Protein AF-A0A7V3L4G0-F1 (afdb_monomer)

Solvent-accessible surface area (backbone atoms only — not comparable to full-atom values): 22554 Å² total; per-residue (Å²): 139,84,85,67,84,64,63,68,58,53,62,66,57,64,73,58,77,76,63,75,91,69,78,77,58,87,66,45,69,79,65,89,50,93,97,40,60,69,58,33,51,50,52,38,50,56,49,56,72,48,43,86,71,39,62,84,72,39,28,74,43,27,61,63,37,47,62,75,45,56,67,52,58,29,62,72,93,48,44,33,59,54,46,53,49,49,44,52,52,50,69,73,62,58,53,60,50,97,78,18,53,34,28,32,57,64,78,63,44,59,18,33,80,49,12,40,76,50,64,33,22,84,77,47,80,25,28,51,74,42,34,39,35,62,72,90,40,56,62,89,90,47,51,81,94,69,71,46,77,73,78,69,49,44,71,43,36,52,44,83,73,50,72,48,80,68,6,36,33,36,38,30,69,28,48,64,16,32,43,28,54,40,86,50,67,30,30,35,72,32,26,33,24,41,35,38,31,31,29,30,34,70,47,74,84,39,59,20,32,42,33,42,22,24,84,94,42,76,61,81,47,91,84,35,58,48,76,50,84,67,52,62,74,71,40,83,33,79,48,74,42,65,46,60,78,39,93,71,57,60,63,46,35,31,36,45,32,48,32,56,32,18,77,50,50,70,16,37,38,31,42,19,29,42,31,26,16,36,65,19,50,42,84,35,18,34,28,18,40,37,41,23,53,51,51,46,35,76,74,67,66,44,60,69,57,46,60,72,37,50,63,56,42,38,34,15,52,48,25,47,31,58,73,21,36,23,71,80,69,71,36,33,37,46,79,56,67,24,28,68,34,38,81,24,59,44,83,50,100,91,42,84,41,77,41,73,46,39,20,40,33,38,51,93,57,53,88,44,33,50,38,24,66,24,66,68,43,25,55,39,43,44,50,30,32,52,54,50,21,51,52,41,46,50,51,69,74,38,66,89,70,71,63,86,53,75,91,63,50,69,59,31,66,56,32,54,59,65,63,104

Radius of gyration: 25.59 Å; Cα contacts (8 Å, |Δi|>4): 844; chains: 1; bounding box: 64×56×74 Å

Sequence (420 aa):
MGVTMSLLLAILGAQAIAATDQQIPVDFPHFSVPGYEQEMNSLRSLYWLHYPGSDPKATLWDAWLPAPSLWPAVDSNGMADKMRGRWCEVLSNRVINAEGYVSVHQHPSIAHPLGWPFPSWNQGRGGMGWHFSFKDTIGPGWRPNELSSTDGWGTRGVQDLGIGEYGWQLKLTSAAAFIETPEVAIDTFQAPFFQIRWKATDLGRSQPYLEWTTKANPEFTPDKRMYFDPPASGELLYTVIPVYKHPKWEGTITRLRINFGNSKPGGEVIIHSAFTQYDTRHDINGQTYIRGCVTYFNWTGDLVFLRKNVNRMRMALRYIMTEHRALECKYVHNTWVGHDGRSGIKLTEKGKEILYGHGIGDNYWDLLPFGNKDCYATILYYDALLNMASIEKAILAHPEWNIPRGFLAFDPDFLLRHAR

pLDDT: mean 91.41, std 13.4, range [29.95, 98.88]

Foldseek 3Di:
DDPDPPPVVVVVVPVLVVQDPDDDDPLFDFDDDPPCRVVRVVVSVVLVSCQVVLFDDFLLCLQPRLCSNQVRCDPVVDSNVVRLVRLLVCLLPFDADPLLATARDDAQFQADNSFDLDDHQVVDDQKDKAAFECVSYDDPPRDDPDHHACPQKDWDQWDWPGRDHQGTKIFRRFAFIKIKDHWDWHALLLFQKKKWWKAKAPLPPFWKKKWFADPVGRDTDPLRIDIDDHDDHGDTDIDITRSNVRPPSHDITTMMMITRRRHGGGMMMGTRMMIGHADRHALQSLLSSLSSLLSSCVSPVPLVSCLSCLLSNLSSLVSQCPQQVCVPPVFRQAPGRQLAQDLLWDQDPVGIDGNRRHLQAHHPPRNGRAHSRHPVSSVSSLVSLQSLLVVLVVCVVCVVSVRDCPPSHDNSVVSVVSSD

Secondary structure (DSSP, 8-state):
----TTHHHHHHHHSSTT----PPPTTS-----TT-HHHHHHHHHHHHHHGGG-S--SGGGTTTSHHHHHTT---GGGHHHHHHHHHHHHHHH--B-TT-PBP------SS-TTS-S-S-GGGSSS--EEES--TTS--TTSS-SSPPP-TT-EEESEEEEEEETTEEEEEE-STT-EEEPPS--EEGGG-SEEEEEEEEES--S---EEEEEETTB-S--TTSEEE-PPPPTTS-EEEEE-GGGSTT--SEEEEEEEE---SSS--EEEEEEEEEE-----TTHHHHHHHHHHHHHHHH--HHHHHHHHHHHHHHHHHHHHHT-HHHHSSEE--STT-SS--SEEEETTEEEE-TTSS---STTTTS---SEEHHHHHHHHHHHHHHHHHHHHHHH-GGG----TTTPPPHHHHHHHT-

Nearest PDB structures (foldseek):
  3gdb-assembly1_A  TM=6.383E-01  e=2.022E-04  Streptococcus pneumoniae R6
  6fhj-assembly1_A  TM=5.829E-01  e=1.622E-04  Paenibacillus
  8hcj-assembly2_F  TM=5.883E-01  e=1.811E-04  Pseudopedobacter saltans DSM 12145
  6fhn-assembly1_A  TM=5.808E-01  e=2.022E-04  Paenibacillus sp.
  1cx1-assembly1_A  TM=5.309E-01  e=5.160E-04  Cellulomonas fimi

Mean predicted aligned error: 6.51 Å

Structure (mmCIF, N/CA/C/O backbone):
data_AF-A0A7V3L4G0-F1
#
_entry.id   AF-A0A7V3L4G0-F1
#
loop_
_atom_site.group_PDB
_atom_site.id
_atom_site.type_symbol
_atom_site.label_atom_id
_atom_site.label_alt_id
_atom_site.label_comp_id
_atom_site.label_asym_id
_atom_site.label_entity_id
_atom_site.label_seq_id
_atom_site.pdbx_PDB_ins_code
_atom_site.Cartn_x
_atom_site.Cartn_y
_atom_site.Cartn_z
_atom_site.occupancy
_atom_site.B_iso_or_equiv
_atom_site.auth_seq_id
_atom_site.auth_comp_id
_atom_site.auth_asym_id
_atom_site.auth_atom_id
_atom_site.pdbx_PDB_model_num
ATOM 1 N N . MET A 1 1 ? -11.595 34.678 -38.383 1.00 38.72 1 MET A N 1
ATOM 2 C CA . MET A 1 1 ? -10.628 33.605 -38.704 1.00 38.72 1 MET A CA 1
ATOM 3 C C . MET A 1 1 ? -9.231 34.146 -38.469 1.00 38.72 1 MET A C 1
ATOM 5 O O . MET A 1 1 ? -8.948 35.219 -38.979 1.00 38.72 1 MET A O 1
ATOM 9 N N . GLY A 1 2 ? -8.401 33.425 -37.709 1.00 42.59 2 GLY A N 1
ATOM 10 C CA . GLY A 1 2 ? -6.951 33.651 -37.674 1.00 42.59 2 GLY A CA 1
ATOM 11 C C . GLY A 1 2 ? -6.390 34.355 -36.438 1.00 42.59 2 GLY A C 1
ATOM 12 O O . GLY A 1 2 ? -5.631 35.301 -36.592 1.00 42.59 2 GLY A O 1
ATOM 13 N N . VAL A 1 3 ? -6.713 33.894 -35.223 1.00 29.95 3 VAL A N 1
ATOM 14 C CA . VAL A 1 3 ? -5.818 34.125 -34.074 1.00 29.95 3 VA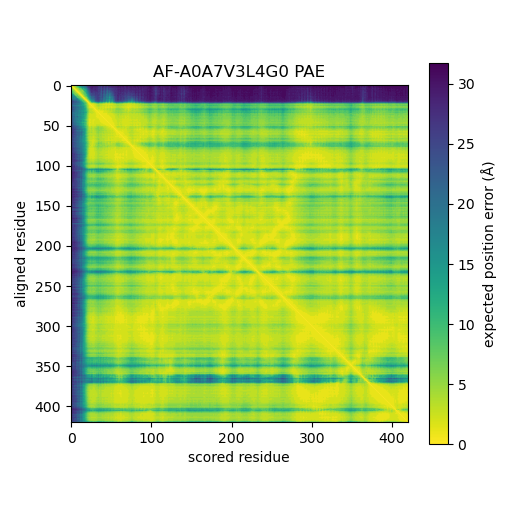L A CA 1
ATOM 15 C C . VAL A 1 3 ? -4.874 32.930 -34.026 1.00 29.95 3 VAL A C 1
ATOM 17 O O . VAL A 1 3 ? -5.275 31.807 -33.731 1.00 29.95 3 VAL A O 1
ATOM 20 N N . THR A 1 4 ? -3.644 33.173 -34.458 1.00 36.75 4 THR A N 1
ATOM 21 C CA . THR A 1 4 ? -2.570 32.199 -34.624 1.00 36.75 4 THR A CA 1
ATOM 22 C C . THR A 1 4 ? -2.124 31.609 -33.290 1.00 36.75 4 THR A C 1
ATOM 24 O O . THR A 1 4 ? -1.898 32.321 -32.313 1.00 36.75 4 THR A O 1
ATOM 27 N N . MET A 1 5 ? -1.919 30.293 -33.311 1.00 32.59 5 MET A N 1
ATOM 28 C CA . MET A 1 5 ? -1.441 29.375 -32.265 1.00 32.59 5 MET A CA 1
ATOM 29 C C . MET A 1 5 ? -0.060 29.727 -31.660 1.00 32.59 5 MET A C 1
ATOM 31 O O . MET A 1 5 ? 0.510 28.948 -30.904 1.00 32.59 5 MET A O 1
ATOM 35 N N . SER A 1 6 ? 0.487 30.901 -31.982 1.00 36.72 6 SER A N 1
ATOM 36 C CA . SER A 1 6 ? 1.849 31.336 -31.665 1.00 36.72 6 SER A CA 1
ATOM 37 C C . SER A 1 6 ? 1.966 32.072 -30.325 1.00 36.72 6 SER A C 1
ATOM 39 O O . SER A 1 6 ? 3.057 32.134 -29.770 1.00 36.72 6 SER A O 1
ATOM 41 N N . LEU A 1 7 ? 0.867 32.596 -29.761 1.00 31.34 7 LEU A N 1
ATOM 42 C CA . LEU A 1 7 ? 0.924 33.323 -28.481 1.00 31.34 7 LEU A CA 1
ATOM 43 C C . LEU A 1 7 ? 0.862 32.412 -27.242 1.00 31.34 7 LEU A C 1
ATOM 45 O O . LEU A 1 7 ? 1.366 32.791 -26.188 1.00 31.34 7 LEU A O 1
ATOM 49 N N . LEU A 1 8 ? 0.300 31.202 -27.357 1.00 31.88 8 LEU A N 1
ATOM 50 C CA . LEU A 1 8 ? 0.231 30.258 -26.231 1.00 31.88 8 LEU A CA 1
ATOM 51 C C . LEU A 1 8 ? 1.562 29.532 -25.962 1.00 31.88 8 LEU A C 1
ATOM 53 O O . LEU A 1 8 ? 1.815 29.146 -24.825 1.00 31.88 8 LEU A O 1
ATOM 57 N N . LEU A 1 9 ? 2.446 29.418 -26.960 1.00 35.75 9 LEU A N 1
ATOM 58 C CA . LEU A 1 9 ? 3.806 28.890 -26.775 1.00 35.75 9 LEU A CA 1
ATOM 59 C C . LEU A 1 9 ? 4.755 29.902 -26.110 1.00 35.75 9 LEU A C 1
ATOM 61 O O . LEU A 1 9 ? 5.661 29.504 -25.383 1.00 35.75 9 LEU A O 1
ATOM 65 N N . ALA A 1 10 ? 4.526 31.206 -26.287 1.00 36.56 10 ALA A N 1
ATOM 66 C CA . ALA A 1 10 ? 5.377 32.243 -25.702 1.00 36.56 10 ALA A CA 1
ATOM 67 C C . ALA A 1 10 ? 5.169 32.408 -24.183 1.00 36.56 10 ALA A C 1
ATOM 69 O O . ALA A 1 10 ? 6.111 32.722 -23.458 1.00 36.56 10 ALA A O 1
ATOM 70 N N . ILE A 1 11 ? 3.957 32.152 -23.680 1.00 37.06 11 ILE A N 1
ATOM 71 C CA . ILE A 1 11 ? 3.630 32.337 -22.255 1.00 37.06 11 ILE A CA 1
ATOM 72 C C . ILE A 1 11 ? 4.049 31.120 -21.409 1.00 37.06 11 ILE A C 1
ATOM 74 O O . ILE A 1 11 ? 4.407 31.286 -20.246 1.00 37.06 11 ILE A O 1
ATOM 78 N N . LEU A 1 12 ? 4.133 29.922 -22.001 1.00 37.66 12 LEU A N 1
ATOM 79 C CA . LEU A 1 12 ? 4.738 28.750 -21.347 1.00 37.66 12 LEU A CA 1
ATOM 80 C C . LEU A 1 12 ? 6.280 28.779 -21.364 1.00 37.66 12 LEU A C 1
ATOM 82 O O . LEU A 1 12 ? 6.902 28.183 -20.491 1.00 37.66 12 LEU A O 1
ATOM 86 N N . GLY A 1 13 ? 6.903 29.505 -22.300 1.00 35.91 13 GLY A N 1
ATOM 87 C CA . GLY A 1 13 ? 8.362 29.675 -22.349 1.00 35.91 13 GLY A CA 1
ATOM 88 C C . GLY A 1 13 ? 8.920 30.707 -21.358 1.00 35.91 13 GLY A C 1
ATOM 89 O O . GLY A 1 13 ? 10.053 30.573 -20.904 1.00 35.91 13 GLY A O 1
ATOM 90 N N . ALA A 1 14 ? 8.137 31.722 -20.981 1.00 36.09 14 ALA A N 1
ATOM 91 C CA . ALA A 1 14 ? 8.642 32.852 -20.193 1.00 36.09 14 ALA A CA 1
ATOM 92 C C . ALA A 1 14 ? 8.654 32.623 -18.667 1.00 36.09 14 ALA A C 1
ATOM 94 O O . ALA A 1 14 ? 9.397 33.301 -17.963 1.00 36.09 14 ALA A O 1
ATOM 95 N N . GLN A 1 15 ? 7.885 31.662 -18.139 1.00 34.75 15 GLN A N 1
ATOM 96 C CA . GLN A 1 15 ? 7.921 31.317 -16.705 1.00 34.75 15 GLN A CA 1
ATOM 97 C C . GLN A 1 15 ? 8.945 30.224 -16.354 1.00 34.75 15 GLN A C 1
ATOM 99 O O . GLN A 1 15 ? 9.173 29.958 -15.177 1.00 34.75 15 GLN A O 1
ATOM 104 N N . ALA A 1 16 ? 9.620 29.641 -17.350 1.00 42.41 16 ALA A N 1
ATOM 105 C CA . ALA A 1 16 ? 10.725 28.702 -17.139 1.00 42.41 16 ALA A CA 1
ATOM 106 C C . ALA A 1 16 ? 12.081 29.397 -16.876 1.00 42.41 16 ALA A C 1
ATOM 108 O O . ALA A 1 16 ? 13.048 28.739 -16.503 1.00 42.41 16 ALA A O 1
ATOM 109 N N . ILE A 1 17 ? 12.168 30.728 -17.012 1.00 42.06 17 ILE A N 1
ATOM 110 C CA . ILE A 1 17 ? 13.416 31.506 -16.851 1.00 42.06 17 ILE A CA 1
ATOM 111 C C . ILE A 1 17 ? 13.567 32.039 -15.413 1.00 42.06 17 ILE A C 1
ATOM 113 O O . ILE A 1 17 ? 14.000 33.159 -15.165 1.00 42.06 17 ILE A O 1
ATOM 117 N N . ALA A 1 18 ? 13.191 31.218 -14.439 1.00 40.31 18 ALA A N 1
ATOM 118 C CA . ALA A 1 18 ? 13.758 31.285 -13.095 1.00 40.31 18 ALA A CA 1
ATOM 119 C C . ALA A 1 18 ? 14.416 29.942 -12.736 1.00 40.31 18 ALA A C 1
ATOM 121 O O . ALA A 1 18 ? 14.503 29.570 -11.567 1.00 40.31 18 ALA A O 1
ATOM 122 N N . ALA A 1 19 ? 14.856 29.193 -13.755 1.00 45.69 19 ALA A N 1
ATOM 123 C CA . ALA A 1 19 ? 15.763 28.079 -13.574 1.00 45.69 19 ALA A CA 1
ATOM 124 C C . ALA A 1 19 ? 17.113 28.632 -13.115 1.00 45.69 19 ALA A C 1
ATOM 126 O O . ALA A 1 19 ? 17.723 29.478 -13.768 1.00 45.69 19 ALA A O 1
ATOM 127 N N . THR A 1 20 ? 17.536 28.164 -11.951 1.00 45.97 20 THR A N 1
ATOM 128 C CA . THR A 1 20 ? 18.885 28.285 -11.420 1.00 45.97 20 THR A CA 1
ATOM 129 C C . THR A 1 20 ? 19.918 28.076 -12.527 1.00 45.97 20 THR A C 1
ATOM 131 O O . THR A 1 20 ? 19.804 27.146 -13.321 1.00 45.97 20 THR A O 1
ATOM 134 N N . ASP A 1 21 ? 20.921 28.951 -12.551 1.00 46.56 21 ASP A N 1
ATOM 135 C CA . ASP A 1 21 ? 22.054 29.017 -13.482 1.00 46.56 21 ASP A CA 1
ATOM 136 C C . ASP A 1 21 ? 22.999 27.802 -13.329 1.00 46.56 21 ASP A C 1
ATOM 138 O O . ASP A 1 21 ? 24.190 27.920 -13.050 1.00 46.56 21 ASP A O 1
ATOM 142 N N . GLN A 1 22 ? 22.455 26.583 -13.400 1.00 62.62 22 GLN A N 1
ATOM 143 C CA . GLN A 1 22 ? 23.240 25.358 -13.435 1.00 62.62 22 GLN A CA 1
ATOM 144 C C . GLN A 1 22 ? 23.631 25.080 -14.877 1.00 62.62 22 GLN A C 1
ATOM 146 O O . GLN A 1 22 ? 22.838 24.576 -15.674 1.00 62.62 22 GLN A O 1
ATOM 151 N N . GLN A 1 23 ? 24.887 25.392 -15.180 1.00 85.12 23 GLN A N 1
ATOM 152 C CA . GLN A 1 23 ? 25.544 25.034 -16.426 1.00 85.12 23 GLN A CA 1
ATOM 153 C C . GLN A 1 23 ? 25.308 23.550 -16.752 1.00 85.12 23 GLN A C 1
ATOM 155 O O . GLN A 1 23 ? 25.662 22.670 -15.964 1.00 85.12 23 GLN A O 1
ATOM 160 N N . ILE A 1 24 ? 24.710 23.279 -17.919 1.00 91.31 24 ILE A N 1
ATOM 161 C CA . ILE A 1 24 ? 24.486 21.912 -18.403 1.00 91.31 24 ILE A CA 1
ATOM 162 C C . ILE A 1 24 ? 25.857 21.239 -18.575 1.00 91.31 24 ILE A C 1
ATOM 164 O O . ILE A 1 24 ? 26.683 21.774 -19.325 1.00 91.31 24 ILE A O 1
ATOM 168 N N . PRO A 1 25 ? 26.116 20.083 -17.937 1.00 91.88 25 PRO A N 1
ATOM 169 C CA . PRO A 1 25 ? 27.376 19.367 -18.088 1.00 91.88 25 PRO A CA 1
ATOM 170 C C . PRO A 1 25 ? 27.688 19.070 -19.557 1.00 91.88 25 PRO A C 1
ATOM 172 O O . PRO A 1 25 ? 26.785 18.817 -20.356 1.00 91.88 25 PRO A O 1
ATOM 175 N N . VAL A 1 26 ? 28.964 19.108 -19.940 1.00 91.19 26 VAL A N 1
ATOM 176 C CA . VAL A 1 26 ? 29.386 18.852 -21.332 1.00 91.19 26 VAL A CA 1
ATOM 177 C C . VAL A 1 26 ? 29.045 17.424 -21.762 1.00 91.19 26 VAL A C 1
ATOM 179 O O . VAL A 1 26 ? 28.650 17.200 -22.902 1.00 91.19 26 VAL A O 1
ATOM 182 N N . ASP A 1 27 ? 29.135 16.482 -20.830 1.00 92.44 27 ASP A N 1
ATOM 183 C CA . ASP A 1 27 ? 28.805 15.067 -20.990 1.00 92.44 27 ASP A CA 1
ATOM 184 C C . ASP A 1 27 ? 27.297 14.768 -20.897 1.00 92.44 27 ASP A C 1
ATOM 186 O O . ASP A 1 27 ? 26.893 13.622 -21.066 1.00 92.44 27 ASP A O 1
ATOM 190 N N . PHE A 1 28 ? 26.436 15.771 -20.680 1.00 93.88 28 PHE A N 1
ATOM 191 C CA . PHE A 1 28 ? 24.986 15.576 -20.792 1.00 93.88 28 PHE A CA 1
ATOM 192 C C . PHE A 1 28 ? 24.579 15.357 -22.261 1.00 93.88 28 PHE A C 1
ATOM 194 O O . PHE A 1 28 ? 25.071 16.107 -23.121 1.00 93.88 28 PHE A O 1
ATOM 201 N N . PRO A 1 29 ? 23.648 14.425 -22.569 1.00 92.44 29 PRO A N 1
ATOM 202 C CA . PRO A 1 29 ? 23.258 14.109 -23.940 1.00 92.44 29 PRO A CA 1
ATOM 203 C C . PRO A 1 29 ? 22.942 15.341 -24.787 1.00 92.44 29 PRO A C 1
ATOM 205 O O . PRO A 1 29 ? 22.335 16.310 -24.324 1.00 92.44 29 PRO A O 1
ATOM 208 N N . HIS A 1 30 ? 23.352 15.295 -26.049 1.00 91.12 30 HIS A N 1
ATOM 209 C CA . HIS A 1 30 ? 23.026 16.298 -27.052 1.00 91.12 30 HIS A CA 1
ATOM 210 C C . HIS A 1 30 ? 22.446 15.604 -28.282 1.00 91.12 30 HIS A C 1
ATOM 212 O O . HIS A 1 30 ? 22.829 14.485 -28.621 1.00 91.12 30 HIS A O 1
ATOM 218 N N . PHE A 1 31 ? 21.512 16.278 -28.941 1.00 88.94 31 PHE A N 1
ATOM 219 C CA . PHE A 1 31 ? 20.935 15.829 -30.200 1.00 88.94 31 PHE A CA 1
ATOM 220 C C . PHE A 1 31 ? 21.461 16.742 -31.309 1.00 88.94 31 PHE A C 1
ATOM 222 O O . PHE A 1 31 ? 21.490 17.959 -31.141 1.00 88.94 31 PHE A O 1
ATOM 229 N N . SER A 1 32 ? 21.896 16.171 -32.430 1.00 93.25 32 SER A N 1
ATOM 230 C CA . SER A 1 32 ? 22.426 16.935 -33.563 1.00 93.25 32 SER A CA 1
ATOM 231 C C . SER A 1 32 ? 21.564 16.696 -34.789 1.00 93.25 32 SER A C 1
ATOM 233 O O . SER A 1 32 ? 21.574 15.608 -35.362 1.00 93.25 32 SER A O 1
ATOM 235 N N . VAL A 1 33 ? 20.818 17.726 -35.182 1.00 96.69 33 VAL A N 1
ATOM 236 C CA . VAL A 1 33 ? 19.968 17.719 -36.373 1.00 96.69 33 VAL A CA 1
ATOM 237 C C . VAL A 1 33 ? 20.338 18.950 -37.205 1.00 96.69 33 VAL A C 1
ATOM 239 O O . VAL A 1 33 ? 20.070 20.064 -36.753 1.00 96.69 33 VAL A O 1
ATOM 242 N N . PRO A 1 34 ? 20.985 18.777 -38.376 1.00 97.06 34 PRO A N 1
ATOM 243 C CA . PRO A 1 34 ? 21.433 19.900 -39.198 1.00 97.06 34 PRO A CA 1
ATOM 244 C C . PRO A 1 34 ? 20.290 20.850 -39.564 1.00 97.06 34 PRO A C 1
ATOM 246 O O . PRO A 1 34 ? 19.255 20.404 -40.062 1.00 97.06 34 PRO A O 1
ATOM 249 N N . GLY A 1 35 ? 20.488 22.150 -39.334 1.00 97.50 35 GLY A N 1
ATOM 250 C CA . GLY A 1 35 ? 19.488 23.192 -39.588 1.00 97.50 35 GLY A CA 1
ATOM 251 C C . GLY A 1 35 ? 18.440 23.369 -38.482 1.00 97.50 35 GLY A C 1
ATOM 252 O O . GLY A 1 35 ? 17.532 24.177 -38.657 1.00 97.50 35 GLY A O 1
ATOM 253 N N . TYR A 1 36 ? 18.560 22.632 -37.370 1.00 97.44 36 TYR A N 1
ATOM 254 C CA . TYR A 1 36 ? 17.686 22.708 -36.190 1.00 97.44 36 TYR A CA 1
ATOM 255 C C . TYR A 1 36 ? 18.491 22.818 -34.880 1.00 97.44 36 TYR A C 1
ATOM 257 O O . TYR A 1 36 ? 18.108 22.299 -33.825 1.00 97.44 36 TYR A O 1
ATOM 265 N N . GLU A 1 37 ? 19.669 23.442 -34.931 1.00 96.81 37 GLU A N 1
ATOM 266 C CA . GLU A 1 37 ? 20.595 23.523 -33.797 1.00 96.81 37 GLU A CA 1
ATOM 267 C C . GLU A 1 37 ? 19.968 24.253 -32.597 1.00 96.81 37 GLU A C 1
ATOM 269 O O . GLU A 1 37 ? 20.185 23.871 -31.445 1.00 96.81 37 GLU A O 1
ATOM 274 N N . GLN A 1 38 ? 19.153 25.283 -32.849 1.00 95.31 38 GLN A N 1
ATOM 275 C CA . GLN A 1 38 ? 18.484 26.052 -31.799 1.00 95.31 38 GLN A CA 1
ATOM 276 C C . GLN A 1 38 ? 17.419 25.220 -31.067 1.00 95.31 38 GLN A C 1
ATOM 278 O O . GLN A 1 38 ? 17.318 25.269 -29.836 1.00 95.31 38 GLN A O 1
ATOM 283 N N . GLU A 1 39 ? 16.644 24.427 -31.801 1.00 96.19 39 GLU A N 1
ATOM 284 C CA . GLU A 1 39 ? 15.626 23.529 -31.269 1.00 96.19 39 GLU A CA 1
ATOM 285 C C . GLU A 1 39 ? 16.266 22.409 -30.451 1.00 96.19 39 GLU A C 1
ATOM 287 O O . GLU A 1 39 ? 15.805 22.118 -29.346 1.00 96.19 39 GLU A O 1
ATOM 292 N N . MET A 1 40 ? 17.362 21.817 -30.939 1.00 96.50 40 MET A N 1
ATOM 293 C CA . MET A 1 40 ? 18.072 20.766 -30.203 1.00 96.50 40 MET A CA 1
ATOM 294 C C . MET A 1 40 ? 18.712 21.293 -28.915 1.00 96.50 40 MET A C 1
ATOM 296 O O . MET A 1 40 ? 18.659 20.619 -27.883 1.00 96.50 40 MET A O 1
ATOM 300 N N . ASN A 1 41 ? 19.238 22.522 -28.931 1.00 93.06 41 ASN A N 1
ATOM 301 C CA . ASN A 1 41 ? 19.703 23.195 -27.717 1.00 93.06 41 ASN A CA 1
ATOM 302 C C . ASN A 1 41 ? 18.554 23.446 -26.730 1.00 93.06 41 ASN A C 1
ATOM 304 O O . ASN A 1 41 ? 18.721 23.247 -25.528 1.00 93.06 41 ASN A O 1
ATOM 308 N N . SER A 1 42 ? 17.371 23.822 -27.223 1.00 93.81 42 SER A N 1
ATOM 309 C CA . SER A 1 42 ? 16.184 24.031 -26.383 1.00 93.81 42 SER A CA 1
ATOM 310 C C . SER A 1 42 ? 15.693 22.722 -25.756 1.00 93.81 42 SER A C 1
ATOM 312 O O . SER A 1 42 ? 15.415 22.681 -24.557 1.00 93.81 42 SER A O 1
ATOM 314 N N . LEU A 1 43 ? 15.656 21.631 -26.529 1.00 93.56 43 LEU A N 1
ATOM 315 C CA . LEU A 1 43 ? 15.311 20.294 -26.040 1.00 93.56 43 LEU A CA 1
ATOM 316 C C . LEU A 1 43 ? 16.302 19.810 -24.973 1.00 93.56 43 LEU A C 1
ATOM 318 O O . LEU A 1 43 ? 15.888 19.287 -23.939 1.00 93.56 43 LEU A O 1
ATOM 322 N N . ARG A 1 44 ? 17.606 20.024 -25.192 1.00 93.31 44 ARG A N 1
ATOM 323 C CA . ARG A 1 44 ? 18.660 19.688 -24.225 1.00 93.31 44 ARG A CA 1
ATOM 324 C C . ARG A 1 44 ? 18.494 20.458 -22.915 1.00 93.31 44 ARG A C 1
ATOM 326 O O . ARG A 1 44 ? 18.571 19.854 -21.848 1.00 93.31 44 ARG A O 1
ATOM 333 N N . SER A 1 45 ? 18.220 21.759 -22.994 1.00 93.25 45 SER A N 1
ATOM 334 C CA . SER A 1 45 ? 17.960 22.603 -21.822 1.00 93.25 45 SER A CA 1
ATOM 335 C C . SER A 1 45 ? 16.708 22.172 -21.063 1.00 93.25 45 SER A C 1
ATOM 337 O O . SER A 1 45 ? 16.747 22.071 -19.839 1.00 93.25 45 SER A O 1
ATOM 339 N N . LEU A 1 46 ? 15.618 21.849 -21.769 1.00 92.69 46 LEU A N 1
ATOM 340 C CA . LEU A 1 46 ? 14.398 21.329 -21.148 1.00 92.69 46 LEU A CA 1
ATOM 341 C C . LEU A 1 46 ? 14.653 19.990 -20.450 1.00 92.69 46 LEU A C 1
ATOM 343 O O . LEU A 1 46 ? 14.163 19.759 -19.346 1.00 92.69 46 LEU A O 1
ATOM 347 N N . TYR A 1 47 ? 15.439 19.108 -21.064 1.00 92.06 47 TYR A N 1
ATOM 348 C CA . TYR A 1 47 ? 15.754 17.834 -20.440 1.00 92.06 47 TYR A CA 1
ATOM 349 C C . TYR A 1 47 ? 16.624 18.013 -19.190 1.00 92.06 47 TYR A C 1
ATOM 351 O O . TYR A 1 47 ? 16.321 17.436 -18.145 1.00 92.06 47 TYR A O 1
ATOM 359 N N . TRP A 1 48 ? 17.644 18.874 -19.257 1.00 92.38 48 TRP A N 1
ATOM 360 C CA . TRP A 1 48 ? 18.464 19.207 -18.094 1.00 92.38 48 TRP A CA 1
ATOM 361 C C . TRP A 1 48 ? 17.648 19.847 -16.970 1.00 92.38 48 TRP A C 1
ATOM 363 O O . TRP A 1 48 ? 17.859 19.503 -15.815 1.00 92.38 48 TRP A O 1
ATOM 373 N N . LEU A 1 49 ? 16.671 20.702 -17.284 1.00 92.06 49 LEU A N 1
ATOM 374 C CA . LEU A 1 49 ? 15.795 21.313 -16.281 1.00 92.06 49 LEU A CA 1
ATOM 375 C C . LEU A 1 49 ? 15.090 20.264 -15.402 1.00 92.06 49 LEU A C 1
ATOM 377 O O . LEU A 1 49 ? 14.935 20.462 -14.198 1.00 92.06 49 LEU A O 1
ATOM 381 N N . HIS A 1 50 ? 14.678 19.138 -15.989 1.00 90.38 50 HIS A N 1
ATOM 382 C CA . HIS A 1 50 ? 13.935 18.093 -15.282 1.00 90.38 50 HIS A CA 1
ATOM 383 C C . HIS A 1 50 ? 14.808 16.939 -14.773 1.00 90.38 50 HIS A C 1
ATOM 385 O O . HIS A 1 50 ? 14.405 16.234 -13.843 1.00 90.38 50 HIS A O 1
ATOM 391 N N . TYR A 1 51 ? 16.004 16.745 -15.331 1.00 90.38 51 TYR A N 1
ATOM 392 C CA . TYR A 1 51 ? 16.868 15.618 -14.992 1.00 90.38 51 TYR A CA 1
ATOM 393 C C . TYR A 1 51 ? 17.286 15.570 -13.506 1.00 90.38 51 TYR A C 1
ATOM 395 O O . TYR A 1 51 ? 17.083 14.520 -12.889 1.00 90.38 51 TYR A O 1
ATOM 403 N N . PRO A 1 52 ? 17.756 16.657 -12.856 1.00 86.44 52 PRO A N 1
ATOM 404 C CA . PRO A 1 52 ? 18.084 16.645 -11.429 1.00 86.44 52 PRO A CA 1
ATOM 405 C C . PRO A 1 52 ? 16.912 16.254 -10.517 1.00 86.44 52 PRO A C 1
ATOM 407 O O . PRO A 1 52 ? 17.139 15.726 -9.435 1.00 86.44 52 PRO A O 1
ATOM 410 N N . GLY A 1 53 ? 15.665 16.494 -10.944 1.00 85.44 53 GLY A N 1
ATOM 411 C CA . GLY A 1 53 ? 14.452 16.156 -10.192 1.00 85.44 53 GLY A CA 1
ATOM 412 C C . GLY A 1 53 ? 13.872 14.766 -10.486 1.00 85.44 53 GLY A C 1
ATOM 413 O O . GLY A 1 53 ? 12.922 14.358 -9.808 1.00 85.44 53 GLY A O 1
ATOM 414 N N . SER A 1 54 ? 14.438 14.044 -11.461 1.00 88.44 54 SER A N 1
ATOM 415 C CA . SER A 1 54 ? 13.937 12.762 -11.994 1.00 88.44 54 SER A CA 1
ATOM 416 C C . SER A 1 54 ? 14.214 11.535 -11.110 1.00 88.44 54 SER A C 1
ATOM 418 O O . SER A 1 54 ? 14.044 10.395 -11.542 1.00 88.44 54 SER A O 1
ATOM 420 N N . ASP A 1 55 ? 14.611 11.770 -9.859 1.00 90.25 55 ASP A N 1
ATOM 421 C CA . ASP A 1 55 ? 14.815 10.740 -8.844 1.00 90.25 55 ASP A CA 1
ATOM 422 C C . ASP A 1 55 ? 13.578 9.864 -8.611 1.00 90.25 55 ASP A C 1
ATOM 424 O O . ASP A 1 55 ? 12.452 10.328 -8.835 1.00 90.25 55 ASP A O 1
ATOM 428 N N . PRO A 1 56 ? 13.759 8.631 -8.092 1.00 93.44 56 PRO A N 1
ATOM 429 C CA . PRO A 1 56 ? 12.643 7.753 -7.766 1.00 93.44 56 PRO A CA 1
ATOM 430 C C . PRO A 1 56 ? 11.576 8.450 -6.906 1.00 93.44 56 PRO A C 1
ATOM 432 O O . PRO A 1 56 ? 11.893 9.163 -5.951 1.00 93.44 56 PRO A O 1
ATOM 435 N N . LYS A 1 57 ? 10.298 8.221 -7.232 1.00 92.56 57 LYS A N 1
ATOM 436 C CA . LYS A 1 57 ? 9.124 8.786 -6.533 1.00 92.56 57 LYS A CA 1
ATOM 437 C C . LYS A 1 57 ? 8.240 7.663 -5.968 1.00 92.56 57 LYS A C 1
ATOM 439 O O . LYS A 1 57 ? 8.750 6.603 -5.611 1.00 92.56 57 LYS A O 1
ATOM 444 N N . ALA A 1 58 ? 6.926 7.864 -5.870 1.00 92.44 58 ALA A N 1
ATOM 445 C CA . ALA A 1 58 ? 5.960 6.790 -5.609 1.00 92.44 58 ALA A CA 1
ATOM 446 C C . ALA A 1 58 ? 6.031 5.681 -6.684 1.00 92.44 58 ALA A C 1
ATOM 448 O O . ALA A 1 58 ? 6.446 5.927 -7.815 1.00 92.44 58 ALA A O 1
ATOM 449 N N . THR A 1 59 ? 5.602 4.469 -6.342 1.00 95.25 59 THR A N 1
ATOM 450 C CA . THR A 1 59 ?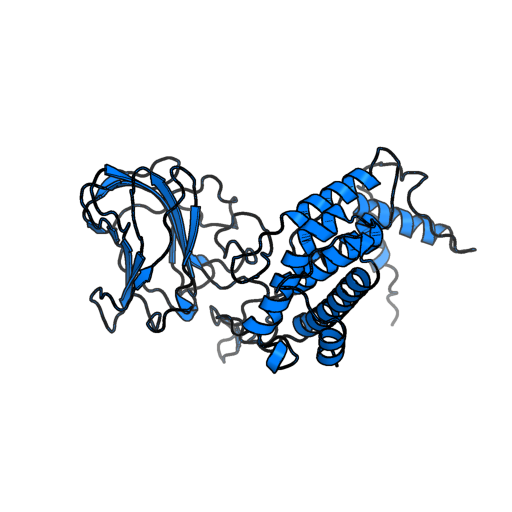 5.693 3.264 -7.190 1.00 95.25 59 THR A CA 1
ATOM 451 C C . THR A 1 59 ? 4.985 3.405 -8.536 1.00 95.25 59 THR A C 1
ATOM 453 O O . THR A 1 59 ? 5.423 2.835 -9.534 1.00 95.25 59 THR A O 1
ATOM 456 N N . LEU A 1 60 ? 3.922 4.209 -8.615 1.00 91.69 60 LEU A N 1
ATOM 457 C CA . LEU A 1 60 ? 3.213 4.458 -9.877 1.00 91.69 60 LEU A CA 1
ATOM 458 C C . LEU A 1 60 ? 4.109 5.099 -10.957 1.00 91.69 60 LEU A C 1
ATOM 460 O O . LEU A 1 60 ? 3.831 4.990 -12.149 1.00 91.69 60 LEU A O 1
ATOM 464 N N . TRP A 1 61 ? 5.213 5.732 -10.547 1.00 93.00 61 TRP A N 1
ATOM 465 C CA . TRP A 1 61 ? 6.179 6.375 -11.435 1.00 93.00 61 TRP A CA 1
ATOM 466 C C . TRP A 1 61 ? 7.293 5.434 -11.913 1.00 93.00 61 TRP A C 1
ATOM 468 O O . TRP A 1 61 ? 8.057 5.807 -12.806 1.00 93.00 61 TRP A O 1
ATOM 478 N N . ASP A 1 62 ? 7.375 4.212 -11.375 1.00 95.69 62 ASP A N 1
ATOM 479 C CA . ASP A 1 62 ? 8.432 3.240 -11.697 1.00 95.69 62 ASP A CA 1
ATOM 480 C C . ASP A 1 62 ? 8.382 2.780 -13.163 1.00 95.69 62 ASP A C 1
ATOM 482 O O . ASP A 1 62 ? 9.394 2.367 -13.718 1.00 95.69 62 ASP A O 1
ATOM 486 N N . ALA A 1 63 ? 7.238 2.922 -13.836 1.00 93.56 63 ALA A N 1
ATOM 487 C CA . ALA A 1 63 ? 7.119 2.653 -15.268 1.00 93.56 63 ALA A CA 1
ATOM 488 C C . ALA A 1 63 ? 7.738 3.742 -16.165 1.00 93.56 63 ALA A C 1
ATOM 490 O O . ALA A 1 63 ? 8.061 3.467 -17.325 1.00 93.56 63 ALA A O 1
ATOM 491 N N . TRP A 1 64 ? 7.867 4.966 -15.646 1.00 91.69 64 TRP A N 1
ATOM 492 C CA . TRP A 1 64 ? 8.068 6.175 -16.449 1.00 91.69 64 TRP A CA 1
ATOM 493 C C . TRP A 1 64 ? 9.401 6.860 -16.191 1.00 91.69 64 TRP A C 1
ATOM 495 O O . TRP A 1 64 ? 10.019 7.347 -17.130 1.00 91.69 64 TRP A O 1
ATOM 505 N N . LEU A 1 65 ? 9.847 6.911 -14.935 1.00 94.12 65 LEU A N 1
ATOM 506 C CA . LEU A 1 65 ? 11.027 7.683 -14.547 1.00 94.12 65 LEU A CA 1
ATOM 507 C C . LEU A 1 65 ? 12.376 6.962 -14.709 1.00 94.12 65 LEU A C 1
ATOM 509 O O . LEU A 1 65 ? 13.354 7.669 -14.962 1.00 94.12 65 LEU A O 1
ATOM 513 N N . PRO A 1 66 ? 12.504 5.619 -14.633 1.00 94.19 66 PRO A N 1
ATOM 514 C CA . PRO A 1 66 ? 13.813 4.978 -14.779 1.00 94.19 66 PRO A CA 1
ATOM 515 C C . PRO A 1 66 ? 14.496 5.263 -16.116 1.00 94.19 66 PRO A C 1
ATOM 517 O O . PRO A 1 66 ? 15.670 5.603 -16.136 1.00 94.19 66 PRO A O 1
ATOM 520 N N . ALA A 1 67 ? 13.775 5.188 -17.237 1.00 89.62 67 ALA A N 1
ATOM 521 C CA . ALA A 1 67 ? 14.359 5.447 -18.554 1.00 89.62 67 ALA A CA 1
ATOM 522 C C . ALA A 1 67 ? 14.945 6.873 -18.678 1.00 89.62 67 ALA A C 1
ATOM 524 O O . ALA A 1 67 ? 16.146 6.991 -18.918 1.00 89.62 67 ALA A O 1
ATOM 525 N N . PRO A 1 68 ? 14.179 7.961 -18.455 1.00 90.50 68 PRO A N 1
ATOM 526 C CA . PRO A 1 68 ? 14.703 9.322 -18.565 1.00 90.50 68 PRO A CA 1
ATOM 527 C C . PRO A 1 68 ? 15.672 9.719 -17.440 1.00 90.50 68 PRO A C 1
ATOM 529 O O . PRO A 1 68 ? 16.316 10.756 -17.562 1.00 90.50 68 PRO A O 1
ATOM 532 N N . SER A 1 69 ? 15.806 8.948 -16.360 1.00 93.00 69 SER A N 1
ATOM 533 C CA . SER A 1 69 ? 16.798 9.227 -15.308 1.00 93.00 69 SER A CA 1
ATOM 534 C C . SER A 1 69 ? 18.080 8.403 -15.449 1.00 93.00 69 SER A C 1
ATOM 536 O O . SER A 1 69 ? 19.151 8.869 -15.080 1.00 93.00 69 SER A O 1
ATOM 538 N N . LEU A 1 70 ? 18.022 7.194 -16.006 1.00 93.50 70 LEU A N 1
ATOM 539 C CA . LEU A 1 70 ? 19.205 6.353 -16.190 1.00 93.50 70 LEU A CA 1
ATOM 540 C C . LEU A 1 70 ? 19.888 6.609 -17.540 1.00 93.50 70 LEU A C 1
ATOM 542 O O . LEU A 1 70 ? 21.118 6.539 -17.611 1.00 93.50 70 LEU A O 1
ATOM 546 N N . TRP A 1 71 ? 19.112 6.953 -18.579 1.00 91.25 71 TRP A N 1
ATOM 547 C CA . TRP A 1 71 ? 19.604 7.167 -19.945 1.00 91.25 71 TRP A CA 1
ATOM 548 C C . TRP A 1 71 ? 20.752 8.181 -20.064 1.00 91.25 71 TRP A C 1
ATOM 550 O O . TRP A 1 71 ? 21.724 7.869 -20.752 1.00 91.25 71 TRP A O 1
ATOM 560 N N . PRO A 1 72 ? 20.715 9.350 -19.389 1.00 90.25 72 PRO A N 1
ATOM 561 C CA . PRO A 1 72 ? 21.737 10.376 -19.581 1.00 90.25 72 PRO A CA 1
ATOM 562 C C . PRO A 1 72 ? 23.150 9.971 -19.202 1.00 90.25 72 PRO A C 1
ATOM 564 O O . PRO A 1 72 ? 24.079 10.540 -19.759 1.00 90.25 72 PRO A O 1
ATOM 567 N N . ALA A 1 73 ? 23.300 9.039 -18.251 1.00 86.44 73 ALA A N 1
ATOM 568 C CA . ALA A 1 73 ? 24.588 8.493 -17.820 1.00 86.44 73 ALA A CA 1
ATOM 569 C C . ALA A 1 73 ? 25.694 9.560 -17.634 1.00 86.44 73 ALA A C 1
ATOM 571 O O . ALA A 1 73 ? 26.830 9.363 -18.041 1.00 86.44 73 ALA A O 1
ATOM 572 N N . VAL A 1 74 ? 25.341 10.691 -17.015 1.00 88.88 74 VAL A N 1
ATOM 573 C CA . VAL A 1 74 ? 26.234 11.842 -16.801 1.00 88.88 74 VAL A CA 1
ATOM 574 C C . VAL A 1 74 ? 27.296 11.504 -15.753 1.00 88.88 74 VAL A C 1
ATOM 576 O O . VAL A 1 74 ? 26.959 11.297 -14.584 1.00 88.88 74 VAL A O 1
ATOM 579 N N . ASP A 1 75 ? 28.568 11.499 -16.128 1.00 89.38 75 ASP A N 1
ATOM 580 C CA . ASP A 1 75 ? 29.682 11.160 -15.236 1.00 89.38 75 ASP A CA 1
ATOM 581 C C . ASP A 1 75 ? 30.124 12.352 -14.376 1.00 89.38 75 ASP A C 1
ATOM 583 O O . ASP A 1 75 ? 30.606 12.172 -13.251 1.00 89.38 75 ASP A O 1
ATOM 587 N N . SER A 1 76 ? 29.907 13.581 -14.854 1.00 88.81 76 SER A N 1
ATOM 588 C CA . SER A 1 76 ? 30.192 14.815 -14.118 1.00 88.81 76 SER A CA 1
ATOM 589 C C . SER A 1 76 ? 29.647 14.757 -12.687 1.00 88.81 76 SER A C 1
ATOM 591 O O . SER A 1 76 ? 28.457 14.542 -12.445 1.00 88.81 76 SER A O 1
ATOM 593 N N . ASN A 1 77 ? 30.535 14.966 -11.709 1.00 87.06 77 ASN A N 1
ATOM 594 C CA . ASN A 1 77 ? 30.233 14.914 -10.272 1.00 87.06 77 ASN A CA 1
ATOM 595 C C . ASN A 1 77 ? 29.629 13.575 -9.778 1.00 87.06 77 ASN A C 1
ATOM 597 O O . ASN A 1 77 ? 28.959 13.547 -8.732 1.00 87.06 77 ASN A O 1
ATOM 601 N N . GLY A 1 7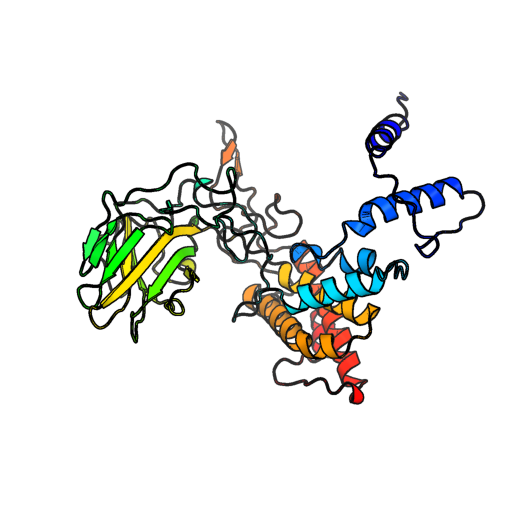8 ? 29.848 12.473 -10.506 1.00 90.12 78 GLY A N 1
ATOM 602 C CA . GLY A 1 78 ? 29.353 11.131 -10.176 1.00 90.12 78 GLY A CA 1
ATOM 603 C C . GLY A 1 78 ? 27.829 11.005 -10.259 1.00 90.12 78 GLY A C 1
ATOM 604 O O . GLY A 1 78 ? 27.223 10.283 -9.464 1.00 90.12 78 GLY A O 1
ATOM 605 N N . MET A 1 79 ? 27.180 11.774 -11.137 1.00 90.38 79 MET A N 1
ATOM 606 C CA . MET A 1 79 ? 25.719 11.882 -11.176 1.00 90.38 79 MET A CA 1
ATOM 607 C C . MET A 1 79 ? 25.043 10.579 -11.624 1.00 90.38 79 MET A C 1
ATOM 609 O O . MET A 1 79 ? 24.042 10.186 -11.023 1.00 90.38 79 MET A O 1
ATOM 613 N N . ALA A 1 80 ? 25.618 9.879 -12.604 1.00 92.12 80 ALA A N 1
ATOM 614 C CA . ALA A 1 80 ? 25.143 8.584 -13.081 1.00 92.12 80 ALA A CA 1
ATOM 615 C C . ALA A 1 80 ? 25.110 7.541 -11.956 1.00 92.12 80 ALA A C 1
ATOM 617 O O . ALA A 1 80 ? 24.082 6.902 -11.735 1.00 92.12 80 ALA A O 1
ATOM 618 N N . ASP A 1 81 ? 26.197 7.408 -11.197 1.00 94.00 81 ASP A N 1
ATOM 619 C CA . ASP A 1 81 ? 26.288 6.424 -10.115 1.00 94.00 81 ASP A CA 1
ATOM 620 C C . ASP A 1 81 ? 25.364 6.759 -8.947 1.00 94.00 81 ASP A C 1
ATOM 622 O O . ASP A 1 81 ? 24.709 5.868 -8.405 1.00 94.00 81 ASP A O 1
ATOM 626 N N . LYS A 1 82 ? 25.218 8.046 -8.605 1.00 94.00 82 LYS A N 1
ATOM 627 C CA . LYS A 1 82 ? 24.223 8.493 -7.618 1.00 94.00 82 LYS A CA 1
ATOM 628 C C . LYS A 1 82 ? 22.807 8.120 -8.053 1.00 94.00 82 LYS A C 1
ATOM 630 O O . LYS A 1 82 ? 22.047 7.585 -7.250 1.00 94.00 82 LYS A O 1
ATOM 635 N N . MET A 1 83 ? 22.458 8.367 -9.314 1.00 94.38 83 MET A N 1
ATOM 636 C CA . MET A 1 83 ? 21.132 8.054 -9.847 1.00 94.38 83 MET A CA 1
ATOM 637 C C . MET A 1 83 ? 20.872 6.540 -9.867 1.00 94.38 83 MET A C 1
ATOM 639 O O . MET A 1 83 ? 19.838 6.082 -9.378 1.00 94.38 83 MET A O 1
ATOM 643 N N . ARG A 1 84 ? 21.838 5.745 -10.348 1.00 95.81 84 ARG A N 1
ATOM 644 C CA . ARG A 1 84 ? 21.782 4.273 -10.312 1.00 95.81 84 ARG A CA 1
ATOM 645 C C . ARG A 1 84 ? 21.642 3.750 -8.883 1.00 95.81 84 ARG A C 1
ATOM 647 O O . ARG A 1 84 ? 20.832 2.856 -8.650 1.00 95.81 84 ARG A O 1
ATOM 654 N N . GLY A 1 85 ? 22.395 4.312 -7.938 1.00 96.50 85 GLY A N 1
ATOM 655 C CA . GLY A 1 85 ? 22.324 3.966 -6.520 1.00 96.50 85 GLY A CA 1
ATOM 656 C C . GLY A 1 85 ? 20.937 4.223 -5.935 1.00 96.50 85 GLY A C 1
ATOM 657 O O . GLY A 1 85 ? 20.346 3.314 -5.354 1.00 96.50 85 GLY A O 1
ATOM 658 N N . ARG A 1 86 ? 20.367 5.413 -6.176 1.00 96.31 86 ARG A N 1
ATOM 659 C CA . ARG A 1 86 ? 19.016 5.774 -5.712 1.00 96.31 86 ARG A CA 1
ATOM 660 C C . ARG A 1 86 ? 17.936 4.857 -6.286 1.00 96.31 86 ARG A C 1
ATOM 662 O O . ARG A 1 86 ? 17.071 4.400 -5.543 1.00 96.31 86 ARG A O 1
ATOM 669 N N . TRP A 1 87 ? 17.989 4.538 -7.581 1.00 97.00 87 TRP A N 1
ATOM 670 C CA . TRP A 1 87 ? 17.042 3.593 -8.187 1.00 97.00 87 TRP A CA 1
ATOM 671 C C . TRP A 1 87 ? 17.192 2.171 -7.649 1.00 97.00 87 TRP A C 1
ATOM 673 O O . TRP A 1 87 ? 16.183 1.540 -7.330 1.00 97.00 87 TRP A O 1
ATOM 683 N N . CYS A 1 88 ? 18.428 1.684 -7.498 1.00 97.88 88 CYS A N 1
ATOM 684 C CA . CYS A 1 88 ? 18.704 0.377 -6.902 1.00 97.88 88 CYS A CA 1
ATOM 685 C C . CYS A 1 88 ? 18.102 0.278 -5.500 1.00 97.88 88 CYS A C 1
ATOM 687 O O . CYS A 1 88 ? 17.389 -0.681 -5.191 1.00 97.88 88 CYS A O 1
ATOM 689 N N . GLU A 1 89 ? 18.361 1.290 -4.671 1.00 97.62 89 GLU A N 1
ATOM 690 C CA . GLU A 1 89 ? 17.874 1.382 -3.302 1.00 97.62 89 GLU A CA 1
ATOM 691 C C . GLU A 1 89 ? 16.345 1.398 -3.258 1.00 97.62 89 GLU A C 1
ATOM 693 O O . GLU A 1 89 ? 15.743 0.541 -2.608 1.00 97.62 89 GLU A O 1
ATOM 698 N N . VAL A 1 90 ? 15.703 2.317 -3.982 1.00 96.94 90 VAL A N 1
ATOM 699 C CA . VAL A 1 90 ? 14.247 2.495 -3.913 1.00 96.94 90 VAL A CA 1
ATOM 700 C C . VAL A 1 90 ? 13.502 1.279 -4.453 1.00 96.94 90 VAL A C 1
ATOM 702 O O . VAL A 1 90 ? 12.608 0.777 -3.771 1.00 96.94 90 VAL A O 1
ATOM 705 N N . LEU A 1 91 ? 13.885 0.744 -5.617 1.00 97.94 91 LEU A N 1
ATOM 706 C CA . LEU A 1 91 ? 13.254 -0.460 -6.172 1.00 97.94 91 LEU A CA 1
ATOM 707 C C . LEU A 1 91 ? 13.457 -1.671 -5.248 1.00 97.94 91 LEU A C 1
ATOM 709 O O . LEU A 1 91 ? 12.525 -2.440 -5.008 1.00 97.94 91 LEU A O 1
ATOM 713 N N . SER A 1 92 ? 14.643 -1.806 -4.649 1.00 98.12 92 SER A N 1
ATOM 714 C CA . SER A 1 92 ? 14.930 -2.885 -3.696 1.00 98.12 92 SER A CA 1
ATOM 715 C C . SER A 1 92 ? 14.170 -2.772 -2.376 1.00 98.12 92 SER A C 1
ATOM 717 O O . SER A 1 92 ? 14.042 -3.770 -1.663 1.00 98.12 92 SER A O 1
ATOM 719 N N . ASN A 1 93 ? 13.691 -1.577 -2.035 1.00 96.94 93 ASN A N 1
ATOM 720 C CA . ASN A 1 93 ? 13.031 -1.278 -0.768 1.00 96.94 93 ASN A CA 1
ATOM 721 C C . ASN A 1 93 ? 11.542 -0.929 -0.924 1.00 96.94 93 ASN A C 1
ATOM 723 O O . ASN A 1 93 ? 10.896 -0.608 0.071 1.00 96.94 93 ASN A O 1
ATOM 727 N N . ARG A 1 94 ? 10.955 -1.043 -2.129 1.00 96.94 94 ARG A N 1
ATOM 728 C CA . ARG A 1 94 ? 9.495 -0.941 -2.316 1.00 96.94 94 ARG A CA 1
ATOM 729 C C . ARG A 1 94 ? 8.773 -1.863 -1.334 1.00 96.94 94 ARG A C 1
ATOM 731 O O . ARG A 1 94 ? 9.102 -3.040 -1.239 1.00 96.94 94 ARG A O 1
ATOM 738 N N . VAL A 1 95 ? 7.791 -1.359 -0.598 1.00 96.12 95 VAL A N 1
ATOM 739 C CA . VAL A 1 95 ? 7.039 -2.205 0.339 1.00 96.12 95 VAL A CA 1
ATOM 740 C C . VAL A 1 95 ? 6.167 -3.172 -0.460 1.00 96.12 95 VAL A C 1
ATOM 742 O O . VAL A 1 95 ? 5.337 -2.734 -1.255 1.00 96.12 95 VAL A O 1
ATOM 745 N N . ILE A 1 96 ? 6.353 -4.474 -0.240 1.00 97.12 96 ILE A N 1
ATOM 746 C CA . ILE A 1 96 ? 5.519 -5.542 -0.800 1.00 97.12 96 ILE A CA 1
ATOM 747 C C . ILE A 1 96 ? 4.936 -6.315 0.377 1.00 97.12 96 ILE A C 1
ATOM 749 O O . ILE A 1 96 ? 5.692 -6.775 1.235 1.00 97.12 96 ILE A O 1
ATOM 753 N N . ASN A 1 97 ? 3.609 -6.414 0.459 1.00 94.19 97 ASN A N 1
ATOM 754 C CA . ASN A 1 97 ? 2.970 -7.142 1.554 1.00 94.19 97 ASN A CA 1
ATOM 755 C C . ASN A 1 97 ? 3.116 -8.669 1.372 1.00 94.19 97 ASN A C 1
ATOM 757 O O . ASN A 1 97 ? 3.579 -9.150 0.338 1.00 94.19 97 ASN A O 1
ATOM 761 N N . ALA A 1 98 ? 2.696 -9.442 2.375 1.00 92.88 98 ALA A N 1
ATOM 762 C CA . ALA A 1 98 ? 2.803 -10.903 2.343 1.00 92.88 98 ALA A CA 1
ATOM 763 C C . ALA A 1 98 ? 2.012 -11.567 1.194 1.00 92.88 98 ALA A C 1
ATOM 765 O O . ALA A 1 98 ? 2.377 -12.654 0.756 1.00 92.88 98 ALA A O 1
ATOM 766 N N . GLU A 1 99 ? 0.959 -10.915 0.691 1.00 93.81 99 GLU A N 1
ATOM 767 C CA . GLU A 1 99 ? 0.159 -11.396 -0.445 1.00 93.81 99 GLU A CA 1
ATOM 768 C C . GLU A 1 99 ? 0.833 -11.091 -1.799 1.00 93.81 99 GLU A C 1
ATOM 770 O O . GLU A 1 99 ? 0.527 -11.736 -2.797 1.00 93.81 99 GLU A O 1
ATOM 775 N N . GLY A 1 100 ? 1.785 -10.152 -1.838 1.00 97.00 100 GLY A N 1
ATOM 776 C CA . GLY A 1 100 ? 2.489 -9.721 -3.049 1.00 97.00 100 GLY A CA 1
ATOM 777 C C . GLY A 1 100 ? 2.042 -8.363 -3.602 1.00 97.00 100 GLY A C 1
ATOM 778 O O . GLY A 1 100 ? 2.573 -7.933 -4.625 1.00 97.00 100 GLY A O 1
ATOM 779 N N . TYR A 1 101 ? 1.123 -7.655 -2.936 1.00 97.56 101 TYR A N 1
ATOM 780 C CA . TYR A 1 101 ? 0.741 -6.292 -3.319 1.00 97.56 101 TYR A CA 1
ATOM 781 C C . TYR A 1 101 ? 1.912 -5.328 -3.123 1.00 97.56 101 TYR A C 1
ATOM 783 O O . TYR A 1 101 ? 2.491 -5.261 -2.034 1.00 97.56 101 TYR A O 1
ATOM 791 N N . VAL A 1 102 ? 2.218 -4.539 -4.155 1.00 98.00 102 VAL A N 1
ATOM 792 C CA . VAL A 1 102 ? 3.236 -3.487 -4.096 1.00 98.00 102 VAL A CA 1
ATOM 793 C C . VAL A 1 102 ? 2.585 -2.174 -3.663 1.00 98.00 102 VAL A C 1
ATOM 795 O O . VAL A 1 102 ? 1.653 -1.682 -4.296 1.00 98.00 102 VAL A O 1
ATOM 798 N N . SER A 1 103 ? 3.084 -1.594 -2.574 1.00 95.69 103 SER A N 1
ATOM 799 C CA . SER A 1 103 ? 2.616 -0.312 -2.044 1.00 95.69 103 SER A CA 1
ATOM 800 C C . SER A 1 103 ? 2.854 0.829 -3.028 1.00 95.69 103 SER A C 1
ATOM 802 O O . SER A 1 103 ? 3.887 0.863 -3.696 1.00 95.69 103 SER A O 1
ATOM 804 N N . VAL A 1 104 ? 1.968 1.826 -3.025 1.00 92.62 104 VAL A N 1
ATOM 805 C CA . VAL A 1 104 ? 2.188 3.121 -3.693 1.00 92.62 104 VAL A CA 1
ATOM 806 C C . VAL A 1 104 ? 3.455 3.810 -3.165 1.00 92.62 104 VAL A C 1
ATOM 808 O O . VAL A 1 104 ? 4.144 4.484 -3.926 1.00 92.62 104 VAL A O 1
ATOM 811 N N . HIS A 1 105 ? 3.791 3.601 -1.885 1.00 81.69 105 HIS A N 1
ATOM 812 C CA . HIS A 1 105 ? 4.919 4.221 -1.183 1.00 81.69 105 HIS A CA 1
ATOM 813 C C . HIS A 1 105 ? 4.809 5.759 -1.123 1.00 81.69 105 HIS A C 1
ATOM 815 O O . HIS A 1 105 ? 5.473 6.483 -1.865 1.00 81.69 105 HIS A O 1
ATOM 821 N N . GLN A 1 106 ? 3.967 6.244 -0.207 1.00 79.94 106 GLN A N 1
ATOM 822 C CA . GLN A 1 106 ? 3.684 7.666 0.021 1.00 79.94 106 GLN A CA 1
ATOM 823 C C . GLN A 1 106 ? 3.990 8.124 1.460 1.00 79.94 106 GLN A C 1
ATOM 825 O O . GLN A 1 106 ? 4.432 7.334 2.292 1.00 79.94 106 GLN A O 1
ATOM 830 N N . HIS A 1 107 ? 3.726 9.401 1.762 1.00 82.12 107 HIS A N 1
ATOM 831 C CA . HIS A 1 107 ? 3.862 9.977 3.106 1.00 82.12 107 HIS A CA 1
ATOM 832 C C . HIS A 1 107 ? 2.809 9.431 4.102 1.00 82.12 107 HIS A C 1
ATOM 834 O O . HIS A 1 107 ? 1.740 8.988 3.677 1.00 82.12 107 HIS A O 1
ATOM 840 N N . PRO A 1 108 ? 3.044 9.506 5.432 1.00 81.25 108 PRO A N 1
ATOM 841 C CA . PRO A 1 108 ? 2.140 8.969 6.462 1.00 81.25 108 PRO A CA 1
ATOM 842 C C . PRO A 1 108 ? 0.876 9.835 6.674 1.00 81.25 108 PRO A C 1
ATOM 844 O O . PRO A 1 108 ? 0.678 10.447 7.726 1.00 81.25 108 PRO A O 1
ATOM 847 N N . SER A 1 109 ? 0.010 9.907 5.654 1.00 88.12 109 SER A N 1
ATOM 848 C CA . SER A 1 109 ? -1.343 10.497 5.714 1.00 88.12 109 SER A CA 1
ATOM 849 C C . SER A 1 109 ? -2.316 9.617 6.501 1.00 88.12 109 SER A C 1
ATOM 851 O O . SER A 1 109 ? -1.937 8.554 6.982 1.00 88.12 109 SER A O 1
ATOM 853 N N . ILE A 1 110 ? -3.578 10.035 6.631 1.00 93.12 110 ILE A N 1
ATOM 854 C CA . ILE A 1 110 ? -4.656 9.230 7.239 1.00 93.12 110 ILE A CA 1
ATOM 855 C C . ILE A 1 110 ? -5.449 8.380 6.223 1.00 93.12 110 ILE A C 1
ATOM 857 O O . ILE A 1 110 ? -6.520 7.872 6.554 1.00 93.12 110 ILE A O 1
ATOM 861 N N . ALA A 1 111 ? -4.962 8.232 4.989 1.00 92.25 111 ALA A N 1
ATOM 862 C CA . ALA A 1 111 ? -5.488 7.256 4.031 1.00 92.25 111 ALA A CA 1
ATOM 863 C C . ALA A 1 111 ? -4.821 5.881 4.226 1.00 92.25 111 ALA A C 1
ATOM 865 O O . ALA A 1 111 ? -4.014 5.696 5.145 1.00 92.25 111 ALA A O 1
ATOM 866 N N . HIS A 1 112 ? -5.165 4.899 3.386 1.00 94.19 112 HIS A N 1
ATOM 867 C CA . HIS A 1 112 ? -4.565 3.568 3.465 1.00 94.19 112 HIS A CA 1
ATOM 868 C C . HIS A 1 112 ? -3.031 3.664 3.293 1.00 94.19 112 HIS A C 1
ATOM 870 O O . HIS A 1 112 ? -2.555 4.260 2.326 1.00 94.19 112 HIS A O 1
ATOM 876 N N . PRO A 1 113 ? -2.216 3.076 4.192 1.00 92.62 113 PRO A N 1
ATOM 877 C CA . PRO A 1 113 ? -0.767 3.303 4.214 1.00 92.62 113 PRO A CA 1
ATOM 878 C C . PRO A 1 113 ? -0.042 2.680 3.017 1.00 92.62 113 PRO A C 1
ATOM 880 O O . PRO A 1 113 ? 1.059 3.101 2.674 1.00 92.62 113 PRO A O 1
ATOM 883 N N . LEU A 1 114 ? -0.655 1.683 2.370 1.00 94.19 114 LEU A N 1
ATOM 884 C CA . LEU A 1 114 ? -0.140 1.094 1.130 1.00 94.19 114 LEU A CA 1
ATOM 885 C C . LEU A 1 114 ? -0.781 1.682 -0.146 1.00 94.19 114 LEU A C 1
ATOM 887 O O . LEU A 1 114 ? -0.494 1.214 -1.251 1.00 94.19 114 LEU A O 1
ATOM 891 N N . GLY A 1 115 ? -1.697 2.640 0.007 1.00 92.62 115 GLY A N 1
ATOM 892 C CA . GLY A 1 115 ? -2.469 3.245 -1.078 1.00 92.62 115 GLY A CA 1
ATOM 893 C C . GLY A 1 115 ? -2.085 4.696 -1.363 1.00 92.62 115 GLY A C 1
ATOM 894 O O . GLY A 1 115 ? -1.052 5.170 -0.895 1.00 92.62 115 GLY A O 1
ATOM 895 N N . TRP A 1 116 ? -2.923 5.374 -2.144 1.00 91.31 116 TRP A N 1
ATOM 896 C CA . TRP A 1 116 ? -2.903 6.806 -2.452 1.00 91.31 116 TRP A CA 1
ATOM 897 C C . TRP A 1 116 ? -3.388 7.636 -1.250 1.00 91.31 116 TRP A C 1
ATOM 899 O O . TRP A 1 116 ? -3.994 7.068 -0.329 1.00 91.31 116 TRP A O 1
ATOM 909 N N . PRO A 1 117 ? -3.117 8.954 -1.157 1.00 88.25 117 PRO A N 1
ATOM 910 C CA . PRO A 1 117 ? -3.307 9.688 0.091 1.00 88.25 117 PRO A CA 1
ATOM 911 C C . PRO A 1 117 ? -4.738 10.198 0.262 1.00 88.25 117 PRO A C 1
ATOM 913 O O . PRO A 1 117 ? -5.015 10.939 1.204 1.00 88.25 117 PRO A O 1
ATOM 916 N N . PHE A 1 118 ? -5.644 9.787 -0.622 1.00 87.94 118 PHE A N 1
ATOM 917 C CA . PHE A 1 118 ? -7.062 10.096 -0.591 1.00 87.94 118 PHE A CA 1
ATOM 918 C C . PHE A 1 118 ? -7.870 9.012 -1.339 1.00 87.94 118 PHE A C 1
ATOM 920 O O . PHE A 1 118 ? -7.305 8.318 -2.183 1.00 87.94 118 PHE A O 1
ATOM 927 N N . PRO A 1 119 ? -9.177 8.872 -1.052 1.00 89.94 119 PRO A N 1
ATOM 928 C CA . PRO A 1 119 ? -9.897 9.581 0.000 1.00 89.94 119 PRO A CA 1
ATOM 929 C C . PRO A 1 119 ? -9.534 9.143 1.428 1.00 89.94 119 PRO A C 1
ATOM 931 O O . PRO A 1 119 ? -9.222 7.983 1.696 1.00 89.94 119 PRO A O 1
ATOM 934 N N . SER A 1 120 ? -9.599 10.083 2.370 1.00 93.00 120 SER A N 1
ATOM 935 C CA . SER A 1 120 ? -9.519 9.826 3.809 1.00 93.00 120 SER A CA 1
ATOM 936 C C . SER A 1 120 ? -10.909 9.671 4.431 1.00 93.00 120 SER A C 1
ATOM 938 O O . SER A 1 120 ? -11.915 10.110 3.877 1.00 93.00 120 SER A O 1
ATOM 940 N N . TRP A 1 121 ? -10.984 9.062 5.618 1.00 95.19 121 TRP A N 1
ATOM 941 C CA . TRP A 1 121 ? -12.256 8.722 6.277 1.00 95.19 121 TRP A CA 1
ATOM 942 C C . TRP A 1 121 ? -13.212 9.907 6.469 1.00 95.19 121 TRP A C 1
ATOM 944 O O . TRP A 1 121 ? -14.425 9.738 6.387 1.00 95.19 121 TRP A O 1
ATOM 954 N N . ASN A 1 122 ? -12.667 11.105 6.681 1.00 93.50 122 ASN A N 1
ATOM 955 C CA . ASN A 1 122 ? -13.413 12.339 6.929 1.00 93.50 122 ASN A CA 1
ATOM 956 C C . ASN A 1 122 ? -13.869 13.064 5.650 1.00 93.50 122 ASN A C 1
ATOM 958 O O . ASN A 1 122 ? -14.495 14.116 5.745 1.00 93.50 122 ASN A O 1
ATOM 962 N N . GLN A 1 123 ? -13.540 12.548 4.463 1.00 91.69 123 GLN A N 1
ATOM 96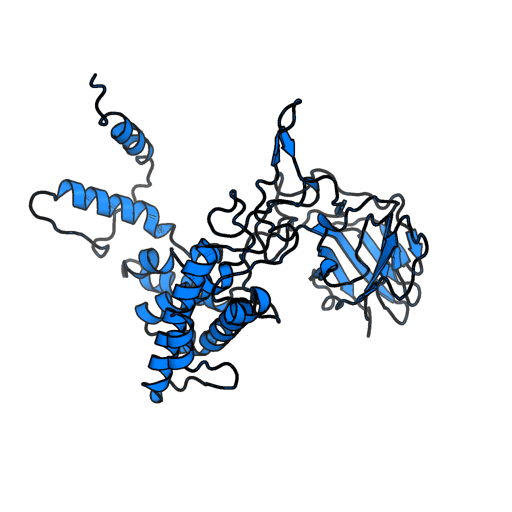3 C CA . GLN A 1 123 ? -13.995 13.114 3.187 1.00 91.69 123 GLN A CA 1
ATOM 964 C C . GLN A 1 123 ? -15.327 12.513 2.717 1.00 91.69 123 GLN A C 1
ATOM 966 O O . GLN A 1 123 ? -15.984 13.081 1.844 1.00 91.69 123 GLN A O 1
ATOM 971 N N . GLY A 1 124 ? -15.744 11.389 3.310 1.00 91.44 124 GLY A N 1
ATOM 972 C CA . GLY A 1 124 ? -17.094 10.858 3.150 1.00 91.44 124 GLY A CA 1
ATOM 973 C C . GLY A 1 124 ? -17.964 11.039 4.383 1.00 91.44 124 GLY A C 1
ATOM 974 O O . GLY A 1 124 ? -17.650 11.826 5.272 1.00 91.44 124 GLY A O 1
ATOM 975 N N . ARG A 1 125 ? -19.086 10.315 4.421 1.00 93.81 125 ARG A N 1
ATOM 976 C CA . ARG A 1 125 ? -20.069 10.400 5.519 1.00 93.81 125 ARG A CA 1
ATOM 977 C C . ARG A 1 125 ? -20.166 9.132 6.360 1.00 93.81 125 ARG A C 1
ATOM 979 O O . ARG A 1 125 ? -20.802 9.159 7.404 1.00 93.81 125 ARG A O 1
ATOM 986 N N . GLY A 1 126 ? -19.586 8.034 5.883 1.00 95.25 126 GLY A N 1
ATOM 987 C CA . GLY A 1 126 ? -19.680 6.718 6.508 1.00 95.25 126 GLY A CA 1
ATOM 988 C C . GLY A 1 126 ? -18.443 6.273 7.284 1.00 95.25 126 GLY A C 1
ATOM 989 O O . GLY A 1 126 ? -18.470 5.203 7.882 1.00 95.25 126 GLY A O 1
ATOM 990 N N . GLY A 1 127 ? -17.363 7.058 7.263 1.00 96.31 127 GLY A N 1
ATOM 991 C CA . GLY A 1 127 ? -16.138 6.774 8.008 1.00 96.31 127 GLY A CA 1
ATOM 992 C C . GLY A 1 127 ? -16.124 7.415 9.396 1.00 96.31 127 GLY A C 1
ATOM 993 O O . GLY A 1 127 ? -16.852 8.369 9.665 1.00 96.31 127 GLY A O 1
ATOM 994 N N . MET A 1 128 ? -15.250 6.918 10.271 1.00 97.44 128 MET A N 1
ATOM 995 C CA . MET A 1 128 ? -15.011 7.473 11.604 1.00 97.44 128 MET A CA 1
ATOM 996 C C . MET A 1 128 ? -13.529 7.401 11.968 1.00 97.44 128 MET A C 1
ATOM 998 O O . MET A 1 128 ? -12.835 6.461 11.573 1.00 97.44 128 MET A O 1
ATOM 1002 N N . GLY A 1 129 ? -13.043 8.360 12.754 1.00 97.31 129 GLY A N 1
ATOM 1003 C CA . GLY A 1 129 ? -11.677 8.328 13.248 1.00 97.31 129 GLY A CA 1
ATOM 1004 C C . GLY A 1 129 ? -11.455 9.110 14.530 1.00 97.31 129 GLY A C 1
ATOM 1005 O O . GLY A 1 129 ? -12.027 10.177 14.733 1.00 97.31 129 GLY A O 1
ATOM 1006 N N . TRP A 1 130 ? -10.564 8.575 15.356 1.00 98.12 130 TRP A N 1
ATOM 1007 C CA . TRP A 1 130 ? -10.129 9.139 16.623 1.00 98.12 130 TRP A CA 1
ATOM 1008 C C . TRP A 1 130 ? -8.616 9.308 16.602 1.00 98.12 130 TRP A C 1
ATOM 1010 O O . TRP A 1 130 ? -7.878 8.340 16.406 1.00 98.12 130 TRP A O 1
ATOM 1020 N N . HIS A 1 131 ? -8.151 10.542 16.766 1.00 97.81 131 HIS A N 1
ATOM 1021 C CA . HIS A 1 131 ? -6.738 10.910 16.671 1.00 97.81 131 HIS A CA 1
ATOM 1022 C C . HIS A 1 131 ? -6.319 11.557 17.986 1.00 97.81 131 HIS A C 1
ATOM 1024 O O . HIS A 1 131 ? -6.677 12.698 18.245 1.00 97.81 131 HIS A O 1
ATOM 1030 N N . PHE A 1 132 ? -5.592 10.824 18.829 1.00 98.38 132 PHE A N 1
ATOM 1031 C CA . PHE A 1 132 ? -5.160 11.294 20.153 1.00 98.38 132 PHE A CA 1
ATOM 1032 C C . PHE A 1 132 ? -3.789 11.973 20.114 1.00 98.38 132 PHE A C 1
ATOM 1034 O O . PHE A 1 132 ? -3.412 12.679 21.041 1.00 98.38 132 PHE A O 1
ATOM 1041 N N . SER A 1 133 ? -3.042 11.781 19.028 1.00 96.94 133 SER A N 1
ATOM 1042 C CA . SER A 1 133 ? -1.867 12.573 18.692 1.00 96.94 133 SER A CA 1
ATOM 1043 C C . SER A 1 133 ? -1.787 12.778 17.181 1.00 96.94 133 SER A C 1
ATOM 1045 O O . SER A 1 133 ? -2.393 12.052 16.392 1.00 96.94 133 SER A O 1
ATOM 1047 N N . PHE A 1 134 ? -1.039 13.803 16.786 1.00 95.00 134 PHE A N 1
ATOM 1048 C CA . PHE A 1 134 ? -0.644 14.050 15.402 1.00 95.00 134 PHE A CA 1
ATOM 1049 C C . PHE A 1 134 ? 0.867 13.984 15.212 1.00 95.00 134 PHE A C 1
ATOM 1051 O O . PHE A 1 134 ? 1.372 14.357 14.149 1.00 95.00 134 PHE A O 1
ATOM 1058 N N . LYS A 1 135 ? 1.598 13.541 16.237 1.00 93.12 135 LYS A N 1
ATOM 1059 C CA . LYS A 1 135 ? 3.040 13.372 16.148 1.00 93.12 135 LYS A CA 1
ATOM 1060 C C . LYS A 1 135 ? 3.364 12.425 14.990 1.00 93.12 135 LYS A C 1
ATOM 1062 O O . LYS A 1 135 ? 2.708 11.407 14.802 1.00 93.12 135 LYS A O 1
ATOM 1067 N N . ASP A 1 136 ? 4.325 12.817 14.160 1.00 89.06 136 ASP A N 1
ATOM 1068 C CA . ASP A 1 136 ? 4.758 12.064 12.974 1.00 89.06 136 ASP A CA 1
ATOM 1069 C C . ASP A 1 136 ? 3.650 11.801 11.927 1.00 89.06 136 ASP A C 1
ATOM 1071 O O . ASP A 1 136 ? 3.830 11.018 10.995 1.00 89.06 136 ASP A O 1
ATOM 1075 N N . THR A 1 137 ? 2.510 12.494 12.033 1.00 89.94 137 THR A N 1
ATOM 1076 C CA . THR A 1 137 ? 1.476 12.541 10.993 1.00 89.94 137 THR A CA 1
ATOM 1077 C C . THR A 1 137 ? 1.657 13.817 10.177 1.00 89.94 137 THR A C 1
ATOM 1079 O O . THR A 1 137 ? 1.869 14.897 10.734 1.00 89.94 137 THR A O 1
ATOM 1082 N N . ILE A 1 138 ? 1.566 13.712 8.849 1.00 90.31 138 ILE A N 1
ATOM 1083 C CA . ILE A 1 138 ? 1.724 14.865 7.950 1.00 90.31 138 ILE A CA 1
ATOM 1084 C C . ILE A 1 138 ? 0.768 16.022 8.318 1.00 90.31 138 ILE A C 1
ATOM 1086 O O . ILE A 1 138 ? -0.285 15.819 8.926 1.00 90.31 138 ILE A O 1
ATOM 1090 N N . GLY A 1 139 ? 1.184 17.253 8.007 1.00 87.62 139 GLY A N 1
ATOM 1091 C CA . GLY A 1 139 ? 0.543 18.498 8.433 1.00 87.62 139 GLY A CA 1
ATOM 1092 C C . GLY A 1 139 ? -0.877 18.759 7.891 1.00 87.62 139 GLY A C 1
ATOM 1093 O O . GLY A 1 139 ? -1.498 17.886 7.281 1.00 87.62 139 GLY A O 1
ATOM 1094 N N . PRO A 1 140 ? -1.409 19.973 8.131 1.00 86.00 140 PRO A N 1
ATOM 1095 C CA . PRO A 1 140 ? -2.762 20.369 7.734 1.00 86.00 140 PRO A CA 1
ATOM 1096 C C . PRO A 1 140 ? -3.089 20.071 6.262 1.00 86.00 140 PRO A C 1
ATOM 1098 O O . PRO A 1 140 ? -2.219 20.139 5.398 1.00 86.00 140 PRO A O 1
ATOM 1101 N N . GLY A 1 141 ? -4.353 19.738 5.985 1.00 85.88 141 GLY A N 1
ATOM 1102 C CA . GLY A 1 141 ? -4.832 19.308 4.661 1.00 85.88 141 GLY A CA 1
ATOM 1103 C C . GLY A 1 141 ? -4.813 17.790 4.447 1.00 85.88 141 GLY A C 1
ATOM 1104 O O . GLY A 1 141 ? -5.588 17.283 3.643 1.00 85.88 141 GLY A O 1
ATOM 1105 N N . TRP A 1 142 ? -4.013 17.057 5.227 1.00 87.19 142 TRP A N 1
ATOM 1106 C CA . TRP A 1 142 ? -3.878 15.595 5.142 1.00 87.19 142 TRP A CA 1
ATOM 1107 C C . TRP A 1 142 ? -4.377 14.846 6.380 1.00 87.19 142 TRP A C 1
ATOM 1109 O O . TRP A 1 142 ? -4.166 13.640 6.495 1.00 87.19 142 TRP A O 1
ATOM 1119 N N . ARG A 1 143 ? -4.981 15.564 7.331 1.00 91.19 143 ARG A N 1
ATOM 1120 C CA . ARG A 1 143 ? -5.530 15.059 8.595 1.00 91.19 143 ARG A CA 1
ATOM 1121 C C . ARG A 1 143 ? -6.571 16.040 9.159 1.00 91.19 143 ARG A C 1
ATOM 1123 O O . ARG A 1 143 ? -6.614 17.181 8.695 1.00 91.19 143 ARG A O 1
ATOM 1130 N N . PRO A 1 144 ? -7.391 15.638 10.148 1.00 91.56 144 PRO A N 1
ATOM 1131 C CA . PRO A 1 144 ? -8.252 16.557 10.884 1.00 91.56 144 PRO A CA 1
ATOM 1132 C C . PRO A 1 144 ? -7.442 17.633 11.618 1.00 91.56 144 PRO A C 1
ATOM 1134 O O . PRO A 1 144 ? -6.251 17.460 11.894 1.00 91.56 144 PRO A O 1
ATOM 1137 N N . ASN A 1 145 ? -8.111 18.735 11.953 1.00 92.56 145 ASN A N 1
ATOM 1138 C CA . ASN A 1 145 ? -7.485 19.863 12.646 1.00 92.56 145 ASN A CA 1
ATOM 1139 C C . ASN A 1 145 ? -7.429 19.676 14.168 1.00 92.56 145 ASN A C 1
ATOM 1141 O O . ASN A 1 145 ? -6.573 20.266 14.820 1.00 92.56 145 ASN A O 1
ATOM 1145 N N . GLU A 1 146 ? -8.314 18.850 14.723 1.00 94.50 146 GLU A N 1
ATOM 1146 C CA . GLU A 1 146 ? -8.507 18.703 16.164 1.00 94.50 146 GLU A CA 1
ATOM 1147 C C . GLU A 1 146 ? -8.185 17.279 16.618 1.00 94.50 146 GLU A C 1
ATOM 1149 O O . GLU A 1 146 ? -8.474 16.307 15.913 1.00 94.50 146 GLU A O 1
ATOM 1154 N N . LEU A 1 147 ? -7.569 17.177 17.797 1.00 97.12 147 LEU A N 1
ATOM 1155 C CA . LEU A 1 147 ? -7.370 15.906 18.484 1.00 97.12 147 LEU A CA 1
ATOM 1156 C C . LEU A 1 147 ? -8.681 15.455 19.131 1.00 97.12 147 LEU A C 1
ATOM 1158 O O . LEU A 1 147 ? -9.484 16.267 19.585 1.00 97.12 147 LEU A O 1
ATOM 1162 N N . SER A 1 148 ? -8.877 14.147 19.201 1.00 97.44 148 SER A N 1
ATOM 1163 C CA . SER A 1 148 ? -9.985 13.530 19.924 1.00 97.44 148 SER A CA 1
ATOM 1164 C C . SER A 1 148 ? -9.725 13.529 21.432 1.00 97.44 148 SER A C 1
ATOM 1166 O O . SER A 1 148 ? -8.587 13.336 21.862 1.00 97.44 148 SER A O 1
ATOM 1168 N N . SER A 1 149 ? -10.783 13.682 22.233 1.00 96.38 149 SER A N 1
ATOM 1169 C CA . SER A 1 149 ? -10.755 13.359 23.664 1.00 96.38 149 SER A CA 1
ATOM 1170 C C . SER A 1 149 ? -11.082 11.879 23.898 1.00 96.38 149 SER A C 1
ATOM 1172 O O . SER A 1 149 ? -11.497 11.161 22.983 1.00 96.38 149 SER A O 1
ATOM 1174 N N . THR A 1 150 ? -10.892 11.417 25.134 1.00 97.12 150 THR A N 1
ATOM 1175 C CA . THR A 1 150 ? -11.276 10.068 25.582 1.00 97.12 150 THR A CA 1
ATOM 1176 C C . THR A 1 150 ? -12.733 10.004 26.058 1.00 97.12 150 THR A C 1
ATOM 1178 O O . THR A 1 150 ? -13.194 8.956 26.507 1.00 97.12 150 THR A O 1
ATOM 1181 N N . ASP A 1 151 ? -13.492 11.097 25.929 1.00 95.94 151 ASP A N 1
ATOM 1182 C CA . ASP A 1 151 ? -14.868 11.171 26.415 1.00 95.94 151 ASP A CA 1
ATOM 1183 C C . ASP A 1 151 ? -15.773 10.162 25.699 1.00 95.94 151 ASP A C 1
ATOM 1185 O O . ASP A 1 151 ? -15.752 10.011 24.475 1.00 95.94 151 ASP A O 1
ATOM 1189 N N . GLY A 1 152 ? -16.588 9.457 26.485 1.00 96.00 152 GLY A N 1
ATOM 1190 C CA . GLY A 1 152 ? -17.515 8.439 25.989 1.00 96.00 152 GLY A CA 1
ATOM 1191 C C . GLY A 1 152 ? -16.869 7.101 25.618 1.00 96.00 152 GLY A C 1
ATOM 1192 O O . GLY A 1 152 ? -17.602 6.175 25.270 1.00 96.00 152 GLY A O 1
ATOM 1193 N N . TRP A 1 153 ? -15.541 6.965 25.700 1.00 98.31 153 TRP A N 1
ATOM 1194 C CA . TRP A 1 153 ? -14.891 5.669 25.537 1.00 98.31 153 TRP A CA 1
ATOM 1195 C C . TRP A 1 153 ? -15.134 4.782 26.758 1.00 98.31 153 TRP A C 1
ATOM 1197 O O . TRP A 1 153 ? -14.917 5.180 27.903 1.00 98.31 153 TRP A O 1
ATOM 1207 N N . GLY A 1 154 ? -15.559 3.547 26.509 1.00 97.88 154 GLY A N 1
ATOM 1208 C CA . GLY A 1 154 ? -15.636 2.514 27.533 1.00 97.88 154 GLY A CA 1
ATOM 1209 C C . GLY A 1 154 ? -14.281 1.838 27.722 1.00 97.88 154 GLY A C 1
ATOM 1210 O O . GLY A 1 154 ? -13.534 1.637 26.765 1.00 97.88 154 GLY A O 1
ATOM 1211 N N . THR A 1 155 ? -13.962 1.434 28.948 1.00 97.94 155 THR A N 1
ATOM 1212 C CA . THR A 1 155 ? -12.753 0.657 29.240 1.00 97.94 155 THR A CA 1
ATOM 1213 C C . THR A 1 155 ? -13.074 -0.511 30.167 1.00 97.94 155 THR A C 1
ATOM 1215 O O . THR A 1 155 ? -13.955 -0.433 31.026 1.00 97.94 155 THR A O 1
ATOM 1218 N N . ARG A 1 156 ? -12.362 -1.629 30.002 1.00 98.38 156 ARG A N 1
ATOM 1219 C CA . ARG A 1 156 ? -12.408 -2.758 30.942 1.00 98.38 156 ARG A CA 1
ATOM 1220 C C . ARG A 1 156 ? -11.023 -3.352 31.095 1.00 98.38 156 ARG A C 1
ATOM 1222 O O . ARG A 1 156 ? -10.381 -3.679 30.103 1.00 98.38 156 ARG A O 1
ATOM 1229 N N . GLY A 1 157 ? -10.586 -3.539 32.340 1.00 98.12 157 GLY A N 1
ATOM 1230 C CA . GLY A 1 157 ? -9.250 -4.077 32.611 1.00 98.12 157 GLY A CA 1
ATOM 1231 C C . GLY A 1 157 ? -8.125 -3.127 32.212 1.00 98.12 157 GLY A C 1
ATOM 1232 O O . GLY A 1 157 ? -7.008 -3.573 31.959 1.00 98.12 157 GLY A O 1
ATOM 1233 N N . VAL A 1 158 ? -8.430 -1.833 32.118 1.00 98.06 158 VAL A N 1
ATOM 1234 C CA . VAL A 1 158 ? -7.516 -0.773 31.704 1.00 98.06 158 VAL A CA 1
ATOM 1235 C C . VAL A 1 158 ? -7.595 0.356 32.724 1.00 98.06 158 VAL A C 1
ATOM 1237 O O . VAL A 1 158 ? -8.682 0.742 33.147 1.00 98.06 158 VAL A O 1
ATOM 1240 N N . GLN A 1 159 ? -6.441 0.881 33.113 1.00 98.25 159 GLN A N 1
ATOM 1241 C CA . GLN A 1 159 ? -6.306 2.167 33.776 1.00 98.25 159 GLN A CA 1
ATOM 1242 C C . GLN A 1 159 ? -5.969 3.217 32.713 1.00 98.25 159 GLN A C 1
ATOM 1244 O O . GLN A 1 159 ? -4.964 3.084 32.013 1.00 98.25 159 GLN A O 1
ATOM 1249 N N . ASP A 1 160 ? -6.814 4.241 32.607 1.00 97.75 160 ASP A N 1
ATOM 1250 C CA . ASP A 1 160 ? -6.577 5.414 31.767 1.00 97.75 160 ASP A CA 1
ATOM 1251 C C . ASP A 1 160 ? -5.525 6.320 32.429 1.00 97.75 160 ASP A C 1
ATOM 1253 O O . ASP A 1 160 ? -5.681 6.709 33.590 1.00 97.75 160 ASP A O 1
ATOM 1257 N N . LEU A 1 161 ? -4.438 6.610 31.713 1.00 98.19 161 LEU A N 1
ATOM 1258 C CA . LEU A 1 161 ? -3.351 7.488 32.158 1.00 98.19 161 LEU A CA 1
ATOM 1259 C C . LEU A 1 161 ? -3.384 8.862 31.460 1.00 98.19 161 LEU A C 1
ATOM 1261 O O . LEU A 1 161 ? -2.487 9.678 31.666 1.00 98.19 161 LEU A O 1
ATOM 1265 N N . GLY A 1 162 ? -4.420 9.134 30.664 1.00 97.88 162 GLY A N 1
ATOM 1266 C CA . GLY A 1 162 ? -4.608 10.372 29.919 1.00 97.88 162 GLY A CA 1
ATOM 1267 C C . GLY A 1 162 ? -3.935 10.377 28.545 1.00 97.88 162 GLY A C 1
ATOM 1268 O O . GLY A 1 162 ? -3.333 9.402 28.091 1.00 97.88 162 GLY A O 1
ATOM 1269 N N . ILE A 1 163 ? -4.065 11.503 27.845 1.00 98.31 163 ILE A N 1
ATOM 1270 C CA . ILE A 1 163 ? -3.437 11.723 26.539 1.00 98.31 163 ILE A CA 1
ATOM 1271 C C . ILE A 1 163 ? -2.079 12.393 26.755 1.00 98.31 163 ILE A C 1
ATOM 1273 O O . ILE A 1 163 ? -2.000 13.504 27.278 1.00 98.31 163 ILE A O 1
ATOM 1277 N N . GLY A 1 164 ? -1.012 11.714 26.336 1.00 96.75 164 GLY A N 1
ATOM 1278 C CA . GLY A 1 164 ? 0.343 12.258 26.298 1.00 96.75 164 GLY A CA 1
ATOM 1279 C C . GLY A 1 164 ? 0.773 12.651 24.884 1.00 96.75 164 GLY A C 1
ATOM 1280 O O . GLY A 1 164 ? -0.001 12.593 23.932 1.00 96.75 164 GLY A O 1
ATOM 1281 N N . GLU A 1 165 ? 2.055 12.985 24.723 1.00 94.75 165 GLU A N 1
ATOM 1282 C CA . GLU A 1 165 ? 2.630 13.437 23.444 1.00 94.75 165 GLU A CA 1
ATOM 1283 C C . GLU A 1 165 ? 2.367 12.464 22.274 1.00 94.75 165 GLU A C 1
ATOM 1285 O O . GLU A 1 165 ? 2.079 12.881 21.152 1.00 94.75 165 GLU A O 1
ATOM 1290 N N . TYR A 1 166 ? 2.447 11.156 22.535 1.00 95.31 166 TYR A N 1
ATOM 1291 C CA . TYR A 1 166 ? 2.300 10.102 21.523 1.00 95.31 166 TYR A CA 1
ATOM 1292 C C . TYR A 1 166 ? 0.869 9.560 21.379 1.00 95.31 166 TYR A C 1
ATOM 1294 O O . TYR A 1 166 ? 0.643 8.705 20.523 1.00 95.31 166 TYR A O 1
ATOM 1302 N N . GLY A 1 167 ? -0.085 10.032 22.186 1.00 98.06 167 GLY A N 1
ATOM 1303 C CA . GLY A 1 167 ? -1.479 9.587 22.159 1.00 98.06 167 GLY A CA 1
ATOM 1304 C C . GLY A 1 167 ? -2.002 9.134 23.519 1.00 98.06 167 GLY A C 1
ATOM 1305 O O . GLY A 1 167 ? -1.430 9.455 24.562 1.00 98.06 167 GLY A O 1
ATOM 1306 N N . TRP A 1 168 ? -3.105 8.391 23.497 1.00 98.69 168 TRP A N 1
ATOM 1307 C CA . TRP A 1 168 ? -3.817 7.931 24.687 1.00 98.69 168 TRP A CA 1
ATOM 1308 C C . TRP A 1 168 ? -3.068 6.796 25.389 1.00 98.69 168 TRP A C 1
ATOM 1310 O O . TRP A 1 168 ? -2.840 5.744 24.791 1.00 98.69 168 TRP A O 1
ATOM 1320 N N . GLN A 1 169 ? -2.667 7.022 26.641 1.00 98.56 169 GLN A N 1
ATOM 1321 C CA . GLN A 1 169 ? -1.839 6.120 27.436 1.00 98.56 169 GLN A CA 1
ATOM 1322 C C . GLN A 1 169 ? -2.698 5.224 28.328 1.00 98.56 169 GLN A C 1
ATOM 1324 O O . GLN A 1 169 ? -3.526 5.696 29.104 1.00 98.56 169 GLN A O 1
ATOM 1329 N N . LEU A 1 170 ? -2.468 3.918 28.236 1.00 98.56 170 LEU A N 1
ATOM 1330 C CA . LEU A 1 170 ? -3.274 2.885 28.873 1.00 98.56 170 LEU A CA 1
ATOM 1331 C C . LEU A 1 170 ? -2.372 1.897 29.611 1.00 98.56 170 LEU A C 1
ATOM 1333 O O . LEU A 1 170 ? -1.421 1.369 29.034 1.00 98.56 170 LEU A O 1
ATOM 1337 N N . LYS A 1 171 ? -2.717 1.569 30.858 1.00 98.31 171 LYS A N 1
ATOM 1338 C CA . LYS A 1 171 ? -2.094 0.464 31.599 1.00 98.31 171 LYS A CA 1
ATOM 1339 C C . LYS A 1 171 ? -3.075 -0.685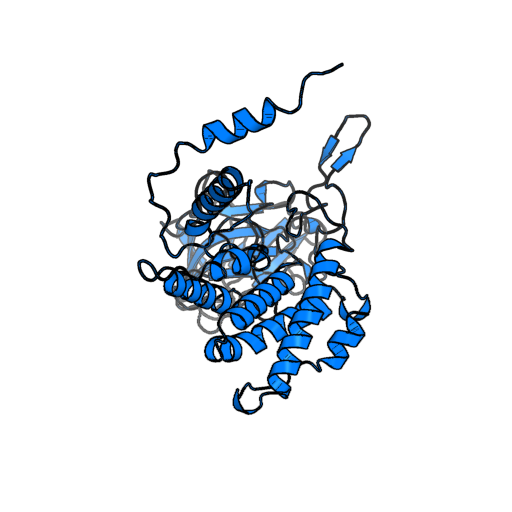 31.765 1.00 98.31 171 LYS A C 1
ATOM 1341 O O . LYS A 1 171 ? -4.174 -0.498 32.279 1.00 98.31 171 LYS A O 1
ATOM 1346 N N . LEU A 1 172 ? -2.687 -1.889 31.360 1.00 98.06 172 LEU A N 1
ATOM 1347 C CA . LEU A 1 172 ? -3.549 -3.067 31.432 1.00 98.06 172 LEU A CA 1
ATOM 1348 C C . LEU A 1 172 ? -3.539 -3.637 32.859 1.00 98.06 172 LEU A C 1
ATOM 1350 O O . LEU A 1 172 ? -2.510 -4.099 33.356 1.00 98.06 172 LEU A O 1
ATOM 1354 N N . THR A 1 173 ? -4.691 -3.617 33.527 1.00 98.06 173 THR A N 1
ATOM 1355 C CA . THR A 1 173 ? -4.865 -4.003 34.940 1.00 98.06 173 THR A CA 1
ATOM 1356 C C . THR A 1 173 ? -5.527 -5.365 35.132 1.00 98.06 173 THR A C 1
ATOM 1358 O O . THR A 1 173 ? -5.503 -5.905 36.238 1.00 98.06 173 THR A O 1
ATOM 1361 N N . SER A 1 174 ? -6.051 -5.977 34.069 1.00 96.81 174 SER A N 1
ATOM 1362 C CA . SER A 1 174 ? -6.522 -7.367 34.075 1.00 96.81 174 SER A CA 1
ATOM 1363 C C . SER A 1 174 ? -6.230 -8.067 32.750 1.00 96.81 174 SER A C 1
ATOM 1365 O O . SER A 1 174 ? -5.835 -7.432 31.776 1.00 96.81 174 SER A O 1
ATOM 1367 N N . ALA A 1 175 ? -6.454 -9.382 32.698 1.00 95.25 175 ALA A N 1
ATOM 1368 C CA . ALA A 1 175 ? -6.513 -10.115 31.435 1.00 95.25 175 ALA A CA 1
ATOM 1369 C C . ALA A 1 175 ? -7.695 -9.642 30.562 1.00 95.25 175 ALA A C 1
ATOM 1371 O O . ALA A 1 175 ? -8.672 -9.100 31.091 1.00 95.25 175 ALA A O 1
ATOM 1372 N N . ALA A 1 176 ? -7.602 -9.893 29.252 1.00 94.94 176 ALA A N 1
ATOM 1373 C CA . ALA A 1 176 ? -8.607 -9.574 28.234 1.00 94.94 176 ALA A CA 1
ATOM 1374 C C . ALA A 1 176 ? -9.063 -8.105 28.260 1.00 94.94 176 ALA A C 1
ATOM 1376 O O . ALA A 1 176 ? -10.248 -7.806 28.089 1.00 94.94 176 ALA A O 1
ATOM 1377 N N . ALA A 1 177 ? -8.114 -7.201 28.503 1.00 98.25 177 ALA A N 1
ATOM 1378 C CA . ALA A 1 177 ? -8.369 -5.778 28.582 1.00 98.25 177 ALA A CA 1
ATOM 1379 C C . ALA A 1 177 ? -8.811 -5.223 27.219 1.00 98.25 177 ALA A C 1
ATOM 1381 O O . ALA A 1 177 ? -8.329 -5.664 26.170 1.00 98.25 177 ALA A O 1
ATOM 1382 N N . PHE A 1 178 ? -9.722 -4.252 27.233 1.00 98.56 178 PHE A N 1
ATOM 1383 C CA . PHE A 1 178 ? -10.200 -3.607 26.013 1.00 98.56 178 PHE A CA 1
ATOM 1384 C C . PHE A 1 178 ? -10.575 -2.144 26.223 1.00 98.56 178 PHE A C 1
ATOM 1386 O O . PHE A 1 178 ? -10.878 -1.704 27.338 1.00 98.56 178 PHE A O 1
ATOM 1393 N N . ILE A 1 179 ? -10.619 -1.433 25.100 1.00 98.69 179 ILE A N 1
ATOM 1394 C CA . ILE A 1 179 ? -11.271 -0.132 24.952 1.00 98.69 179 ILE A CA 1
ATOM 1395 C C . ILE A 1 179 ? -12.441 -0.252 23.972 1.00 98.69 179 ILE A C 1
ATOM 1397 O O . ILE A 1 179 ? -12.389 -1.032 23.020 1.00 98.69 179 ILE A O 1
ATOM 1401 N N . GLU A 1 180 ? -13.503 0.500 24.225 1.00 98.56 180 GLU A N 1
ATOM 1402 C CA . GLU A 1 180 ? -14.751 0.519 23.466 1.00 98.56 180 GLU A CA 1
ATOM 1403 C C . GLU A 1 180 ? -15.030 1.941 22.988 1.00 98.56 180 GLU A C 1
ATOM 1405 O O . GLU A 1 180 ? -14.964 2.883 23.777 1.00 98.56 180 GLU A O 1
ATOM 1410 N N . THR A 1 181 ? -15.346 2.099 21.706 1.00 98.38 181 THR A N 1
ATOM 1411 C CA . THR A 1 181 ? -15.686 3.410 21.151 1.00 98.38 181 THR A CA 1
ATOM 1412 C C . THR A 1 181 ? -16.987 3.942 21.761 1.00 98.38 181 THR A C 1
ATOM 1414 O O . THR A 1 181 ? -17.869 3.148 22.105 1.00 98.38 181 THR A O 1
ATOM 1417 N N . PRO A 1 182 ? -17.196 5.270 21.768 1.00 97.12 182 PRO A N 1
ATOM 1418 C CA . PRO A 1 182 ? -18.538 5.836 21.859 1.00 97.12 182 PRO A CA 1
ATOM 1419 C C . PRO A 1 182 ? -19.479 5.244 20.794 1.00 97.12 182 PRO A C 1
ATOM 1421 O O . PRO A 1 182 ? -19.055 4.537 19.870 1.00 97.12 182 PRO A O 1
ATOM 1424 N N . GLU A 1 183 ? -20.772 5.551 20.897 1.00 96.69 183 GLU A N 1
ATOM 1425 C CA . GLU A 1 183 ? -21.721 5.198 19.839 1.00 96.69 183 GLU A CA 1
ATOM 1426 C C . GLU A 1 183 ? -21.358 5.897 18.523 1.00 96.69 183 GLU A C 1
ATOM 1428 O O . GLU A 1 183 ? -21.037 7.085 18.492 1.00 96.69 183 GLU A O 1
ATOM 1433 N N . VAL A 1 184 ? -21.396 5.135 17.433 1.00 96.69 184 VAL A N 1
ATOM 1434 C CA . VAL A 1 184 ? -21.022 5.581 16.091 1.00 96.69 184 VAL A CA 1
ATOM 1435 C C . VAL A 1 184 ? -22.030 5.116 15.053 1.00 96.69 184 VAL A C 1
ATOM 1437 O O . VAL A 1 184 ? -22.878 4.266 15.306 1.00 96.69 184 VAL A O 1
ATOM 1440 N N . ALA A 1 185 ? -21.915 5.666 13.850 1.00 97.25 185 ALA A N 1
ATOM 1441 C CA . ALA A 1 185 ? -22.584 5.153 12.667 1.00 97.25 185 ALA A CA 1
ATOM 1442 C C . ALA A 1 185 ? -21.550 5.025 11.548 1.00 97.25 185 ALA A C 1
ATOM 1444 O O . ALA A 1 185 ? -21.315 5.972 10.802 1.00 97.25 185 ALA A O 1
ATOM 1445 N N . ILE A 1 186 ? -20.905 3.861 11.467 1.00 98.25 186 ILE A N 1
ATOM 1446 C CA . ILE A 1 186 ? -19.946 3.559 10.399 1.00 98.25 186 ILE A CA 1
ATOM 1447 C C . ILE A 1 186 ? -20.670 2.769 9.313 1.00 98.25 186 ILE A C 1
ATOM 1449 O O . ILE A 1 186 ? -21.268 1.727 9.586 1.00 98.25 186 ILE A O 1
ATOM 1453 N N . ASP A 1 187 ? -20.603 3.264 8.084 1.00 97.81 187 ASP A N 1
ATOM 1454 C CA . ASP A 1 187 ? -21.050 2.546 6.896 1.00 97.81 187 ASP A CA 1
ATOM 1455 C C . ASP A 1 187 ? -19.940 1.592 6.454 1.00 97.81 187 ASP A C 1
ATOM 1457 O O . ASP A 1 187 ? -18.856 2.018 6.048 1.00 97.81 187 ASP A O 1
ATOM 1461 N N . THR A 1 188 ? -20.218 0.294 6.533 1.00 97.19 188 THR A N 1
ATOM 1462 C CA . THR A 1 188 ? -19.253 -0.762 6.202 1.00 97.19 188 THR A CA 1
ATOM 1463 C C . THR A 1 188 ? -18.724 -0.671 4.770 1.00 97.19 188 THR A C 1
ATOM 1465 O O . THR A 1 188 ? -17.565 -1.019 4.544 1.00 97.19 188 THR A O 1
ATOM 1468 N N . PHE A 1 189 ? -19.501 -0.125 3.824 1.00 96.88 189 PHE A N 1
ATOM 1469 C CA . PHE A 1 189 ? -19.051 0.078 2.443 1.00 96.88 189 PHE A CA 1
ATOM 1470 C C . PHE A 1 189 ? -18.002 1.195 2.318 1.00 96.88 189 PHE A C 1
ATOM 1472 O O . PHE A 1 189 ? -17.077 1.098 1.518 1.00 96.88 189 PHE A O 1
ATOM 1479 N N . GLN A 1 190 ? -18.099 2.239 3.144 1.00 97.38 190 GLN A N 1
ATOM 1480 C CA . GLN A 1 190 ? -17.131 3.345 3.191 1.00 97.38 190 GLN A CA 1
ATOM 1481 C C . GLN A 1 190 ? -15.956 3.070 4.148 1.00 97.38 190 GLN A C 1
ATOM 1483 O O . GLN A 1 190 ? -15.050 3.893 4.277 1.00 97.38 190 GLN A O 1
ATOM 1488 N N . ALA A 1 191 ? -15.967 1.921 4.824 1.00 97.81 191 ALA A N 1
ATOM 1489 C CA . ALA A 1 191 ? -14.977 1.521 5.814 1.00 97.81 191 ALA A CA 1
ATOM 1490 C C . ALA A 1 191 ? -14.493 0.073 5.597 1.00 97.81 191 ALA A C 1
ATOM 1492 O O . ALA A 1 191 ? -14.627 -0.754 6.503 1.00 97.81 191 ALA A O 1
ATOM 1493 N N . PRO A 1 192 ? -13.931 -0.274 4.421 1.00 97.94 192 PRO A N 1
ATOM 1494 C CA . PRO A 1 192 ? -13.402 -1.615 4.182 1.00 97.94 192 PRO A CA 1
ATOM 1495 C C . PRO A 1 192 ? -12.232 -1.991 5.101 1.00 97.94 192 PRO A C 1
ATOM 1497 O O . PRO A 1 192 ? -11.999 -3.176 5.343 1.00 97.94 192 PRO A O 1
ATOM 1500 N N . PHE A 1 193 ? -11.510 -1.009 5.646 1.00 98.38 193 PHE A N 1
ATOM 1501 C CA . PHE A 1 193 ? -10.430 -1.242 6.602 1.00 98.38 193 PHE A CA 1
ATOM 1502 C C . PHE A 1 193 ? -10.652 -0.483 7.907 1.00 98.38 193 PHE A C 1
ATOM 1504 O O . PHE A 1 193 ? -11.275 0.580 7.932 1.00 98.38 193 PHE A O 1
ATOM 1511 N N . PHE A 1 194 ? -10.046 -0.991 8.977 1.00 98.56 194 PHE A N 1
ATOM 1512 C CA . PHE A 1 194 ? -9.860 -0.267 10.229 1.00 98.56 194 PHE A CA 1
ATOM 1513 C C . PHE A 1 194 ? -8.372 -0.216 10.571 1.00 98.56 194 PHE A C 1
ATOM 1515 O O . PHE A 1 194 ? -7.715 -1.252 10.639 1.00 98.56 194 PHE A O 1
ATOM 1522 N N . GLN A 1 195 ? -7.827 0.981 10.771 1.00 98.12 195 GLN A N 1
ATOM 1523 C CA . GLN A 1 195 ? -6.440 1.185 11.161 1.00 98.12 195 GLN A CA 1
ATOM 1524 C C . GLN A 1 195 ? -6.331 1.528 12.642 1.00 98.12 195 GLN A C 1
ATOM 1526 O O . GLN A 1 195 ? -7.051 2.390 13.141 1.00 98.12 195 GLN A O 1
ATOM 1531 N N . ILE A 1 196 ? -5.354 0.918 13.309 1.00 98.12 196 ILE A N 1
ATOM 1532 C CA . ILE A 1 196 ? -4.887 1.304 14.638 1.00 98.12 196 ILE A CA 1
ATOM 1533 C C . ILE A 1 196 ? -3.414 1.692 14.512 1.00 98.12 196 ILE A C 1
ATOM 1535 O O . ILE A 1 196 ? -2.595 0.901 14.045 1.00 98.12 196 ILE A O 1
ATOM 1539 N N . ARG A 1 197 ? -3.068 2.910 14.933 1.00 97.50 197 ARG A N 1
ATOM 1540 C CA . ARG A 1 197 ? -1.680 3.332 15.155 1.00 97.50 197 ARG A CA 1
ATOM 1541 C C . ARG A 1 197 ? -1.410 3.263 16.640 1.00 97.50 197 ARG A C 1
ATOM 1543 O O . ARG A 1 197 ? -2.063 3.973 17.407 1.00 97.50 197 ARG A O 1
ATOM 1550 N N . TRP A 1 198 ? -0.489 2.404 17.048 1.00 97.88 198 TRP A N 1
ATOM 1551 C CA . TRP A 1 198 ? -0.309 2.122 18.464 1.00 97.88 198 TRP A CA 1
ATOM 1552 C C . TRP A 1 198 ? 1.063 1.553 18.793 1.00 97.88 198 TRP A C 1
ATOM 1554 O O . TRP A 1 198 ? 1.749 0.990 17.941 1.00 97.88 198 TRP A O 1
ATOM 1564 N N . LYS A 1 199 ? 1.450 1.743 20.052 1.00 96.62 199 LYS A N 1
ATOM 1565 C CA . LYS A 1 199 ? 2.616 1.130 20.686 1.00 96.62 199 LYS A CA 1
ATOM 1566 C C . LYS A 1 199 ? 2.124 0.223 21.795 1.00 96.62 199 LYS A C 1
ATOM 1568 O O . LYS A 1 199 ? 1.121 0.540 22.437 1.00 96.62 199 LYS A O 1
ATOM 1573 N N . ALA A 1 200 ? 2.855 -0.846 22.067 1.00 95.81 200 ALA A N 1
ATOM 1574 C CA . ALA A 1 200 ? 2.637 -1.608 23.281 1.00 95.81 200 ALA A CA 1
ATOM 1575 C C . ALA A 1 200 ? 3.935 -2.199 23.826 1.00 95.81 200 ALA A C 1
ATOM 1577 O O . ALA A 1 200 ? 4.863 -2.488 23.070 1.00 95.81 200 ALA A O 1
ATOM 1578 N N . THR A 1 201 ? 3.979 -2.392 25.136 1.00 95.88 201 THR A N 1
ATOM 1579 C CA . THR A 1 201 ? 5.040 -3.093 25.864 1.00 95.88 201 THR A CA 1
ATOM 1580 C C . THR A 1 201 ? 4.403 -4.113 26.801 1.00 95.88 201 THR A C 1
ATOM 1582 O O . THR A 1 201 ? 3.244 -3.984 27.197 1.00 95.88 201 THR A O 1
ATOM 1585 N N . ASP A 1 202 ? 5.141 -5.179 27.110 1.00 92.69 202 ASP A N 1
ATOM 1586 C CA . ASP A 1 202 ? 4.747 -6.190 28.099 1.00 92.69 202 ASP A CA 1
ATOM 1587 C C . ASP A 1 202 ? 3.358 -6.837 27.890 1.00 92.69 202 ASP A C 1
ATOM 1589 O O . ASP A 1 202 ? 2.753 -7.364 28.826 1.00 92.69 202 ASP A O 1
ATOM 1593 N N . LEU A 1 203 ? 2.865 -6.896 26.643 1.00 89.56 203 LEU A N 1
ATOM 1594 C CA . LEU A 1 203 ? 1.623 -7.610 26.299 1.00 89.56 203 LEU A CA 1
ATOM 1595 C C . LEU A 1 203 ? 1.725 -9.136 26.485 1.00 89.56 203 LEU A C 1
ATOM 1597 O O . LEU A 1 203 ? 0.705 -9.828 26.557 1.00 89.56 203 LEU A O 1
ATOM 1601 N N . GLY A 1 204 ? 2.946 -9.672 26.584 1.00 83.94 204 GLY A N 1
ATOM 1602 C CA . GLY A 1 204 ? 3.204 -11.108 26.650 1.00 83.94 204 GLY A CA 1
ATOM 1603 C C . GLY A 1 204 ? 2.807 -11.824 25.356 1.00 83.94 204 GLY A C 1
ATOM 1604 O O . GLY A 1 204 ? 2.943 -11.281 24.265 1.00 83.94 204 GLY A O 1
ATOM 1605 N N . ARG A 1 205 ? 2.318 -13.066 25.472 1.00 86.81 205 ARG A N 1
ATOM 1606 C CA . ARG A 1 205 ? 1.687 -13.776 24.348 1.00 86.81 205 ARG A CA 1
ATOM 1607 C C . ARG A 1 205 ? 0.247 -13.289 24.215 1.00 86.81 205 ARG A C 1
ATOM 1609 O O . ARG A 1 205 ? -0.644 -13.865 24.837 1.00 86.81 205 ARG A O 1
ATOM 1616 N N . SER A 1 206 ? 0.042 -12.218 23.457 1.00 93.31 206 SER A N 1
ATOM 1617 C CA . SER A 1 206 ? -1.283 -11.671 23.178 1.00 93.31 206 SER A CA 1
ATOM 1618 C C . SER A 1 206 ? -1.741 -11.979 21.756 1.00 93.31 206 SER A C 1
ATOM 1620 O O . SER A 1 206 ? -0.933 -12.082 20.836 1.00 93.31 206 SER A O 1
ATOM 1622 N N . GLN A 1 207 ? -3.058 -12.099 21.580 1.00 96.19 207 GLN A N 1
ATOM 1623 C CA . GLN A 1 207 ? -3.699 -12.114 20.264 1.00 96.19 207 GLN A CA 1
ATOM 1624 C C . GLN A 1 207 ? -4.828 -11.073 20.250 1.00 96.19 207 GLN A C 1
ATOM 1626 O O . GLN A 1 207 ? -5.969 -11.397 20.599 1.00 96.19 207 GLN A O 1
ATOM 1631 N N . PRO A 1 208 ? -4.512 -9.812 19.916 1.00 98.06 208 PRO A N 1
ATOM 1632 C CA . PRO A 1 208 ? -5.504 -8.755 19.808 1.00 98.06 208 PRO A CA 1
ATOM 1633 C C . PRO A 1 208 ? -6.598 -9.057 18.778 1.00 98.06 208 PRO A C 1
ATOM 1635 O O . PRO A 1 208 ? -6.391 -9.798 17.811 1.00 98.06 208 PRO A O 1
ATOM 1638 N N . TYR A 1 209 ? -7.766 -8.450 18.973 1.00 98.69 209 TYR A N 1
ATOM 1639 C CA . TYR A 1 209 ? -8.856 -8.489 18.002 1.00 98.69 209 TYR A CA 1
ATOM 1640 C C . TYR A 1 209 ? -9.727 -7.237 18.057 1.00 98.69 209 TYR A C 1
ATOM 1642 O O . TYR A 1 209 ? -9.855 -6.579 19.090 1.00 98.69 209 TYR A O 1
ATOM 1650 N N . LEU A 1 210 ? -10.332 -6.929 16.914 1.00 98.75 210 LEU A N 1
ATOM 1651 C CA . LEU A 1 210 ? -11.380 -5.929 16.770 1.00 98.75 210 LEU A CA 1
ATOM 1652 C C . LEU A 1 210 ? -12.715 -6.664 16.784 1.00 98.75 210 LEU A C 1
ATOM 1654 O O . LEU A 1 210 ? -12.868 -7.609 16.018 1.00 98.75 210 LEU A O 1
ATOM 1658 N N . GLU A 1 211 ? -13.670 -6.244 17.604 1.00 98.38 211 GLU A N 1
ATOM 1659 C CA . GLU A 1 211 ? -15.048 -6.752 17.577 1.00 98.38 211 GLU A CA 1
ATOM 1660 C C . GLU A 1 211 ? -16.056 -5.606 17.448 1.00 98.38 211 GLU A C 1
ATOM 1662 O O . GLU A 1 211 ? -15.746 -4.460 17.784 1.00 98.38 211 GLU A O 1
ATOM 1667 N N . TRP A 1 212 ? -17.250 -5.883 16.921 1.00 98.69 212 TRP A N 1
ATOM 1668 C CA . TRP A 1 212 ? -18.213 -4.832 16.580 1.00 98.69 212 TRP A CA 1
ATOM 1669 C C . TRP A 1 212 ? -19.670 -5.216 16.806 1.00 98.69 212 TRP A C 1
ATOM 1671 O O . TRP A 1 212 ? -20.048 -6.387 16.792 1.00 98.69 212 TRP A O 1
ATOM 1681 N N . THR A 1 213 ? -20.504 -4.186 16.947 1.00 98.44 213 THR A N 1
ATOM 1682 C CA . THR A 1 213 ? -21.967 -4.300 17.026 1.00 98.44 213 THR A CA 1
ATOM 1683 C C . THR A 1 213 ? -22.632 -3.628 15.834 1.00 98.44 213 THR A C 1
ATOM 1685 O O . THR A 1 213 ? -22.029 -2.833 15.116 1.00 98.44 213 THR A O 1
ATOM 1688 N N . THR A 1 214 ? -23.901 -3.946 15.613 1.00 96.94 214 THR A N 1
ATOM 1689 C CA . THR A 1 214 ? -24.729 -3.363 14.546 1.00 96.94 214 THR A CA 1
ATOM 1690 C C . THR A 1 214 ? -26.100 -3.027 15.109 1.00 96.94 214 THR A C 1
ATOM 1692 O O . THR A 1 214 ? -26.517 -3.644 16.084 1.00 96.94 214 THR A O 1
ATOM 1695 N N . LYS A 1 215 ? -26.886 -2.176 14.441 1.00 90.75 215 LYS A N 1
ATOM 1696 C CA . LYS A 1 215 ? -28.287 -1.948 14.856 1.00 90.75 215 LYS A CA 1
ATOM 1697 C C . LYS A 1 215 ? -29.108 -3.240 14.965 1.00 90.75 215 LYS A C 1
ATOM 1699 O O . LYS A 1 215 ? -29.917 -3.375 15.872 1.00 90.75 215 LYS A O 1
ATOM 1704 N N . ALA A 1 216 ? -28.887 -4.189 14.052 1.00 90.62 216 ALA A N 1
ATOM 1705 C CA . ALA A 1 216 ? -29.592 -5.472 14.044 1.00 90.62 216 ALA A CA 1
ATOM 1706 C C . ALA A 1 216 ? -29.099 -6.453 15.124 1.00 90.62 216 ALA A C 1
ATOM 1708 O O . ALA A 1 216 ? -29.816 -7.378 15.480 1.00 90.62 216 ALA A O 1
ATOM 1709 N N . ASN A 1 217 ? -27.874 -6.274 15.626 1.00 93.75 217 ASN A N 1
ATOM 1710 C CA . ASN A 1 217 ? -27.276 -7.111 16.665 1.00 93.75 217 ASN A CA 1
ATOM 1711 C C . ASN A 1 217 ? -26.470 -6.196 17.602 1.00 93.75 217 ASN A C 1
ATOM 1713 O O . ASN A 1 217 ? -25.300 -5.913 17.304 1.00 93.75 217 ASN A O 1
ATOM 1717 N N . PRO A 1 218 ? -27.107 -5.676 18.664 1.00 94.94 218 PRO A N 1
ATOM 1718 C CA . PRO A 1 218 ? -26.513 -4.666 19.536 1.00 94.94 218 PRO A CA 1
ATOM 1719 C C . PRO A 1 218 ? -25.493 -5.246 20.526 1.00 94.94 218 PRO A C 1
ATOM 1721 O O . PRO A 1 218 ? -24.764 -4.488 21.157 1.00 94.94 218 PRO A O 1
ATOM 1724 N N . GLU A 1 219 ? -25.424 -6.571 20.642 1.00 96.62 219 GLU A N 1
ATOM 1725 C CA . GLU A 1 219 ? -24.497 -7.270 21.526 1.00 96.62 219 GLU A CA 1
ATOM 1726 C C . GLU A 1 219 ? -23.185 -7.606 20.815 1.00 96.62 219 GLU A C 1
ATOM 1728 O O . GLU A 1 219 ? -23.169 -7.950 19.630 1.00 96.62 219 GLU A O 1
ATOM 1733 N N . PHE A 1 220 ? -22.080 -7.536 21.558 1.00 97.50 220 PHE A N 1
ATOM 1734 C CA . PHE A 1 220 ? -20.782 -8.008 21.084 1.00 97.50 220 PHE A CA 1
ATOM 1735 C C . PHE A 1 220 ? -20.740 -9.532 21.123 1.00 97.50 220 PHE A C 1
ATOM 1737 O O . PHE A 1 220 ? -21.003 -10.143 22.163 1.00 97.50 220 PHE A O 1
ATOM 1744 N N . THR A 1 221 ? -20.388 -10.146 19.997 1.00 96.12 221 THR A N 1
ATOM 1745 C CA . THR A 1 221 ? -20.404 -11.599 19.844 1.00 96.12 221 THR A CA 1
ATOM 1746 C C . THR A 1 221 ? -19.113 -12.123 19.203 1.00 96.12 221 THR A C 1
ATOM 1748 O O . THR A 1 221 ? -18.534 -11.476 18.327 1.00 96.12 221 THR A O 1
ATOM 1751 N N . PRO A 1 222 ? -18.654 -13.332 19.584 1.00 96.12 222 PRO A N 1
ATOM 1752 C CA . PRO A 1 222 ? -17.451 -13.951 19.023 1.00 96.12 222 PRO A CA 1
ATOM 1753 C C . PRO A 1 222 ? -17.435 -14.178 17.502 1.00 96.12 222 PRO A C 1
ATOM 1755 O O . PRO A 1 222 ? -16.366 -14.435 16.952 1.00 96.12 222 PRO A O 1
ATOM 1758 N N . ASP A 1 223 ? -18.582 -14.148 16.823 1.00 96.44 223 ASP A N 1
ATOM 1759 C CA . ASP A 1 223 ? -18.696 -14.286 15.365 1.00 96.44 223 ASP A CA 1
ATOM 1760 C C . ASP A 1 223 ? -18.532 -12.951 14.617 1.00 96.44 223 ASP A C 1
ATOM 1762 O O . ASP A 1 223 ? -18.528 -12.947 13.390 1.00 96.44 223 ASP A O 1
ATOM 1766 N N . LYS A 1 224 ? -18.381 -11.826 15.331 1.00 97.50 224 LYS A N 1
ATOM 1767 C CA . LYS A 1 224 ? -18.138 -10.482 14.779 1.00 97.50 224 LYS A CA 1
ATOM 1768 C C . LYS A 1 224 ? -16.835 -9.907 15.298 1.00 97.50 224 LYS A C 1
ATOM 1770 O O . LYS A 1 224 ? -16.806 -8.845 15.919 1.00 97.50 224 LYS A O 1
ATOM 1775 N N . ARG A 1 225 ? -15.752 -10.646 15.065 1.00 98.06 225 ARG A N 1
ATOM 1776 C CA . ARG A 1 225 ? -14.407 -10.216 15.431 1.00 98.06 225 ARG A CA 1
ATOM 1777 C C . ARG A 1 225 ? -13.376 -10.591 14.387 1.00 98.06 225 ARG A C 1
ATOM 1779 O O . ARG A 1 225 ? -13.484 -11.621 13.730 1.00 98.06 225 ARG A O 1
ATOM 1786 N N . MET A 1 226 ? -12.336 -9.778 14.295 1.00 98.50 226 MET A N 1
ATOM 1787 C CA . MET A 1 226 ? -11.195 -10.013 13.427 1.00 98.50 226 MET A CA 1
ATOM 1788 C C . MET A 1 226 ? -9.907 -9.886 14.231 1.00 98.50 226 MET A C 1
ATOM 1790 O O . MET A 1 226 ? -9.646 -8.850 14.844 1.00 98.50 226 MET A O 1
ATOM 1794 N N . TYR A 1 227 ? -9.123 -10.961 14.244 1.00 98.06 227 TYR A N 1
ATOM 1795 C CA . TYR A 1 227 ? -7.837 -11.015 14.929 1.00 98.06 227 TYR A CA 1
ATOM 1796 C C . TYR A 1 227 ? -6.749 -10.331 14.106 1.00 98.06 227 TYR A C 1
ATOM 1798 O O . TYR A 1 227 ? -6.786 -10.343 12.875 1.00 98.06 227 TYR A O 1
ATOM 1806 N N . PHE A 1 228 ? -5.776 -9.756 14.802 1.00 96.69 228 PHE A N 1
ATOM 1807 C CA . PHE A 1 228 ? -4.600 -9.136 14.203 1.00 96.69 228 PHE A CA 1
ATOM 1808 C C . PHE A 1 228 ? -3.384 -9.303 15.114 1.00 96.69 228 PHE A C 1
ATOM 1810 O O . PHE A 1 228 ? -3.510 -9.712 16.272 1.00 96.69 228 PHE A O 1
ATOM 1817 N N . ASP A 1 229 ? -2.206 -8.998 14.578 1.00 94.38 229 ASP A N 1
ATOM 1818 C CA . ASP A 1 229 ? -0.944 -9.148 15.296 1.00 94.38 229 ASP A CA 1
ATOM 1819 C C . ASP A 1 229 ? -0.652 -7.937 16.203 1.00 94.38 229 ASP A C 1
ATOM 1821 O O . ASP A 1 229 ? -0.928 -6.791 15.821 1.00 94.38 229 ASP A O 1
ATOM 1825 N N . PRO A 1 230 ? -0.090 -8.157 17.407 1.00 93.94 230 PRO A N 1
ATOM 1826 C CA . PRO A 1 230 ? 0.359 -7.072 18.276 1.00 93.94 230 PRO A CA 1
ATOM 1827 C C . PRO A 1 230 ? 1.624 -6.384 17.718 1.00 93.94 230 PRO A C 1
ATOM 1829 O O . PRO A 1 230 ? 2.372 -6.998 16.954 1.00 93.94 230 PRO A O 1
ATOM 1832 N N . PRO A 1 231 ? 1.916 -5.128 18.112 1.00 92.56 231 PRO A N 1
ATOM 1833 C CA . PRO A 1 231 ? 3.152 -4.454 17.746 1.00 92.56 231 PRO A CA 1
ATOM 1834 C C . PRO A 1 231 ? 4.365 -5.161 18.344 1.00 92.56 231 PRO A C 1
ATOM 1836 O O . PRO A 1 231 ? 4.303 -5.723 19.442 1.00 92.56 231 PRO A O 1
ATOM 1839 N N . ALA A 1 232 ? 5.497 -5.061 17.646 1.00 86.06 232 ALA A N 1
ATOM 1840 C CA . ALA A 1 232 ? 6.789 -5.300 18.270 1.00 86.06 232 ALA A CA 1
ATOM 1841 C C . ALA A 1 232 ? 6.979 -4.307 19.430 1.00 86.06 232 ALA A C 1
ATOM 1843 O O . ALA A 1 232 ? 6.559 -3.150 19.353 1.00 86.06 232 ALA A O 1
ATOM 1844 N N . SER A 1 233 ? 7.574 -4.776 20.527 1.00 85.31 233 SER A N 1
ATOM 1845 C CA . SER A 1 233 ? 7.620 -4.031 21.788 1.00 85.31 233 SER A CA 1
ATOM 1846 C C . SER A 1 233 ? 8.204 -2.623 21.615 1.00 85.31 233 SER A C 1
ATOM 1848 O O . SER A 1 233 ? 9.343 -2.473 21.186 1.00 85.31 233 SER A O 1
ATOM 1850 N N . GLY A 1 234 ? 7.441 -1.597 22.006 1.00 83.31 234 GLY A N 1
ATOM 1851 C CA . GLY A 1 234 ? 7.875 -0.193 22.049 1.00 83.31 234 GLY A CA 1
ATOM 1852 C C . GLY A 1 234 ? 7.841 0.577 20.719 1.00 83.31 234 GLY A C 1
ATOM 1853 O O . GLY A 1 234 ? 7.941 1.808 20.736 1.00 83.31 234 GLY A O 1
ATOM 1854 N N . GLU A 1 235 ? 7.645 -0.090 19.580 1.00 88.38 235 GLU A N 1
ATOM 1855 C CA . GLU A 1 235 ? 7.580 0.563 18.268 1.00 88.38 235 GLU A CA 1
ATOM 1856 C C . GLU A 1 235 ? 6.155 0.999 17.905 1.00 88.38 235 GLU A C 1
ATOM 1858 O O . GLU A 1 235 ? 5.171 0.356 18.275 1.00 88.38 235 GLU A O 1
ATOM 1863 N N . LEU A 1 236 ? 6.033 2.120 17.180 1.00 92.19 236 LEU A N 1
ATOM 1864 C CA . LEU A 1 236 ? 4.743 2.560 16.643 1.00 92.19 236 LEU A CA 1
ATOM 1865 C C . LEU A 1 236 ? 4.405 1.715 15.416 1.00 92.19 236 LEU A C 1
ATOM 1867 O O . LEU A 1 236 ? 5.014 1.887 14.363 1.00 92.19 236 LEU A O 1
ATOM 1871 N N . LEU A 1 237 ? 3.403 0.850 15.539 1.00 93.88 237 LEU A N 1
ATOM 1872 C CA . LEU A 1 237 ? 2.908 0.033 14.436 1.00 93.88 237 LEU A CA 1
ATOM 1873 C C . LEU A 1 237 ? 1.620 0.616 13.854 1.00 93.88 237 LEU A C 1
ATOM 1875 O O . LEU A 1 237 ? 0.763 1.122 14.579 1.00 93.88 237 LEU A O 1
ATOM 1879 N N . TYR A 1 238 ? 1.479 0.518 12.530 1.00 94.69 238 TYR A N 1
ATOM 1880 C CA . TYR A 1 238 ? 0.264 0.863 11.797 1.00 94.69 238 TYR A CA 1
ATOM 1881 C C . TYR A 1 238 ? -0.441 -0.444 11.426 1.00 94.69 238 TYR A C 1
ATOM 1883 O O . TYR A 1 238 ? -0.196 -1.020 10.367 1.00 94.69 238 TYR A O 1
ATOM 1891 N N . THR A 1 239 ? -1.301 -0.936 12.311 1.00 96.19 239 THR A N 1
ATOM 1892 C CA . THR A 1 239 ? -2.086 -2.147 12.064 1.00 96.19 239 THR A CA 1
ATOM 1893 C C . THR A 1 239 ? -3.265 -1.798 11.170 1.00 96.19 239 THR A C 1
ATOM 1895 O O . THR A 1 239 ? -4.129 -1.028 11.579 1.00 96.19 239 THR A O 1
ATOM 1898 N N . VAL A 1 240 ? -3.323 -2.368 9.967 1.00 96.56 240 VAL A N 1
ATOM 1899 C CA . VAL A 1 240 ? -4.472 -2.246 9.059 1.00 96.56 240 VAL A CA 1
ATOM 1900 C C . VAL A 1 240 ? -5.244 -3.556 9.060 1.00 96.56 240 VAL A C 1
ATOM 1902 O O . VAL A 1 240 ? -4.735 -4.582 8.619 1.00 96.56 240 VAL A O 1
ATOM 1905 N N . ILE A 1 241 ? -6.475 -3.514 9.556 1.00 98.25 241 ILE A N 1
ATOM 1906 C CA . ILE A 1 241 ? -7.365 -4.665 9.681 1.00 98.25 241 ILE A CA 1
ATOM 1907 C C . ILE A 1 241 ? -8.306 -4.665 8.465 1.00 98.25 241 ILE A C 1
ATOM 1909 O O . ILE A 1 241 ? -9.122 -3.745 8.348 1.00 98.25 241 ILE A O 1
ATOM 1913 N N . PRO A 1 242 ? -8.219 -5.650 7.549 1.00 97.50 242 PRO A N 1
ATOM 1914 C CA . PRO A 1 242 ? -9.046 -5.711 6.344 1.00 97.50 242 PRO A CA 1
ATOM 1915 C C . PRO A 1 242 ? -10.434 -6.281 6.657 1.00 97.50 242 PRO A C 1
ATOM 1917 O O . PRO A 1 242 ? -10.789 -7.377 6.224 1.00 97.50 242 PRO A O 1
ATOM 1920 N N . VAL A 1 243 ? -11.214 -5.530 7.436 1.00 98.44 243 VAL A N 1
ATOM 1921 C CA . VAL A 1 243 ? -12.536 -5.935 7.938 1.00 98.44 243 VAL A CA 1
ATOM 1922 C C . VAL A 1 243 ? -13.522 -6.302 6.827 1.00 98.44 243 VAL A C 1
ATOM 1924 O O . VAL A 1 243 ? -14.352 -7.178 7.045 1.00 98.44 243 VAL A O 1
ATOM 1927 N N . TYR A 1 244 ? -13.370 -5.759 5.612 1.00 97.38 244 TYR A N 1
ATOM 1928 C CA . TYR A 1 244 ? -14.162 -6.155 4.437 1.00 97.38 244 TYR A CA 1
ATOM 1929 C C . TYR A 1 244 ? -14.058 -7.648 4.082 1.00 97.38 244 TYR A C 1
ATOM 1931 O O . TYR A 1 244 ? -14.959 -8.186 3.443 1.00 97.38 244 TYR A O 1
ATOM 1939 N N . LYS A 1 245 ? -12.976 -8.336 4.483 1.00 96.69 245 LYS A N 1
ATOM 1940 C CA . LYS A 1 245 ? -12.825 -9.787 4.279 1.00 96.69 245 LYS A CA 1
ATOM 1941 C C . LYS A 1 245 ? -13.714 -10.597 5.230 1.00 96.69 245 LYS A C 1
ATOM 1943 O O . LYS A 1 245 ? -13.905 -11.794 5.017 1.00 96.69 245 LYS A O 1
ATOM 1948 N N . HIS A 1 246 ? -14.239 -9.982 6.291 1.00 98.00 246 HIS A N 1
ATOM 1949 C CA . HIS A 1 246 ? -15.082 -10.659 7.263 1.00 98.00 246 HIS A CA 1
ATOM 1950 C C . HIS A 1 246 ? -16.554 -10.660 6.802 1.00 98.00 246 HIS A C 1
ATOM 1952 O O . HIS A 1 246 ? -17.142 -9.593 6.642 1.00 98.00 246 HIS A O 1
ATOM 1958 N N . PRO A 1 247 ? -17.222 -11.824 6.679 1.00 96.62 247 PRO A N 1
ATOM 1959 C CA . PRO A 1 247 ? -18.571 -11.919 6.102 1.00 96.62 247 PRO A CA 1
ATOM 1960 C C . PRO A 1 247 ? -19.670 -11.235 6.933 1.00 96.62 247 PRO A C 1
ATOM 1962 O O . PRO A 1 247 ? -20.779 -11.050 6.451 1.00 96.62 247 PRO A O 1
ATOM 1965 N N . LYS A 1 248 ? -19.381 -10.893 8.195 1.00 97.19 248 LYS A N 1
ATOM 1966 C CA . LYS A 1 248 ? -20.276 -10.143 9.103 1.00 97.19 248 LYS A CA 1
ATOM 1967 C C . LYS A 1 248 ? -19.941 -8.652 9.234 1.00 97.19 248 LYS A C 1
ATOM 1969 O O . LYS A 1 248 ? -20.478 -7.983 10.121 1.00 97.19 248 LYS A O 1
ATOM 1974 N N . TRP A 1 249 ? -19.026 -8.142 8.413 1.00 97.56 249 TRP A N 1
ATOM 1975 C CA . TRP A 1 249 ? -18.790 -6.707 8.281 1.00 97.56 249 TRP A CA 1
ATOM 1976 C C . TRP A 1 249 ? -19.802 -6.124 7.290 1.00 97.56 249 TRP A C 1
ATOM 1978 O O . TRP A 1 249 ? -19.510 -5.922 6.115 1.00 97.56 249 TRP A O 1
ATOM 1988 N N . GLU A 1 250 ? -21.032 -5.929 7.760 1.00 95.56 250 GLU A N 1
ATOM 1989 C CA . GLU A 1 250 ? -22.164 -5.517 6.928 1.00 95.56 250 GLU A CA 1
ATOM 1990 C C . GLU A 1 250 ? -23.046 -4.465 7.618 1.00 95.56 250 GLU A C 1
ATOM 1992 O O . GLU A 1 250 ? -23.144 -4.402 8.848 1.00 95.56 250 GLU A O 1
ATOM 1997 N N . GLY A 1 251 ? -23.722 -3.644 6.811 1.00 94.81 251 GLY A N 1
ATOM 1998 C CA . GLY A 1 251 ? -24.663 -2.630 7.281 1.00 94.81 251 GLY A CA 1
ATOM 1999 C C . GLY A 1 251 ? -23.991 -1.465 8.011 1.00 94.81 251 GLY A C 1
ATO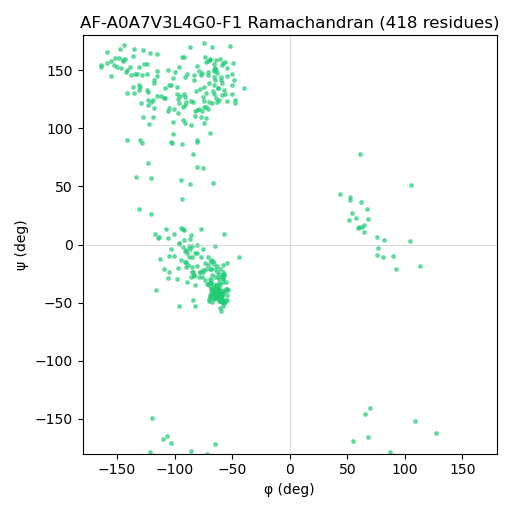M 2000 O O . GLY A 1 251 ? -22.942 -0.975 7.590 1.00 94.81 251 GLY A O 1
ATOM 2001 N N . THR A 1 252 ? -24.632 -0.995 9.085 1.00 97.44 252 THR A N 1
ATOM 2002 C CA . THR A 1 252 ? -24.133 0.105 9.922 1.00 97.44 252 THR A CA 1
ATOM 2003 C C . THR A 1 252 ? -23.583 -0.428 11.238 1.00 97.44 252 THR A C 1
ATOM 2005 O O . THR A 1 252 ? -24.337 -0.982 12.049 1.00 97.44 252 THR A O 1
ATOM 2008 N N . ILE A 1 253 ? -22.289 -0.212 11.464 1.00 98.31 253 ILE A N 1
ATOM 2009 C CA . ILE A 1 253 ? -21.630 -0.527 12.730 1.00 98.31 253 ILE A CA 1
ATOM 2010 C C . ILE A 1 253 ? -21.956 0.556 13.754 1.00 98.31 253 ILE A C 1
ATOM 2012 O O . ILE A 1 253 ? -21.867 1.748 13.449 1.00 98.31 253 ILE A O 1
ATOM 2016 N N . THR A 1 254 ? -22.324 0.126 14.961 1.00 98.38 254 THR A N 1
ATOM 2017 C CA . THR A 1 254 ? -22.786 1.010 16.042 1.00 98.38 254 THR A CA 1
ATOM 2018 C C . THR A 1 254 ? -21.768 1.217 17.155 1.00 98.38 254 THR A C 1
ATOM 2020 O O . THR A 1 254 ? -21.774 2.272 17.782 1.00 98.38 254 THR A O 1
ATOM 2023 N N . ARG A 1 255 ? -20.885 0.239 17.395 1.00 98.25 255 ARG A N 1
ATOM 2024 C CA . ARG A 1 255 ? -19.739 0.326 18.319 1.00 98.25 255 ARG A CA 1
ATOM 2025 C C . ARG A 1 255 ? -18.625 -0.614 17.879 1.00 98.25 255 ARG A C 1
ATOM 2027 O O . ARG A 1 255 ? -18.897 -1.646 17.260 1.00 98.25 255 ARG A O 1
ATOM 2034 N N . LEU A 1 256 ? -17.396 -0.277 18.256 1.00 98.62 256 LEU A N 1
ATOM 2035 C CA . LEU A 1 256 ? -16.200 -1.097 18.078 1.00 98.62 256 LEU A CA 1
ATOM 2036 C C . LEU A 1 256 ? -15.521 -1.322 19.432 1.00 98.62 256 LEU A C 1
ATOM 2038 O O . LEU A 1 256 ? -15.506 -0.428 20.277 1.00 98.62 256 LEU A O 1
ATOM 2042 N N . ARG A 1 257 ? -14.902 -2.488 19.615 1.00 98.62 257 ARG A N 1
ATOM 2043 C CA . ARG A 1 257 ? -13.977 -2.769 20.719 1.00 98.62 257 ARG A CA 1
ATOM 2044 C C . ARG A 1 257 ? -12.642 -3.232 20.184 1.00 98.62 257 ARG A C 1
ATOM 2046 O O . ARG A 1 257 ? -12.580 -4.125 19.342 1.00 98.62 257 ARG A O 1
ATOM 2053 N N . ILE A 1 258 ? -11.582 -2.653 20.730 1.00 98.69 258 ILE A N 1
ATOM 2054 C CA . ILE A 1 258 ? -10.211 -3.102 20.519 1.00 98.69 258 ILE A CA 1
ATOM 2055 C C . ILE A 1 258 ? -9.825 -3.889 21.764 1.00 98.69 258 ILE A C 1
ATOM 2057 O O . ILE A 1 258 ? -9.598 -3.310 22.828 1.00 98.69 258 ILE A O 1
ATOM 2061 N N . ASN A 1 259 ? -9.783 -5.213 21.639 1.00 98.44 259 ASN A N 1
ATOM 2062 C CA . ASN A 1 259 ? -9.311 -6.089 22.699 1.00 98.44 259 ASN A CA 1
ATOM 2063 C C . ASN A 1 259 ? -7.814 -6.344 22.524 1.00 98.44 259 ASN A C 1
ATOM 2065 O O . ASN A 1 259 ? -7.367 -6.735 21.446 1.00 98.44 259 ASN A O 1
ATOM 2069 N N . PHE A 1 260 ? -7.037 -6.154 23.589 1.00 97.94 260 PHE A N 1
ATOM 2070 C CA . PHE A 1 260 ? -5.580 -6.291 23.542 1.00 97.94 260 PHE A CA 1
ATOM 2071 C C . PHE A 1 260 ? -5.105 -7.745 23.618 1.00 97.94 260 PHE A C 1
ATOM 2073 O O . PHE A 1 260 ? -3.914 -8.006 23.462 1.00 97.94 260 PHE A O 1
ATOM 2080 N N . GLY A 1 261 ? -6.011 -8.699 23.865 1.00 96.44 261 GLY A N 1
ATOM 2081 C CA . GLY A 1 261 ? -5.713 -10.131 23.870 1.00 96.44 261 GLY A CA 1
ATOM 2082 C C . GLY A 1 261 ? -4.706 -10.563 24.938 1.00 96.44 261 GLY A C 1
ATOM 2083 O O . GLY A 1 261 ? -4.145 -11.651 24.837 1.00 96.44 261 GLY A O 1
ATOM 2084 N N . ASN A 1 262 ? -4.434 -9.721 25.937 1.00 95.88 262 ASN A N 1
ATOM 2085 C CA . ASN A 1 262 ? -3.449 -9.975 26.980 1.00 95.88 262 ASN A CA 1
ATOM 2086 C C . ASN A 1 262 ? -3.968 -11.018 27.985 1.00 95.88 262 ASN A C 1
ATOM 2088 O O . ASN A 1 262 ? -5.103 -10.946 28.454 1.00 95.88 262 ASN A O 1
ATOM 2092 N N . SER A 1 263 ? -3.126 -11.978 28.367 1.00 94.50 263 SER A N 1
ATOM 2093 C CA . SER A 1 263 ? -3.511 -13.055 29.294 1.00 94.50 263 SER A CA 1
ATOM 2094 C C . SER A 1 263 ? -3.329 -12.700 30.776 1.00 94.50 263 SER A C 1
ATOM 2096 O O . SER A 1 263 ? -3.754 -13.454 31.648 1.00 94.50 263 SER A O 1
ATOM 2098 N N . LYS A 1 264 ? -2.660 -11.582 31.074 1.00 93.94 264 LYS A N 1
ATOM 2099 C CA . LYS A 1 264 ? -2.328 -11.108 32.425 1.00 93.94 264 LYS A CA 1
ATOM 2100 C C . LYS A 1 264 ? -2.225 -9.573 32.446 1.00 93.94 264 LYS A C 1
ATOM 2102 O O . LYS A 1 264 ? -2.057 -8.981 31.376 1.00 93.94 264 LYS A O 1
ATOM 2107 N N . PRO A 1 265 ? -2.316 -8.921 33.618 1.00 95.19 265 PRO A N 1
ATOM 2108 C CA . PRO A 1 265 ? -2.031 -7.490 33.745 1.00 95.19 265 PRO A CA 1
ATOM 2109 C C . PRO A 1 265 ? -0.549 -7.160 33.507 1.00 95.19 265 PRO A C 1
ATOM 2111 O O . PRO A 1 265 ? 0.301 -8.053 33.492 1.00 95.19 265 PRO A O 1
ATOM 2114 N N . GLY A 1 266 ? -0.249 -5.865 33.395 1.00 92.44 266 GLY A N 1
ATOM 2115 C CA . GLY A 1 266 ? 1.110 -5.314 33.382 1.00 92.44 266 GLY A CA 1
ATOM 2116 C C . GLY A 1 266 ? 1.536 -4.686 32.059 1.00 92.44 266 GLY A C 1
ATOM 2117 O O . GLY A 1 266 ? 2.463 -3.889 32.070 1.00 92.44 266 GLY A O 1
ATOM 2118 N N . GLY A 1 267 ? 0.849 -4.998 30.956 1.00 95.44 267 GLY A N 1
ATOM 2119 C CA . GLY A 1 267 ? 1.130 -4.375 29.663 1.00 95.44 267 GLY A CA 1
ATOM 2120 C C . GLY A 1 267 ? 0.805 -2.882 29.657 1.00 95.44 267 GLY A C 1
ATOM 2121 O O . GLY A 1 267 ? -0.126 -2.440 30.335 1.00 95.44 267 GLY A O 1
ATOM 2122 N N . GLU A 1 268 ? 1.540 -2.119 28.859 1.00 97.50 268 GLU A N 1
ATOM 2123 C CA . GLU A 1 268 ? 1.252 -0.711 28.587 1.00 97.50 268 GLU A CA 1
ATOM 2124 C C . GLU A 1 268 ? 0.962 -0.542 27.100 1.00 97.50 268 GLU A C 1
ATOM 2126 O O . GLU A 1 268 ? 1.596 -1.168 26.249 1.00 97.50 268 GLU A O 1
ATOM 2131 N N . VAL A 1 269 ? -0.034 0.278 26.782 1.00 98.06 269 VAL A N 1
ATOM 2132 C CA . VAL A 1 269 ? -0.480 0.541 25.416 1.00 98.06 269 VAL A CA 1
ATOM 2133 C C . VAL A 1 269 ? -0.593 2.045 25.218 1.00 98.06 269 VAL A C 1
ATOM 2135 O O . VAL A 1 269 ? -1.123 2.753 26.069 1.00 98.06 269 VAL A O 1
ATOM 2138 N N . ILE A 1 270 ? -0.127 2.535 24.072 1.00 98.44 270 ILE A N 1
ATOM 2139 C CA . ILE A 1 270 ? -0.387 3.901 23.622 1.00 98.44 270 ILE A CA 1
ATOM 2140 C C . ILE A 1 270 ? -1.169 3.824 22.319 1.00 98.44 270 ILE A C 1
ATOM 2142 O O . ILE A 1 270 ? -0.646 3.318 21.326 1.00 98.44 270 ILE A O 1
ATOM 2146 N N . ILE A 1 271 ? -2.393 4.350 22.302 1.00 98.50 271 ILE A N 1
ATOM 2147 C CA . ILE A 1 271 ? -3.176 4.514 21.075 1.00 98.50 271 ILE A CA 1
ATOM 2148 C C . ILE A 1 271 ? -2.905 5.909 20.521 1.00 98.50 271 ILE A C 1
ATOM 2150 O O . ILE A 1 271 ? -3.382 6.910 21.051 1.00 98.50 271 ILE A O 1
ATOM 2154 N N . HIS A 1 272 ? -2.145 5.978 19.432 1.00 98.00 272 HIS A N 1
ATOM 2155 C CA . HIS A 1 272 ? -1.925 7.227 18.708 1.00 98.00 272 HIS A CA 1
ATOM 2156 C C . HIS A 1 272 ? -3.211 7.653 17.990 1.00 98.00 272 HIS A C 1
ATOM 2158 O O . HIS A 1 272 ? -3.653 8.797 18.087 1.00 98.00 272 HIS A O 1
ATOM 2164 N N . SER A 1 273 ? -3.834 6.716 17.273 1.00 98.00 273 SER A N 1
ATOM 2165 C CA . SER A 1 273 ? -5.091 6.945 16.557 1.00 98.00 273 SER A CA 1
ATOM 2166 C C . SER A 1 273 ? -5.753 5.626 16.165 1.00 98.00 273 SER A C 1
ATOM 2168 O O . SER A 1 273 ? -5.052 4.651 15.892 1.00 98.00 273 SER A O 1
ATOM 2170 N N . ALA A 1 274 ? -7.075 5.617 16.038 1.00 98.25 274 ALA A N 1
ATOM 2171 C CA . ALA A 1 274 ? -7.846 4.504 15.490 1.00 98.25 274 ALA A CA 1
ATOM 2172 C C . ALA A 1 274 ? -8.897 5.046 14.513 1.00 98.25 274 ALA A C 1
ATOM 2174 O O . ALA A 1 274 ? -9.575 6.013 14.843 1.00 98.25 274 ALA A O 1
ATOM 2175 N N . PHE A 1 275 ? -9.015 4.507 13.300 1.00 98.19 275 PHE A N 1
ATOM 2176 C CA . PHE A 1 275 ? -9.924 5.066 12.292 1.00 98.19 275 PHE A CA 1
ATOM 2177 C C . PHE A 1 275 ? -10.216 4.105 11.137 1.00 98.19 275 PHE A C 1
ATOM 2179 O O . PHE A 1 275 ? -9.412 3.240 10.805 1.00 98.19 275 PHE A O 1
ATOM 2186 N N . THR A 1 276 ? -11.366 4.273 10.493 1.00 98.38 276 THR A N 1
ATOM 2187 C CA . THR A 1 276 ? -11.749 3.538 9.277 1.00 98.38 276 THR A CA 1
ATOM 2188 C C . THR A 1 276 ? -10.963 4.024 8.061 1.00 98.38 276 THR A C 1
ATOM 2190 O O . THR A 1 276 ? -10.538 5.173 8.046 1.00 98.38 276 THR A O 1
ATOM 2193 N N . GLN A 1 277 ? -10.815 3.224 7.007 1.00 97.31 277 GLN A N 1
ATOM 2194 C CA . GLN A 1 277 ? -10.184 3.671 5.758 1.00 97.31 277 GLN A CA 1
ATOM 2195 C C . GLN A 1 277 ? -10.939 3.162 4.535 1.00 97.31 277 GLN A C 1
ATOM 2197 O O . GLN A 1 277 ? -11.428 2.032 4.536 1.00 97.31 277 GLN A O 1
ATOM 2202 N N . TYR A 1 278 ? -10.951 3.989 3.490 1.00 95.88 278 TYR A N 1
ATOM 2203 C CA . TYR A 1 278 ? -11.257 3.576 2.125 1.00 95.88 278 TYR A CA 1
ATOM 2204 C C . TYR A 1 278 ? -10.145 2.693 1.559 1.00 95.88 278 TYR A C 1
ATOM 2206 O O . TYR A 1 278 ? -8.999 2.745 2.017 1.00 95.88 278 TYR A O 1
ATOM 2214 N N . ASP A 1 279 ? -10.473 1.917 0.528 1.00 94.44 279 ASP A N 1
ATOM 2215 C CA . ASP A 1 279 ? -9.469 1.192 -0.238 1.00 94.44 279 ASP A CA 1
ATOM 2216 C C . ASP A 1 279 ? -8.804 2.113 -1.261 1.00 94.44 279 ASP A C 1
ATOM 2218 O O . ASP A 1 279 ? -9.274 2.249 -2.384 1.00 94.44 279 ASP A O 1
ATOM 2222 N N . THR A 1 280 ? -7.719 2.777 -0.868 1.00 92.81 280 THR A N 1
ATOM 2223 C CA . THR A 1 280 ? -6.973 3.678 -1.763 1.00 92.81 280 THR A CA 1
ATOM 2224 C C . THR A 1 280 ? -5.800 2.979 -2.452 1.00 92.81 280 THR A C 1
ATOM 2226 O O . THR A 1 280 ? -4.893 3.631 -2.966 1.00 92.81 280 THR A O 1
ATOM 2229 N N . ARG A 1 281 ? -5.743 1.642 -2.419 1.00 94.00 281 ARG A N 1
ATOM 2230 C CA . ARG A 1 281 ? -4.706 0.873 -3.121 1.00 94.00 281 ARG A CA 1
ATOM 2231 C C . ARG A 1 281 ? -4.842 1.056 -4.635 1.00 94.00 281 ARG A C 1
ATOM 2233 O O . ARG A 1 281 ? -5.934 1.289 -5.135 1.00 94.00 281 ARG A O 1
ATOM 2240 N N . HIS A 1 282 ? -3.727 0.945 -5.358 1.00 93.62 282 HIS A N 1
ATOM 2241 C CA . HIS A 1 282 ? -3.695 1.053 -6.821 1.00 93.62 282 HIS A CA 1
ATOM 2242 C C . HIS A 1 282 ? -3.361 -0.302 -7.442 1.00 93.62 282 HIS A C 1
ATOM 2244 O O . HIS A 1 282 ? -2.340 -0.912 -7.115 1.00 93.62 282 HIS A O 1
ATOM 2250 N N . ASP A 1 283 ? -4.188 -0.736 -8.380 1.00 93.81 283 ASP A N 1
ATOM 2251 C CA . ASP A 1 283 ? -4.089 -2.014 -9.091 1.00 93.81 283 ASP A CA 1
ATOM 2252 C C . ASP A 1 283 ? -2.981 -2.055 -10.167 1.00 93.81 283 ASP A C 1
ATOM 2254 O O . ASP A 1 283 ? -2.717 -3.110 -10.741 1.00 93.81 283 ASP A O 1
ATOM 2258 N N . ILE A 1 284 ? -2.288 -0.933 -10.407 1.00 94.88 284 ILE A N 1
ATOM 2259 C CA . ILE A 1 284 ? -1.158 -0.826 -11.351 1.00 94.88 284 ILE A CA 1
ATOM 2260 C C . ILE A 1 284 ? 0.229 -0.993 -10.724 1.00 94.88 284 ILE A C 1
ATOM 2262 O O . ILE A 1 284 ? 1.220 -1.118 -11.448 1.00 94.88 284 ILE A O 1
ATOM 2266 N N . ASN A 1 285 ? 0.344 -0.942 -9.394 1.00 96.12 285 ASN A N 1
ATOM 2267 C CA . ASN A 1 285 ? 1.650 -0.803 -8.739 1.00 96.12 285 ASN A CA 1
ATOM 2268 C C . ASN A 1 285 ? 2.577 -1.997 -8.987 1.00 96.12 285 ASN A C 1
ATOM 2270 O O . ASN A 1 285 ? 3.791 -1.827 -9.088 1.00 96.12 285 ASN A O 1
ATOM 2274 N N . GLY A 1 286 ? 2.028 -3.212 -9.068 1.00 97.94 286 GLY A N 1
ATOM 2275 C CA . GLY A 1 286 ? 2.836 -4.400 -9.341 1.00 97.94 286 GLY A CA 1
ATOM 2276 C C . GLY A 1 286 ? 3.442 -4.358 -10.744 1.00 97.94 286 GLY A C 1
ATOM 2277 O O . GLY A 1 286 ? 4.612 -4.687 -10.929 1.00 97.94 286 GLY A O 1
ATOM 2278 N N . GLN A 1 287 ? 2.668 -3.886 -11.718 1.00 97.94 287 GLN A N 1
ATOM 2279 C CA . GLN A 1 287 ? 3.048 -3.754 -13.115 1.00 97.94 287 GLN A CA 1
ATOM 2280 C C . GLN A 1 287 ? 4.126 -2.679 -13.275 1.00 97.94 287 GLN A C 1
ATOM 2282 O O . GLN A 1 287 ? 5.167 -2.935 -13.885 1.00 97.94 287 GLN A O 1
ATOM 2287 N N . THR A 1 288 ? 3.914 -1.493 -12.689 1.00 97.50 288 THR A N 1
ATOM 2288 C CA . THR A 1 288 ? 4.886 -0.393 -12.763 1.00 97.50 288 THR A CA 1
ATOM 2289 C C . THR A 1 288 ? 6.186 -0.747 -12.050 1.00 97.50 288 THR A C 1
ATOM 2291 O O . THR A 1 288 ? 7.258 -0.481 -12.591 1.00 97.50 288 THR A O 1
ATOM 2294 N N . TYR A 1 289 ? 6.112 -1.422 -10.898 1.00 98.56 289 TYR A N 1
ATOM 2295 C CA . TYR A 1 289 ? 7.279 -1.943 -10.188 1.00 98.56 289 TYR A CA 1
ATOM 2296 C C . TYR A 1 289 ? 8.089 -2.923 -11.043 1.00 98.56 289 TYR A C 1
ATOM 2298 O O . TYR A 1 289 ? 9.302 -2.760 -11.182 1.00 98.56 289 TYR A O 1
ATOM 2306 N N . ILE A 1 290 ? 7.428 -3.911 -11.661 1.00 98.81 290 ILE A N 1
ATOM 2307 C CA . ILE A 1 290 ? 8.082 -4.878 -12.555 1.00 98.81 290 ILE A CA 1
ATOM 2308 C C . ILE A 1 290 ? 8.796 -4.145 -13.692 1.00 98.81 290 ILE A C 1
ATOM 2310 O O . ILE A 1 290 ? 9.986 -4.381 -13.909 1.00 98.81 290 ILE A O 1
ATOM 2314 N N . ARG A 1 291 ? 8.106 -3.229 -14.383 1.00 98.31 291 ARG A N 1
ATOM 2315 C CA . ARG A 1 291 ? 8.694 -2.445 -15.477 1.00 98.31 291 ARG A CA 1
ATOM 2316 C C . ARG A 1 291 ? 9.894 -1.625 -15.005 1.00 98.31 291 ARG A C 1
ATOM 2318 O O . ARG A 1 291 ? 10.912 -1.595 -15.698 1.00 98.31 291 ARG A O 1
ATOM 2325 N N . GLY A 1 292 ? 9.814 -1.013 -13.824 1.00 98.06 292 GLY A N 1
ATOM 2326 C CA . GLY A 1 292 ? 10.920 -0.256 -13.245 1.00 98.06 292 GLY A CA 1
ATOM 2327 C C . GLY A 1 292 ? 12.140 -1.124 -12.951 1.00 98.06 292 GLY A C 1
ATOM 2328 O O . GLY A 1 292 ? 13.251 -0.774 -13.347 1.00 98.06 292 GLY A O 1
ATOM 2329 N N . CYS A 1 293 ? 11.941 -2.300 -12.347 1.00 98.69 293 CYS A N 1
ATOM 2330 C CA . CYS A 1 293 ? 13.014 -3.266 -12.111 1.00 98.69 293 CYS A CA 1
ATOM 2331 C C . CYS A 1 293 ? 13.662 -3.761 -13.407 1.00 98.69 293 CYS A C 1
ATOM 2333 O O . CYS A 1 293 ? 14.889 -3.821 -13.480 1.00 98.69 293 CYS A O 1
ATOM 2335 N N . VAL A 1 294 ? 12.863 -4.100 -14.425 1.00 98.50 294 VAL A N 1
ATOM 2336 C CA . VAL A 1 294 ? 13.395 -4.555 -15.719 1.00 98.50 294 VAL A CA 1
ATOM 2337 C C . VAL A 1 294 ? 14.146 -3.437 -16.429 1.00 98.50 294 VAL A C 1
ATOM 2339 O O . VAL A 1 294 ? 15.248 -3.669 -16.916 1.00 98.50 294 VAL A O 1
ATOM 2342 N N . THR A 1 295 ? 13.607 -2.218 -16.433 1.00 97.75 295 THR A N 1
ATOM 2343 C CA . THR A 1 295 ? 14.273 -1.056 -17.040 1.00 97.75 295 THR A CA 1
ATOM 2344 C C . THR A 1 295 ? 15.607 -0.773 -16.357 1.00 97.75 295 THR A C 1
ATOM 2346 O O . THR A 1 295 ? 16.614 -0.600 -17.039 1.00 97.75 295 THR A O 1
ATOM 2349 N N . TYR A 1 296 ? 15.636 -0.790 -15.020 1.00 98.12 296 TYR A N 1
ATOM 2350 C CA . TYR A 1 296 ? 16.870 -0.631 -14.257 1.00 98.12 296 TYR A CA 1
ATOM 2351 C C . TYR A 1 296 ? 17.897 -1.708 -14.622 1.00 98.12 296 TYR A C 1
ATOM 2353 O O . TYR A 1 296 ? 19.016 -1.373 -15.002 1.00 98.12 296 TYR A O 1
ATOM 2361 N N . PHE A 1 297 ? 17.515 -2.988 -14.560 1.00 98.06 297 PHE A N 1
ATOM 2362 C CA . PHE A 1 297 ? 18.430 -4.092 -14.852 1.00 98.06 297 PHE A CA 1
ATOM 2363 C C . PHE A 1 297 ? 18.946 -4.055 -16.294 1.00 98.06 297 PHE A C 1
ATOM 2365 O O . PHE A 1 297 ? 20.144 -4.199 -16.510 1.00 98.06 297 PHE A O 1
ATOM 2372 N N . ASN A 1 298 ? 18.075 -3.812 -17.274 1.00 96.56 298 ASN A N 1
ATOM 2373 C CA . ASN A 1 298 ? 18.475 -3.727 -18.679 1.00 96.56 298 ASN A CA 1
ATOM 2374 C C . ASN A 1 298 ? 19.469 -2.586 -18.928 1.00 96.56 298 ASN A C 1
ATOM 2376 O O . ASN A 1 298 ? 20.297 -2.690 -19.828 1.00 96.56 298 ASN A O 1
ATOM 2380 N N . TRP A 1 299 ? 19.392 -1.508 -18.144 1.00 94.94 299 TRP A N 1
ATOM 2381 C CA . TRP A 1 299 ? 20.305 -0.377 -18.271 1.00 94.94 299 TRP A CA 1
ATOM 2382 C C . TRP A 1 299 ? 21.647 -0.594 -17.562 1.00 94.94 299 TRP A C 1
ATOM 2384 O O . TRP A 1 299 ? 22.676 -0.108 -18.024 1.00 94.94 299 TRP A O 1
ATOM 2394 N N . THR A 1 300 ? 21.654 -1.288 -16.421 1.00 95.69 300 THR A N 1
ATOM 2395 C CA . THR A 1 300 ? 22.843 -1.397 -15.558 1.00 95.69 300 THR A CA 1
ATOM 2396 C C . THR A 1 300 ? 23.557 -2.741 -15.638 1.00 95.69 300 THR A C 1
ATOM 2398 O O . THR A 1 300 ? 24.734 -2.819 -15.297 1.00 95.69 300 THR A O 1
ATOM 2401 N N . GLY A 1 301 ? 22.863 -3.807 -16.036 1.00 96.44 301 GLY A N 1
ATOM 2402 C CA . GLY A 1 301 ? 23.363 -5.179 -15.943 1.00 96.44 301 GLY A CA 1
ATOM 2403 C C . GLY A 1 301 ? 23.589 -5.662 -14.503 1.00 96.44 301 GLY A C 1
ATOM 2404 O O . GLY A 1 301 ? 24.293 -6.651 -14.299 1.00 96.44 301 GLY A O 1
ATOM 2405 N N . ASP A 1 302 ? 23.030 -4.987 -13.491 1.00 97.88 302 ASP A N 1
ATOM 2406 C CA . ASP A 1 302 ? 23.291 -5.292 -12.080 1.00 97.88 302 ASP A CA 1
ATOM 2407 C C . ASP A 1 302 ? 22.674 -6.642 -11.655 1.00 97.88 302 ASP A C 1
ATOM 2409 O O . ASP A 1 302 ? 21.500 -6.759 -11.282 1.00 97.88 302 ASP A O 1
ATOM 2413 N N . LEU A 1 303 ? 23.501 -7.691 -11.682 1.00 98.31 303 LEU A N 1
ATOM 2414 C CA . LEU A 1 303 ? 23.121 -9.039 -11.260 1.00 98.31 303 LEU A CA 1
ATOM 2415 C C . LEU A 1 303 ? 22.856 -9.146 -9.752 1.00 98.31 303 LEU A C 1
ATOM 2417 O O . LEU A 1 303 ? 22.098 -10.024 -9.333 1.00 98.31 303 LEU A O 1
ATOM 2421 N N . VAL A 1 304 ? 23.459 -8.291 -8.921 1.00 97.75 304 VAL A N 1
ATOM 2422 C CA . VAL A 1 304 ? 23.195 -8.282 -7.473 1.00 97.75 304 VAL A CA 1
ATOM 2423 C C . VAL A 1 304 ? 21.780 -7.768 -7.228 1.00 97.75 304 VAL A C 1
ATOM 2425 O O . VAL A 1 304 ? 21.009 -8.410 -6.506 1.00 97.75 304 VAL A O 1
ATOM 2428 N N . PHE A 1 305 ? 21.403 -6.680 -7.901 1.00 98.31 305 PHE A N 1
ATOM 2429 C CA . PHE A 1 305 ? 20.038 -6.170 -7.898 1.00 98.31 305 PHE A CA 1
ATOM 2430 C C . PHE A 1 305 ? 19.038 -7.216 -8.396 1.00 98.31 305 PHE A C 1
ATOM 2432 O O . PHE A 1 305 ? 18.036 -7.470 -7.718 1.00 98.31 305 PHE A O 1
ATOM 2439 N N . LEU A 1 306 ? 19.301 -7.853 -9.543 1.00 98.25 306 LEU A N 1
ATOM 2440 C CA . LEU A 1 306 ? 18.373 -8.831 -10.113 1.00 98.25 306 LEU A CA 1
ATOM 2441 C C . LEU A 1 306 ? 18.173 -10.033 -9.178 1.00 98.25 306 LEU A C 1
ATOM 2443 O O . LEU A 1 306 ? 17.032 -10.425 -8.929 1.00 98.25 306 LEU A O 1
ATOM 2447 N N . ARG A 1 307 ? 19.245 -10.577 -8.580 1.00 96.75 307 ARG A N 1
ATOM 2448 C CA . ARG A 1 307 ? 19.143 -11.664 -7.584 1.00 96.75 307 ARG A CA 1
ATOM 2449 C C . ARG A 1 307 ? 18.289 -11.265 -6.380 1.00 96.75 307 ARG A C 1
ATOM 2451 O O . ARG A 1 307 ? 17.496 -12.077 -5.906 1.00 96.75 307 ARG A O 1
ATOM 2458 N N . LYS A 1 308 ? 18.425 -10.023 -5.907 1.00 96.19 308 LYS A N 1
ATOM 2459 C CA . LYS A 1 308 ? 17.646 -9.490 -4.780 1.00 96.19 308 LYS A CA 1
ATOM 2460 C C . LYS A 1 308 ? 16.166 -9.288 -5.129 1.00 96.19 308 LYS A C 1
ATOM 2462 O O . LYS A 1 308 ? 15.312 -9.454 -4.258 1.00 96.19 308 LYS A O 1
ATOM 2467 N N . ASN A 1 309 ? 15.849 -8.943 -6.379 1.00 98.00 309 ASN A N 1
ATOM 2468 C CA . ASN A 1 309 ? 14.519 -8.453 -6.753 1.00 98.00 309 ASN A CA 1
ATOM 2469 C C . ASN A 1 309 ? 13.671 -9.407 -7.599 1.00 98.00 309 ASN A C 1
ATOM 2471 O O . ASN A 1 309 ? 12.448 -9.297 -7.561 1.00 98.00 309 ASN A O 1
ATOM 2475 N N . VAL A 1 310 ? 14.245 -10.389 -8.297 1.00 98.38 310 VAL A N 1
ATOM 2476 C CA . VAL A 1 310 ? 13.463 -11.234 -9.219 1.00 98.38 310 VAL A CA 1
ATOM 2477 C C . VAL A 1 310 ? 12.307 -11.967 -8.523 1.00 98.38 310 VAL A C 1
ATOM 2479 O O . VAL A 1 310 ? 11.199 -12.017 -9.048 1.00 98.38 310 VAL A O 1
ATOM 2482 N N . ASN A 1 311 ? 12.505 -12.478 -7.302 1.00 97.62 311 ASN A N 1
ATOM 2483 C CA . ASN A 1 311 ? 11.432 -13.138 -6.546 1.00 97.62 311 ASN A CA 1
ATOM 2484 C C . ASN A 1 311 ? 10.345 -12.164 -6.084 1.00 97.62 311 ASN A C 1
ATOM 2486 O O . ASN A 1 311 ? 9.177 -12.537 -6.027 1.00 97.62 311 ASN A O 1
ATOM 2490 N N . ARG A 1 312 ? 10.705 -10.905 -5.837 1.00 98.00 312 ARG A N 1
ATOM 2491 C CA . ARG A 1 312 ? 9.762 -9.836 -5.494 1.00 98.00 312 ARG A CA 1
ATOM 2492 C C . ARG A 1 312 ? 8.897 -9.471 -6.698 1.00 98.00 312 ARG A C 1
ATOM 2494 O O . ARG A 1 312 ? 7.679 -9.405 -6.575 1.00 98.00 312 ARG A O 1
ATOM 2501 N N . MET A 1 313 ? 9.509 -9.352 -7.878 1.00 98.69 313 MET A N 1
ATOM 2502 C CA . MET A 1 313 ? 8.800 -9.171 -9.152 1.00 98.69 313 MET A CA 1
ATOM 2503 C C . MET A 1 313 ? 7.866 -10.354 -9.449 1.00 98.69 313 MET A C 1
ATOM 2505 O O . MET A 1 313 ? 6.712 -10.169 -9.827 1.00 98.69 313 MET A O 1
ATOM 2509 N N . ARG A 1 314 ? 8.336 -11.586 -9.208 1.00 98.56 314 ARG A N 1
ATOM 2510 C CA . ARG A 1 314 ? 7.542 -12.814 -9.367 1.00 98.56 314 ARG A CA 1
ATOM 2511 C C . ARG A 1 314 ? 6.328 -12.862 -8.434 1.00 98.56 314 ARG A C 1
ATOM 2513 O O . ARG A 1 314 ? 5.274 -13.344 -8.845 1.00 98.56 314 ARG A O 1
ATOM 2520 N N . MET A 1 315 ? 6.471 -12.403 -7.190 1.00 98.25 315 MET A N 1
ATOM 2521 C CA . MET A 1 315 ? 5.360 -12.290 -6.238 1.00 98.25 315 MET A CA 1
ATOM 2522 C C . MET A 1 315 ? 4.358 -11.220 -6.674 1.00 98.25 315 MET A C 1
ATOM 2524 O O . MET A 1 315 ? 3.165 -11.504 -6.702 1.00 98.25 315 MET A O 1
ATOM 2528 N N . ALA A 1 316 ? 4.836 -10.045 -7.097 1.00 98.62 316 ALA A N 1
ATOM 2529 C CA . ALA A 1 316 ? 3.979 -8.973 -7.601 1.00 98.62 316 ALA A CA 1
ATOM 2530 C C . ALA A 1 316 ? 3.144 -9.421 -8.812 1.00 98.62 316 ALA A C 1
ATOM 2532 O O . ALA A 1 316 ? 1.935 -9.203 -8.845 1.00 98.62 316 ALA A O 1
ATOM 2533 N N . LEU A 1 317 ? 3.754 -10.125 -9.775 1.00 98.75 317 LEU A N 1
ATOM 2534 C CA . LEU A 1 317 ? 3.027 -10.641 -10.938 1.00 98.75 317 LEU A CA 1
ATOM 2535 C C . LEU A 1 317 ? 1.969 -11.686 -10.549 1.00 98.75 317 LEU A C 1
ATOM 2537 O O . LEU A 1 317 ? 0.864 -11.665 -11.090 1.00 98.75 317 LEU A O 1
ATOM 2541 N N . ARG A 1 318 ? 2.286 -12.585 -9.603 1.00 98.31 318 ARG A N 1
ATOM 2542 C CA . ARG A 1 318 ? 1.312 -13.564 -9.089 1.00 98.31 318 ARG A CA 1
ATOM 2543 C C . ARG A 1 318 ? 0.142 -12.885 -8.399 1.00 98.31 318 ARG A C 1
ATOM 2545 O O . ARG A 1 318 ? -0.988 -13.281 -8.652 1.00 98.31 318 ARG A O 1
ATOM 2552 N N . TYR A 1 319 ? 0.408 -11.865 -7.587 1.00 98.31 319 TYR A N 1
ATOM 2553 C CA . TYR A 1 319 ? -0.644 -11.100 -6.934 1.00 98.31 319 TYR A CA 1
ATOM 2554 C C . TYR A 1 319 ? -1.619 -10.519 -7.962 1.00 98.31 319 TYR A C 1
ATOM 2556 O O . TYR A 1 319 ? -2.817 -10.744 -7.845 1.00 98.31 319 TYR A O 1
ATOM 2564 N N . ILE A 1 320 ? -1.118 -9.881 -9.029 1.00 98.06 320 ILE A N 1
ATOM 2565 C CA . ILE A 1 320 ? -1.972 -9.347 -10.106 1.00 98.06 320 ILE A CA 1
ATOM 2566 C C . ILE A 1 320 ? -2.792 -10.463 -10.772 1.00 98.06 320 ILE A C 1
ATOM 2568 O O . ILE A 1 320 ? -3.998 -10.325 -10.972 1.00 98.06 320 ILE A O 1
ATOM 2572 N N . MET A 1 321 ? -2.144 -11.588 -11.093 1.00 98.38 321 MET A N 1
ATOM 2573 C CA . MET A 1 321 ? -2.783 -12.760 -11.701 1.00 98.38 321 MET A CA 1
ATOM 2574 C C . MET A 1 321 ? -3.962 -13.294 -10.880 1.00 98.38 321 MET A C 1
ATOM 2576 O O . MET A 1 321 ? -4.962 -13.707 -11.472 1.00 98.38 321 MET A O 1
ATOM 2580 N N . THR A 1 322 ? -3.841 -13.312 -9.550 1.00 97.44 322 THR A N 1
ATOM 2581 C CA . THR A 1 322 ? -4.825 -13.929 -8.653 1.00 97.44 322 THR A CA 1
ATOM 2582 C C . THR A 1 322 ? -5.828 -12.932 -8.088 1.00 97.44 322 THR A C 1
ATOM 2584 O O . THR A 1 322 ? -7.025 -13.151 -8.236 1.00 97.44 322 THR A O 1
ATOM 2587 N N . GLU A 1 323 ? -5.363 -11.840 -7.474 1.00 96.56 323 GLU A N 1
ATOM 2588 C CA . GLU A 1 323 ? -6.220 -10.844 -6.814 1.00 96.56 323 GLU A CA 1
ATOM 2589 C C . GLU A 1 323 ? -7.158 -10.184 -7.823 1.00 96.56 323 GLU A C 1
ATOM 2591 O O . GLU A 1 323 ? -8.360 -10.093 -7.596 1.00 96.56 323 GLU A O 1
ATOM 2596 N N . HIS A 1 324 ? -6.619 -9.784 -8.977 1.00 96.19 324 HIS A N 1
ATOM 2597 C CA . HIS A 1 324 ? -7.395 -9.131 -10.030 1.00 96.19 324 HIS A CA 1
ATOM 2598 C C . HIS A 1 324 ? -7.931 -10.115 -11.069 1.00 96.19 324 HIS A C 1
ATOM 2600 O O . HIS A 1 324 ? -8.329 -9.711 -12.162 1.00 96.19 324 HIS A O 1
ATOM 2606 N N . ARG A 1 325 ? -7.888 -11.421 -10.764 1.00 97.00 325 ARG A N 1
ATOM 2607 C CA . ARG A 1 325 ? -8.347 -12.518 -11.633 1.00 97.00 325 ARG A CA 1
ATOM 2608 C C . ARG A 1 325 ? -7.772 -12.475 -13.052 1.00 97.00 325 ARG A C 1
ATOM 2610 O O . ARG A 1 325 ? -8.340 -13.075 -13.965 1.00 97.00 325 ARG A O 1
ATOM 2617 N N . ALA A 1 326 ? -6.646 -11.793 -13.254 1.00 97.69 326 ALA A N 1
ATOM 2618 C CA . ALA A 1 326 ? -6.102 -11.547 -14.582 1.00 97.69 326 ALA A CA 1
ATOM 2619 C C . ALA A 1 326 ? -5.665 -12.848 -15.270 1.00 97.69 326 ALA A C 1
ATOM 2621 O O . ALA A 1 326 ? -5.789 -12.968 -16.486 1.00 97.69 326 ALA A O 1
ATOM 2622 N N . LEU A 1 327 ? -5.280 -13.864 -14.487 1.00 97.81 327 LEU A N 1
ATOM 2623 C CA . LEU A 1 327 ? -4.982 -15.197 -15.004 1.00 97.81 327 LEU A CA 1
ATOM 2624 C C . LEU A 1 327 ? -6.200 -15.874 -15.656 1.00 97.81 327 LEU A C 1
ATOM 2626 O O . LEU A 1 327 ? -6.061 -16.553 -16.671 1.00 97.81 327 LEU A O 1
ATOM 2630 N N . GLU A 1 328 ? -7.384 -15.700 -15.070 1.00 97.44 328 GLU A N 1
ATOM 2631 C CA . GLU A 1 328 ? -8.639 -16.293 -15.545 1.00 97.44 328 GLU A CA 1
ATOM 2632 C C . GLU A 1 328 ? -9.266 -15.440 -16.655 1.00 97.44 328 GLU A C 1
ATOM 2634 O O . GLU A 1 328 ? -9.660 -15.951 -17.701 1.00 97.44 328 GLU A O 1
ATOM 2639 N N . CYS A 1 329 ? -9.343 -14.128 -16.428 1.00 96.31 329 CYS A N 1
ATOM 2640 C CA . CYS A 1 329 ? -10.103 -13.200 -17.259 1.00 96.31 329 CYS A CA 1
ATOM 2641 C C . CYS A 1 329 ? -9.298 -12.628 -18.437 1.00 96.31 329 CYS A C 1
ATOM 2643 O O . CYS A 1 329 ? -9.897 -12.094 -19.367 1.00 96.31 329 CYS A O 1
ATOM 2645 N N . LYS A 1 330 ? -7.959 -12.717 -18.401 1.00 95.56 330 LYS A N 1
ATOM 2646 C CA . LYS A 1 330 ? -7.015 -12.037 -19.315 1.00 95.56 330 LYS A CA 1
ATOM 2647 C C . LYS A 1 330 ? -7.091 -10.502 -19.312 1.00 95.56 330 LYS A C 1
ATOM 2649 O O . LYS A 1 330 ? -6.555 -9.847 -20.200 1.00 95.56 330 LYS A O 1
ATOM 2654 N N . TYR A 1 331 ? -7.734 -9.922 -18.308 1.00 95.38 331 TYR A N 1
ATOM 2655 C CA . TYR A 1 331 ? -7.749 -8.489 -18.036 1.00 95.38 331 TYR A CA 1
ATOM 2656 C C . TYR A 1 331 ? -7.766 -8.270 -16.522 1.00 95.38 331 TYR A C 1
ATOM 2658 O O . TYR A 1 331 ? -8.147 -9.169 -15.770 1.00 95.38 331 TYR A O 1
ATOM 2666 N N . VAL A 1 332 ? -7.356 -7.086 -16.074 1.00 95.44 332 VAL A N 1
ATOM 2667 C CA . VAL A 1 332 ? -7.388 -6.708 -14.657 1.00 95.44 332 VAL A CA 1
ATOM 2668 C C . VAL A 1 332 ? -8.839 -6.456 -14.247 1.00 95.44 332 VAL A C 1
ATOM 2670 O O . VAL A 1 332 ? -9.473 -5.496 -14.688 1.00 95.44 332 VAL A O 1
ATOM 2673 N N . HIS A 1 333 ? -9.384 -7.363 -13.435 1.00 94.56 333 HIS A N 1
ATOM 2674 C CA . HIS A 1 333 ? -10.695 -7.228 -12.809 1.00 94.56 333 HIS A CA 1
ATOM 2675 C C . HIS A 1 333 ? -10.513 -6.795 -11.352 1.00 94.56 333 HIS A C 1
ATOM 2677 O O . HIS A 1 333 ? -10.317 -7.624 -10.466 1.00 94.56 333 HIS A O 1
ATOM 2683 N N . ASN A 1 334 ? -10.593 -5.493 -11.095 1.00 92.12 334 ASN A N 1
ATOM 2684 C CA . ASN A 1 334 ? -10.525 -4.933 -9.755 1.00 92.12 334 ASN A CA 1
ATOM 2685 C C . ASN A 1 334 ? -11.858 -5.148 -9.012 1.00 92.12 334 ASN A C 1
ATOM 2687 O O . ASN A 1 334 ? -12.900 -4.637 -9.410 1.00 92.12 334 ASN A O 1
ATOM 2691 N N . THR A 1 335 ? -11.849 -5.949 -7.945 1.00 91.94 335 THR A N 1
ATOM 2692 C CA . THR A 1 335 ? -13.035 -6.216 -7.110 1.00 91.94 335 THR A CA 1
ATOM 2693 C C . THR A 1 335 ? -12.960 -5.541 -5.745 1.00 91.94 335 THR A C 1
ATOM 2695 O O . THR A 1 335 ? -13.718 -5.897 -4.841 1.00 91.94 335 THR A O 1
ATOM 2698 N N . TRP A 1 336 ? -12.025 -4.612 -5.558 1.00 94.12 336 TRP A N 1
ATOM 2699 C CA . TRP A 1 336 ? -11.886 -3.888 -4.305 1.00 94.12 336 TRP A CA 1
ATOM 2700 C C . TRP A 1 336 ? -13.099 -2.999 -4.028 1.00 94.12 336 TRP A C 1
ATOM 2702 O O . TRP A 1 336 ? -13.800 -2.533 -4.929 1.00 94.12 336 TRP A O 1
ATOM 2712 N N . VAL A 1 337 ? -13.369 -2.781 -2.741 1.00 94.56 337 VAL A N 1
ATOM 2713 C CA . VAL A 1 337 ? -14.539 -2.020 -2.297 1.00 94.56 337 VAL A CA 1
ATOM 2714 C C . VAL A 1 337 ? -14.428 -0.581 -2.797 1.00 94.56 337 VAL A C 1
ATOM 2716 O O . VAL A 1 337 ? -13.452 0.105 -2.509 1.00 94.56 337 VAL A O 1
ATOM 2719 N N . GLY A 1 338 ? -15.439 -0.138 -3.545 1.00 92.31 338 GLY A N 1
ATOM 2720 C CA . GLY A 1 338 ? -15.522 1.213 -4.105 1.00 92.31 338 GLY A CA 1
ATOM 2721 C C . GLY A 1 338 ? -14.905 1.405 -5.492 1.00 92.31 338 GLY A C 1
ATOM 2722 O O . GLY A 1 338 ? -15.177 2.423 -6.129 1.00 92.31 338 GLY A O 1
ATOM 2723 N N . HIS A 1 339 ? -14.178 0.407 -6.004 1.00 91.81 339 HIS A N 1
ATOM 2724 C CA . HIS A 1 339 ? -13.589 0.382 -7.352 1.00 91.81 339 HIS A CA 1
ATOM 2725 C C . HIS A 1 339 ? -14.592 -0.158 -8.379 1.00 91.81 339 HIS A C 1
ATOM 2727 O O . HIS A 1 339 ? -14.362 -1.140 -9.079 1.00 91.81 339 HIS A O 1
ATOM 2733 N N . ASP A 1 340 ? -15.789 0.425 -8.402 1.00 86.94 340 ASP A N 1
ATOM 2734 C CA . ASP A 1 340 ? -16.940 -0.105 -9.141 1.00 86.94 340 ASP A CA 1
ATOM 2735 C C . ASP A 1 340 ? -17.143 0.514 -10.533 1.00 86.94 340 ASP A C 1
ATOM 2737 O O . ASP A 1 340 ? -18.097 0.163 -11.234 1.00 86.94 340 ASP A O 1
ATOM 2741 N N . GLY A 1 341 ? -16.261 1.427 -10.948 1.00 82.25 341 GLY A N 1
ATOM 2742 C CA . GLY A 1 341 ? -16.349 2.110 -12.236 1.00 82.25 341 GLY A CA 1
ATOM 2743 C C . GLY A 1 341 ? -17.401 3.201 -12.340 1.00 82.25 341 GLY A C 1
ATOM 2744 O O . GLY A 1 341 ? -17.657 3.704 -13.436 1.00 82.25 341 GLY A O 1
ATOM 2745 N N . ARG A 1 342 ? -18.073 3.548 -11.241 1.00 86.25 342 ARG A N 1
ATOM 2746 C CA . ARG A 1 342 ? -19.024 4.662 -11.239 1.00 86.25 342 ARG A CA 1
ATOM 2747 C C . ARG A 1 342 ? -18.267 5.970 -11.118 1.00 86.25 342 ARG A C 1
ATOM 2749 O O . ARG A 1 342 ? -17.242 6.034 -10.468 1.00 86.25 342 ARG A O 1
ATOM 2756 N N . SER A 1 343 ? -18.836 7.059 -11.620 1.00 85.19 343 SER A N 1
ATOM 2757 C CA . SER A 1 343 ? -18.270 8.412 -11.485 1.00 85.19 343 SER A CA 1
ATOM 2758 C C . SER A 1 343 ? -18.199 8.947 -10.041 1.00 85.19 343 SER A C 1
ATOM 2760 O O . SER A 1 343 ? -17.836 10.104 -9.844 1.00 85.19 343 SER A O 1
ATOM 2762 N N . GLY A 1 344 ? -18.661 8.181 -9.043 1.00 87.81 344 GLY A N 1
ATOM 2763 C CA . GLY A 1 344 ? -18.919 8.672 -7.684 1.00 87.81 344 GLY A CA 1
ATOM 2764 C C . GLY A 1 344 ? -20.036 9.724 -7.618 1.00 87.81 344 GLY A C 1
ATOM 2765 O O . GLY A 1 344 ? -20.208 10.399 -6.603 1.00 87.81 344 GLY A O 1
ATOM 2766 N N . ILE A 1 345 ? -20.791 9.912 -8.707 1.00 89.94 345 ILE A N 1
ATOM 2767 C CA . ILE A 1 345 ? -21.742 11.010 -8.878 1.00 89.94 345 ILE A CA 1
ATOM 2768 C C . ILE A 1 345 ? -23.046 10.488 -9.473 1.00 89.94 345 ILE A C 1
ATOM 2770 O O . ILE A 1 345 ? -23.054 9.780 -10.479 1.00 89.94 345 ILE A O 1
ATOM 2774 N N . LYS A 1 346 ? -24.167 10.933 -8.910 1.00 91.62 346 LYS A N 1
ATOM 2775 C CA . LYS A 1 346 ? -25.500 10.742 -9.477 1.00 91.62 346 LYS A CA 1
ATOM 2776 C C . LYS A 1 346 ? -26.094 12.093 -9.861 1.00 91.62 346 LYS A C 1
ATOM 2778 O O . LYS A 1 346 ? -26.142 13.014 -9.050 1.00 91.62 346 LYS A O 1
ATOM 2783 N N . LEU A 1 347 ? -26.551 12.219 -11.104 1.00 93.06 347 LEU A N 1
ATOM 2784 C CA . LEU A 1 347 ? -27.343 13.374 -11.522 1.00 93.06 347 LEU A CA 1
ATOM 2785 C C . LEU A 1 347 ? -28.797 13.162 -11.092 1.00 93.06 347 LEU A C 1
ATOM 2787 O O . LEU A 1 347 ? -29.371 12.095 -11.310 1.00 93.06 347 LEU A O 1
ATOM 2791 N N . THR A 1 348 ? -29.380 14.177 -10.468 1.00 93.75 348 THR A N 1
ATOM 2792 C CA . THR A 1 348 ? -30.774 14.207 -10.015 1.00 93.75 348 THR A CA 1
ATOM 2793 C C . THR A 1 348 ? -31.455 15.464 -10.551 1.00 93.75 348 THR A C 1
ATOM 2795 O O . THR A 1 348 ? -30.782 16.400 -10.984 1.00 93.75 348 THR A O 1
ATOM 2798 N N . GLU A 1 349 ? -32.784 15.540 -10.461 1.00 94.06 349 GLU A N 1
ATOM 2799 C CA . GLU A 1 349 ? -33.542 16.758 -10.801 1.00 94.06 349 GLU A CA 1
ATOM 2800 C C . GLU A 1 349 ? -33.093 17.987 -9.989 1.00 94.06 349 GLU A C 1
ATOM 2802 O O . GLU A 1 349 ? -33.217 19.119 -10.446 1.00 94.06 349 GLU A O 1
ATOM 2807 N N . LYS A 1 350 ? -32.531 17.769 -8.791 1.00 92.44 350 LYS A N 1
ATOM 2808 C CA . LYS A 1 350 ? -32.028 18.815 -7.885 1.00 92.44 350 LYS A CA 1
ATOM 2809 C C . LYS A 1 350 ? -30.540 19.129 -8.089 1.00 92.44 350 LYS A C 1
ATOM 2811 O O . LYS A 1 350 ? -29.977 19.921 -7.337 1.00 92.44 350 LYS A O 1
ATOM 2816 N N . GLY A 1 351 ? -29.896 18.504 -9.076 1.00 93.81 351 GLY A N 1
ATOM 2817 C CA . GLY A 1 351 ? -28.476 18.660 -9.374 1.00 93.81 351 GLY A CA 1
ATOM 2818 C C . GLY A 1 351 ? -27.637 17.431 -9.019 1.00 93.81 351 GLY A C 1
ATOM 2819 O O . GLY A 1 351 ? -28.100 16.291 -9.069 1.00 93.81 351 GLY A O 1
ATOM 2820 N N . LYS A 1 352 ? -26.362 17.673 -8.711 1.00 94.12 352 LYS A N 1
ATOM 2821 C CA . LYS A 1 352 ? -25.328 16.653 -8.513 1.00 94.12 352 LYS A CA 1
ATOM 2822 C C . LYS A 1 352 ? -25.345 16.103 -7.081 1.00 94.12 352 LYS A C 1
ATOM 2824 O O . LYS A 1 352 ? -25.134 16.853 -6.135 1.00 94.12 352 LYS A O 1
ATOM 2829 N N . GLU A 1 353 ? -25.517 14.795 -6.933 1.00 93.44 353 GLU A N 1
ATOM 2830 C CA . GLU A 1 353 ? -25.383 14.059 -5.671 1.00 93.44 353 GLU A CA 1
ATOM 2831 C C . GLU A 1 353 ? -24.067 13.262 -5.664 1.00 93.44 353 GLU A C 1
ATOM 2833 O O . GLU A 1 353 ? -23.699 12.661 -6.675 1.00 93.44 353 GLU A O 1
ATOM 2838 N N . ILE A 1 354 ? -23.348 13.264 -4.536 1.00 91.31 354 ILE A N 1
ATOM 2839 C CA . ILE A 1 354 ? -22.111 12.487 -4.354 1.00 91.31 354 ILE A CA 1
ATOM 2840 C C . ILE A 1 354 ? -22.466 11.114 -3.779 1.00 91.31 354 ILE A C 1
ATOM 2842 O O . ILE A 1 354 ? -23.111 11.020 -2.736 1.00 91.31 354 ILE A O 1
ATOM 2846 N N . LEU A 1 355 ? -22.000 10.058 -4.440 1.00 92.25 355 LEU A N 1
ATOM 2847 C CA . LEU A 1 355 ? -22.107 8.674 -3.993 1.00 92.25 355 LEU A CA 1
ATOM 2848 C C . LEU A 1 355 ? -20.829 8.302 -3.233 1.00 92.25 355 LEU A C 1
ATOM 2850 O O . LEU A 1 355 ? -19.871 7.805 -3.818 1.00 92.25 355 LEU A O 1
ATOM 2854 N N . TYR A 1 356 ? -20.788 8.586 -1.933 1.00 92.94 356 TYR A N 1
ATOM 2855 C CA . TYR A 1 356 ? -19.595 8.331 -1.124 1.00 92.94 356 TYR A CA 1
ATOM 2856 C C . TYR A 1 356 ? -19.184 6.853 -1.140 1.00 92.94 356 TYR A C 1
ATOM 2858 O O . TYR A 1 356 ? -20.028 5.963 -1.077 1.00 92.94 356 TYR A O 1
ATOM 2866 N N . GLY A 1 357 ? -17.876 6.607 -1.227 1.00 91.81 357 GLY A N 1
ATOM 2867 C CA . GLY A 1 357 ? -17.304 5.264 -1.333 1.00 91.81 357 GLY A CA 1
ATOM 2868 C C . GLY A 1 357 ? -17.441 4.605 -2.705 1.00 91.81 357 GLY A C 1
ATOM 2869 O O . GLY A 1 357 ? -16.820 3.574 -2.910 1.00 91.81 357 GLY A O 1
ATOM 2870 N N . HIS A 1 358 ? -18.202 5.173 -3.645 1.00 92.31 358 HIS A N 1
ATOM 2871 C CA . HIS A 1 358 ? -18.248 4.715 -5.036 1.00 92.31 358 HIS A CA 1
ATOM 2872 C C . HIS A 1 358 ? -17.302 5.537 -5.909 1.00 92.31 358 HIS A C 1
ATOM 2874 O O . HIS A 1 358 ? -17.086 6.720 -5.641 1.00 92.31 358 HIS A O 1
ATOM 2880 N N . GLY A 1 359 ? -16.803 4.939 -6.992 1.00 88.81 359 GLY A N 1
ATOM 2881 C CA . GLY A 1 359 ? -15.889 5.628 -7.899 1.00 88.81 359 GLY A CA 1
ATOM 2882 C C . GLY A 1 359 ? -14.585 6.053 -7.239 1.00 88.81 359 GLY A C 1
ATOM 2883 O O . GLY A 1 359 ? -14.089 7.145 -7.515 1.00 88.81 359 GLY A O 1
ATOM 2884 N N . ILE A 1 360 ? -14.071 5.231 -6.323 1.00 89.50 360 ILE A N 1
ATOM 2885 C CA . ILE A 1 360 ? -12.735 5.448 -5.775 1.00 89.50 360 ILE A CA 1
ATOM 2886 C C . ILE A 1 360 ? -11.754 5.289 -6.932 1.00 89.50 360 ILE A C 1
ATOM 2888 O O . ILE A 1 360 ? -11.811 4.294 -7.647 1.00 89.50 360 ILE A O 1
ATOM 2892 N N . GLY A 1 361 ? -10.918 6.305 -7.140 1.00 84.19 361 GLY A N 1
ATOM 2893 C CA . GLY A 1 361 ? -9.899 6.269 -8.175 1.00 84.19 361 GLY A CA 1
ATOM 2894 C C . GLY A 1 361 ? -8.868 5.183 -7.890 1.00 84.19 361 GLY A C 1
ATOM 2895 O O . GLY A 1 361 ? -8.453 4.972 -6.748 1.00 84.19 361 GLY A O 1
ATOM 2896 N N . ASP A 1 362 ? -8.446 4.529 -8.954 1.00 81.06 362 ASP A N 1
ATOM 2897 C CA . ASP A 1 362 ? -7.268 3.693 -9.039 1.00 81.06 362 ASP A CA 1
ATOM 2898 C C . ASP A 1 362 ? -6.339 4.248 -10.128 1.00 81.06 362 ASP A C 1
ATOM 2900 O O . ASP A 1 362 ? -6.709 5.092 -10.940 1.00 81.06 362 ASP A O 1
ATOM 2904 N N . ASN A 1 363 ? -5.091 3.788 -10.121 1.00 80.75 363 ASN A N 1
ATOM 2905 C CA . ASN A 1 363 ? -4.103 4.022 -11.170 1.00 80.75 363 ASN A CA 1
ATOM 2906 C C . ASN A 1 363 ? -3.564 5.467 -11.364 1.00 80.75 363 ASN A C 1
ATOM 2908 O O . ASN A 1 363 ? -3.550 6.287 -10.451 1.00 80.75 363 ASN A O 1
ATOM 2912 N N . TYR A 1 364 ? -2.907 5.708 -12.508 1.00 73.75 364 TYR A N 1
ATOM 2913 C CA . TYR A 1 364 ? -2.195 6.951 -12.835 1.00 73.75 364 TYR A CA 1
ATOM 2914 C C . TYR A 1 364 ? -3.134 8.148 -12.989 1.00 73.75 364 TYR A C 1
ATOM 2916 O O . TYR A 1 364 ? -2.746 9.263 -12.649 1.00 73.75 364 TYR A O 1
ATOM 2924 N N . TRP A 1 365 ? -4.350 7.929 -13.496 1.00 75.12 365 TRP A N 1
ATOM 2925 C CA . TRP A 1 365 ? -5.352 8.987 -13.585 1.00 75.12 365 TRP A CA 1
ATOM 2926 C C . TRP A 1 365 ? -6.250 8.941 -12.358 1.00 75.12 365 TRP A C 1
ATOM 2928 O O . TRP A 1 365 ? -7.464 8.871 -12.485 1.00 75.12 365 TRP A O 1
ATOM 2938 N N . ASP A 1 366 ? -5.617 9.012 -11.191 1.00 64.81 366 ASP A N 1
ATOM 2939 C CA . ASP A 1 366 ? -6.139 8.957 -9.818 1.00 64.81 366 ASP A CA 1
ATOM 2940 C C . ASP A 1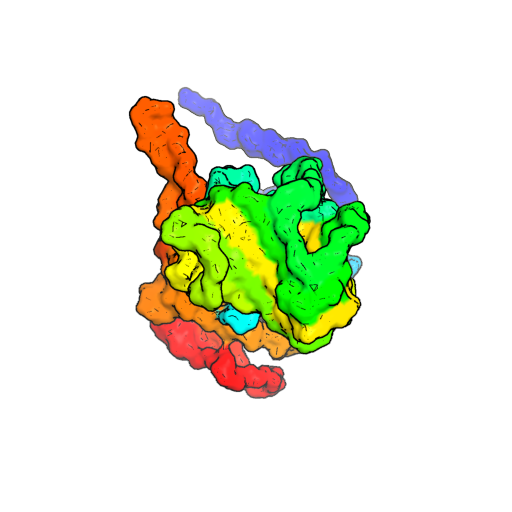 366 ? -7.419 9.775 -9.514 1.00 64.81 366 ASP A C 1
ATOM 2942 O O . ASP A 1 366 ? -8.020 9.623 -8.449 1.00 64.81 366 ASP A O 1
ATOM 2946 N N . LEU A 1 367 ? -7.856 10.642 -10.432 1.00 66.75 367 LEU A N 1
ATOM 2947 C CA . LEU A 1 367 ? -9.096 11.426 -10.379 1.00 66.75 367 LEU A CA 1
ATOM 2948 C C . LEU A 1 367 ? -10.252 10.856 -11.224 1.00 66.75 367 LEU A C 1
ATOM 2950 O O . LEU A 1 367 ? -11.375 11.361 -11.144 1.00 66.75 367 LEU A O 1
ATOM 2954 N N . LEU A 1 368 ? -9.995 9.851 -12.059 1.00 71.69 368 LEU A N 1
ATOM 2955 C CA . LEU A 1 368 ? -10.979 9.172 -12.890 1.00 71.69 368 LEU A CA 1
ATOM 2956 C C . LEU A 1 368 ? -11.218 7.766 -12.327 1.00 71.69 368 LEU A C 1
ATOM 2958 O O . LEU A 1 368 ? -10.266 7.009 -12.173 1.00 71.69 368 LEU A O 1
ATOM 2962 N N . PRO A 1 369 ? -12.471 7.381 -12.051 1.00 71.00 369 PRO A N 1
ATOM 2963 C CA . PRO A 1 369 ? -12.774 6.010 -11.678 1.00 71.00 369 PRO A CA 1
ATOM 2964 C C . PRO A 1 369 ? -12.695 5.140 -12.929 1.00 71.00 369 PRO A C 1
ATOM 2966 O O . PRO A 1 369 ? -13.594 5.189 -13.780 1.00 71.00 369 PRO A O 1
ATOM 2969 N N . PHE A 1 370 ? -11.624 4.358 -13.063 1.00 70.31 370 PHE A N 1
ATOM 2970 C CA . PHE A 1 370 ? -11.607 3.312 -14.071 1.00 70.31 370 PHE A CA 1
ATOM 2971 C C . PHE A 1 370 ? -12.567 2.223 -13.616 1.00 70.31 370 PHE A C 1
ATOM 2973 O O . PHE A 1 370 ? -12.841 2.013 -12.435 1.00 70.31 370 PHE A O 1
ATOM 2980 N N . GLY A 1 371 ? -13.218 1.610 -14.597 1.00 72.56 371 GLY A N 1
ATOM 2981 C CA . GLY A 1 371 ? -14.116 0.499 -14.351 1.00 72.56 371 GLY A CA 1
ATOM 2982 C C . GLY A 1 371 ? -13.471 -0.559 -13.469 1.00 72.56 371 GLY A C 1
ATOM 2983 O O . GLY A 1 371 ? -12.271 -0.781 -13.559 1.00 72.56 371 GLY A O 1
ATOM 2984 N N . ASN A 1 372 ? -14.288 -1.352 -12.776 1.00 84.44 372 ASN A N 1
ATOM 2985 C CA . ASN A 1 372 ? -13.814 -2.612 -12.199 1.00 84.44 372 ASN A CA 1
ATOM 2986 C C . ASN A 1 372 ? -13.150 -3.542 -13.244 1.00 84.44 372 ASN A C 1
ATOM 2988 O O . ASN A 1 372 ? -12.461 -4.487 -12.889 1.00 84.44 372 ASN A O 1
ATOM 2992 N N . LYS A 1 373 ? -13.358 -3.298 -14.544 1.00 91.19 373 LYS A N 1
ATOM 2993 C CA . LYS A 1 373 ? -12.568 -3.850 -15.650 1.00 91.19 373 LYS A CA 1
ATOM 2994 C C . LYS A 1 373 ? -11.612 -2.769 -16.160 1.00 91.19 373 LYS A C 1
ATOM 2996 O O . LYS A 1 373 ? -11.964 -2.028 -17.082 1.00 91.19 373 LYS A O 1
ATOM 3001 N N . ASP A 1 374 ? -10.436 -2.662 -15.555 1.00 91.12 374 ASP A N 1
ATOM 3002 C CA . ASP A 1 374 ? -9.511 -1.563 -15.833 1.00 91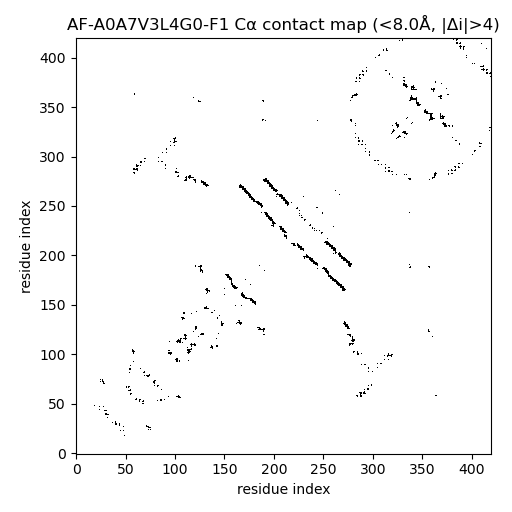.12 374 ASP A CA 1
ATOM 3003 C C . ASP A 1 374 ? -8.685 -1.847 -17.103 1.00 91.12 374 ASP A C 1
ATOM 3005 O O . ASP A 1 374 ? -7.814 -2.722 -17.154 1.00 91.12 374 ASP A O 1
ATOM 3009 N N . CYS A 1 375 ? -8.953 -1.076 -18.161 1.00 91.25 375 CYS A N 1
ATOM 3010 C CA . CYS A 1 375 ? -8.224 -1.153 -19.425 1.00 91.25 375 CYS A CA 1
ATOM 3011 C C . CYS A 1 375 ? -6.759 -0.709 -19.293 1.00 91.25 375 CYS A C 1
ATOM 3013 O O . CYS A 1 375 ? -5.880 -1.307 -19.915 1.00 91.25 375 CYS A O 1
ATOM 3015 N N . TYR A 1 376 ? -6.482 0.339 -18.520 1.00 91.75 376 TYR A N 1
ATOM 3016 C CA . TYR A 1 376 ? -5.132 0.865 -18.355 1.00 91.75 376 TYR A CA 1
ATOM 3017 C C . TYR A 1 376 ? -4.270 -0.105 -17.544 1.00 91.75 376 TYR A C 1
ATOM 3019 O O . TYR A 1 376 ? -3.181 -0.479 -17.990 1.00 91.75 376 TYR A O 1
ATOM 3027 N N . ALA A 1 377 ? -4.790 -0.616 -16.425 1.00 94.38 377 ALA A N 1
ATOM 3028 C CA . ALA A 1 377 ? -4.108 -1.658 -15.663 1.00 94.38 377 ALA A CA 1
ATOM 3029 C C . ALA A 1 377 ? -3.908 -2.945 -16.480 1.00 94.38 377 ALA A C 1
ATOM 3031 O O . ALA A 1 377 ? -2.874 -3.603 -16.344 1.00 94.38 377 ALA A O 1
ATOM 3032 N N . THR A 1 378 ? -4.835 -3.274 -17.388 1.00 96.06 378 THR A N 1
ATOM 3033 C CA . THR A 1 378 ? -4.693 -4.404 -18.325 1.00 96.06 378 THR A CA 1
ATOM 3034 C C . THR A 1 378 ? -3.558 -4.199 -19.331 1.00 96.06 378 THR A C 1
ATOM 3036 O O . THR A 1 378 ? -2.788 -5.128 -19.577 1.00 96.06 378 THR A O 1
ATOM 3039 N N . ILE A 1 379 ? -3.392 -2.990 -19.878 1.00 96.00 379 ILE A N 1
ATOM 3040 C CA . ILE A 1 379 ? -2.260 -2.666 -20.766 1.00 96.00 379 ILE A CA 1
ATOM 3041 C C . ILE A 1 379 ? -0.932 -2.829 -20.017 1.00 96.00 379 ILE A C 1
ATOM 3043 O O . ILE A 1 379 ? 0.008 -3.435 -20.534 1.00 96.00 379 ILE A O 1
ATOM 3047 N N . LEU A 1 380 ? -0.859 -2.338 -18.778 1.00 96.81 380 LEU A N 1
ATOM 3048 C CA . LEU A 1 380 ? 0.337 -2.498 -17.951 1.00 96.81 380 LEU A CA 1
ATOM 3049 C C . LEU A 1 380 ? 0.557 -3.958 -17.536 1.00 96.81 380 LEU A C 1
ATOM 3051 O O . LEU A 1 380 ? 1.698 -4.387 -17.389 1.00 96.81 380 LEU A O 1
ATOM 3055 N N . TYR A 1 381 ? -0.508 -4.744 -17.372 1.00 98.25 381 TYR A N 1
ATOM 3056 C CA . TYR A 1 381 ? -0.401 -6.171 -17.084 1.00 98.25 381 TYR A CA 1
ATOM 3057 C C . TYR A 1 381 ? 0.200 -6.932 -18.267 1.00 98.25 381 TYR A C 1
ATOM 3059 O O . TYR A 1 381 ? 1.134 -7.712 -18.080 1.00 98.25 381 TYR A O 1
ATOM 3067 N N . TYR A 1 382 ? -0.264 -6.646 -19.486 1.00 98.62 382 TYR A N 1
ATOM 3068 C CA . TYR A 1 382 ? 0.347 -7.159 -20.711 1.00 98.62 382 TYR A CA 1
ATOM 3069 C C . TYR A 1 382 ? 1.842 -6.814 -20.779 1.00 98.62 382 TYR A C 1
ATOM 3071 O O . TYR A 1 382 ? 2.675 -7.696 -20.991 1.00 98.62 382 TYR A O 1
ATOM 3079 N N . ASP A 1 383 ? 2.205 -5.557 -20.513 1.00 98.44 383 ASP A N 1
ATOM 3080 C CA . ASP A 1 383 ? 3.607 -5.134 -20.468 1.00 98.44 383 ASP A CA 1
ATOM 3081 C C . ASP A 1 383 ? 4.414 -5.886 -19.393 1.00 98.44 383 ASP A C 1
ATOM 3083 O O . ASP A 1 383 ? 5.520 -6.363 -19.661 1.00 98.44 383 ASP A O 1
ATOM 3087 N N . ALA A 1 384 ? 3.856 -6.069 -18.196 1.00 98.69 384 ALA A N 1
ATOM 3088 C CA . ALA A 1 384 ? 4.497 -6.811 -17.115 1.00 98.69 384 ALA A CA 1
ATOM 3089 C C . ALA A 1 384 ? 4.731 -8.288 -17.478 1.00 98.69 384 ALA A C 1
ATOM 3091 O O . ALA A 1 384 ? 5.792 -8.827 -17.153 1.00 98.69 384 ALA A O 1
ATOM 3092 N N . LEU A 1 385 ? 3.795 -8.934 -18.187 1.00 98.88 385 LEU A N 1
ATOM 3093 C CA . LEU A 1 385 ? 3.964 -10.300 -18.699 1.00 98.88 385 LEU A CA 1
ATOM 3094 C C . LEU A 1 385 ? 5.144 -10.393 -19.667 1.00 98.88 385 LEU A C 1
ATOM 3096 O O . LEU A 1 385 ? 5.970 -11.296 -19.529 1.00 98.88 385 LEU A O 1
ATOM 3100 N N . LEU A 1 386 ? 5.253 -9.457 -20.615 1.00 98.81 386 LEU A N 1
ATOM 3101 C CA . LEU A 1 386 ? 6.353 -9.436 -21.582 1.00 98.81 386 LEU A CA 1
ATOM 3102 C C . LEU A 1 386 ? 7.706 -9.181 -20.909 1.00 98.81 386 LEU A C 1
ATOM 3104 O O . LEU A 1 386 ? 8.679 -9.884 -21.187 1.00 98.81 386 LEU A O 1
ATOM 3108 N N . ASN A 1 387 ? 7.763 -8.215 -19.990 1.00 98.69 387 ASN A N 1
ATOM 3109 C CA . ASN A 1 387 ? 8.974 -7.895 -19.236 1.00 98.69 387 ASN A CA 1
ATOM 3110 C C . ASN A 1 387 ? 9.428 -9.083 -18.375 1.00 98.69 387 ASN A C 1
ATOM 3112 O O . ASN A 1 387 ? 10.602 -9.459 -18.405 1.00 98.69 387 ASN A O 1
ATOM 3116 N N . MET A 1 388 ? 8.500 -9.733 -17.667 1.00 98.75 388 MET A N 1
ATOM 3117 C CA . MET A 1 388 ? 8.804 -10.936 -16.890 1.00 98.75 388 MET A CA 1
ATOM 3118 C C . MET A 1 388 ? 9.227 -12.105 -17.777 1.00 98.75 388 MET A C 1
ATOM 3120 O O . MET A 1 388 ? 10.198 -12.781 -17.446 1.00 98.75 388 MET A O 1
ATOM 3124 N N . ALA A 1 389 ? 8.572 -12.327 -18.919 1.00 98.81 389 ALA A N 1
ATOM 3125 C CA . ALA A 1 389 ? 8.979 -13.364 -19.864 1.00 98.81 389 ALA A CA 1
ATOM 3126 C C . ALA A 1 389 ? 10.410 -13.135 -20.372 1.00 98.81 389 ALA A C 1
ATOM 3128 O O . ALA A 1 389 ? 11.202 -14.076 -20.429 1.00 98.81 389 ALA A O 1
ATOM 3129 N N . SER A 1 390 ? 10.759 -11.885 -20.690 1.00 98.62 390 SER A N 1
ATOM 3130 C CA . SER A 1 390 ? 12.104 -11.511 -21.131 1.00 98.62 390 SER A CA 1
ATOM 3131 C C . SER A 1 390 ? 13.158 -11.797 -20.059 1.00 98.62 390 SER A C 1
ATOM 3133 O O . SER A 1 390 ? 14.163 -12.446 -20.347 1.00 98.62 390 SER A O 1
ATOM 3135 N N . ILE A 1 391 ? 12.920 -11.376 -18.811 1.00 98.50 391 ILE A N 1
ATOM 3136 C CA . ILE A 1 391 ? 13.840 -11.632 -17.693 1.00 98.50 391 ILE A CA 1
ATOM 3137 C C . ILE A 1 391 ? 13.982 -13.126 -17.410 1.00 98.50 391 ILE A C 1
ATOM 3139 O O . ILE A 1 391 ? 15.097 -13.619 -17.258 1.00 98.50 391 ILE A O 1
ATOM 3143 N N . GLU A 1 392 ? 12.877 -13.869 -17.365 1.00 98.56 392 GLU A N 1
ATOM 3144 C CA . GLU A 1 392 ? 12.917 -15.305 -17.079 1.00 98.56 392 GLU A CA 1
ATOM 3145 C C . GLU A 1 392 ? 13.644 -16.080 -18.180 1.00 98.56 392 GLU A C 1
ATOM 3147 O O . GLU A 1 392 ? 14.416 -16.993 -17.883 1.00 98.56 392 GLU A O 1
ATOM 3152 N N . LYS A 1 393 ? 13.467 -15.681 -19.444 1.00 98.44 393 LYS A N 1
ATOM 3153 C CA . LYS A 1 393 ? 14.221 -16.238 -20.570 1.00 98.44 393 LYS A CA 1
ATOM 3154 C C . LYS A 1 393 ? 15.711 -15.906 -20.479 1.00 98.44 393 LYS A C 1
ATOM 3156 O O . LYS A 1 393 ? 16.528 -16.794 -20.703 1.00 98.44 393 LYS A O 1
ATOM 3161 N N . ALA A 1 394 ? 16.066 -14.670 -20.125 1.00 98.31 394 ALA A N 1
ATOM 3162 C CA . ALA A 1 394 ? 17.460 -14.272 -19.939 1.00 98.31 394 ALA A CA 1
ATOM 3163 C C . ALA A 1 394 ? 18.126 -15.079 -18.812 1.00 98.31 394 ALA A C 1
ATOM 3165 O O . ALA A 1 394 ? 19.205 -15.626 -19.005 1.00 98.31 394 ALA A O 1
ATOM 3166 N N . ILE A 1 395 ? 17.442 -15.264 -17.679 1.00 98.25 395 ILE A N 1
ATOM 3167 C CA . ILE A 1 395 ? 17.929 -16.101 -16.571 1.00 98.25 395 ILE A CA 1
ATOM 3168 C C . ILE A 1 395 ? 18.200 -17.543 -17.024 1.00 98.25 395 ILE A C 1
ATOM 3170 O O . ILE A 1 395 ? 19.196 -18.132 -16.617 1.00 98.25 395 ILE A O 1
ATOM 3174 N N . LEU A 1 396 ? 17.328 -18.123 -17.855 1.00 98.06 396 LEU A N 1
ATOM 3175 C CA . LEU A 1 396 ? 17.522 -19.480 -18.381 1.00 98.06 396 LEU A CA 1
ATOM 3176 C C . LEU A 1 396 ? 18.687 -19.569 -19.374 1.00 98.06 396 LEU A C 1
ATOM 3178 O O . LEU A 1 396 ? 19.383 -20.581 -19.401 1.00 98.06 396 LEU A O 1
ATOM 3182 N N . ALA A 1 397 ? 18.894 -18.529 -20.182 1.00 98.19 397 ALA A N 1
ATOM 3183 C CA . ALA A 1 397 ? 19.988 -18.467 -21.147 1.00 98.19 397 ALA A CA 1
ATOM 3184 C C . ALA A 1 397 ? 21.362 -18.243 -20.491 1.00 98.19 397 ALA A C 1
ATOM 3186 O O . ALA A 1 397 ? 22.375 -18.582 -21.098 1.00 98.19 397 ALA A O 1
ATOM 3187 N N . HIS A 1 398 ? 21.386 -17.710 -19.266 1.00 98.06 398 HIS A N 1
ATOM 3188 C CA . HIS A 1 398 ? 22.595 -17.311 -18.549 1.00 98.06 398 HIS A CA 1
ATOM 3189 C C . HIS A 1 398 ? 22.722 -18.008 -17.181 1.00 98.06 398 HIS A C 1
ATOM 3191 O O . HIS A 1 398 ? 22.573 -17.368 -16.131 1.00 98.06 398 HIS A O 1
ATOM 3197 N N . PRO A 1 399 ? 22.992 -19.329 -17.142 1.00 96.31 399 PRO A N 1
ATOM 3198 C CA . PRO A 1 399 ? 23.155 -20.064 -15.885 1.00 96.31 399 PRO A CA 1
ATOM 3199 C C . PRO A 1 399 ? 24.289 -19.511 -15.003 1.00 96.31 399 PRO A C 1
ATOM 3201 O O . PRO A 1 399 ? 24.210 -19.599 -13.777 1.00 96.31 399 PRO A O 1
ATOM 3204 N N . GLU A 1 400 ? 25.307 -18.877 -15.591 1.00 97.44 400 GLU A N 1
ATOM 3205 C CA . GLU A 1 400 ? 26.407 -18.205 -14.891 1.00 97.44 400 GLU A CA 1
ATOM 3206 C C . GLU A 1 400 ? 25.950 -17.023 -14.022 1.00 97.44 400 GLU A C 1
ATOM 3208 O O . GLU A 1 400 ? 26.644 -16.626 -13.080 1.00 97.44 400 GLU A O 1
ATOM 3213 N N . TRP A 1 401 ? 24.751 -16.482 -14.264 1.00 97.25 401 TRP A N 1
ATOM 3214 C CA . TRP A 1 401 ? 24.165 -15.460 -13.399 1.00 97.25 401 TRP A CA 1
ATOM 3215 C C . TRP A 1 401 ? 23.784 -16.014 -12.025 1.00 97.25 401 TRP A C 1
ATOM 3217 O O . TRP A 1 401 ? 23.611 -15.224 -11.095 1.00 97.25 401 TRP A O 1
ATOM 3227 N N . ASN A 1 402 ? 23.715 -17.339 -11.843 1.00 95.25 402 ASN A N 1
ATOM 3228 C CA . ASN A 1 402 ? 23.436 -17.983 -10.556 1.00 95.25 402 ASN A CA 1
ATOM 3229 C C . ASN A 1 402 ? 22.165 -17.425 -9.882 1.00 95.25 402 ASN A C 1
ATOM 3231 O O . ASN A 1 402 ? 22.139 -17.156 -8.679 1.00 95.25 402 ASN A O 1
ATOM 3235 N N . ILE A 1 403 ? 21.116 -17.181 -10.673 1.00 95.44 403 ILE A N 1
ATOM 3236 C CA . ILE A 1 403 ? 19.839 -16.669 -10.171 1.00 95.44 403 ILE A CA 1
ATOM 3237 C C . ILE A 1 403 ? 18.931 -17.853 -9.818 1.00 95.44 403 ILE A C 1
ATOM 3239 O O . ILE A 1 403 ? 18.592 -18.651 -10.696 1.00 95.44 403 ILE A O 1
ATOM 3243 N N . PRO A 1 404 ? 18.486 -17.981 -8.555 1.00 86.56 404 PRO A N 1
ATOM 3244 C CA . PRO A 1 404 ? 17.623 -19.080 -8.158 1.00 86.56 404 PRO A CA 1
ATOM 3245 C C . PRO A 1 404 ? 16.257 -18.974 -8.847 1.00 86.56 404 PRO A C 1
ATOM 3247 O O . PRO A 1 404 ? 15.603 -17.926 -8.858 1.00 86.56 404 PRO A O 1
ATOM 3250 N N . ARG A 1 405 ? 15.803 -20.094 -9.412 1.00 91.06 405 ARG A N 1
ATOM 3251 C CA . ARG A 1 405 ? 14.480 -20.208 -10.040 1.00 91.06 405 ARG A CA 1
ATOM 3252 C C . ARG A 1 405 ? 13.398 -20.470 -8.985 1.00 91.06 405 ARG A C 1
ATOM 3254 O O . ARG A 1 405 ? 12.467 -19.683 -8.869 1.00 91.06 405 ARG A O 1
ATOM 3261 N N . GLY A 1 406 ? 13.575 -21.494 -8.146 1.00 87.50 406 GLY A N 1
ATOM 3262 C CA . GLY A 1 406 ? 12.657 -21.812 -7.042 1.00 87.50 406 GLY A CA 1
ATOM 3263 C C . GLY A 1 406 ? 11.195 -22.006 -7.477 1.00 87.50 406 GLY A C 1
ATOM 3264 O O . GLY A 1 406 ? 10.884 -22.065 -8.664 1.00 87.50 406 GLY A O 1
ATOM 3265 N N . PHE A 1 407 ? 10.279 -22.080 -6.509 1.00 91.25 407 PHE A N 1
ATOM 3266 C CA . PHE A 1 407 ? 8.839 -22.231 -6.782 1.00 91.25 407 PHE A CA 1
ATOM 3267 C C . PHE A 1 407 ? 8.193 -20.964 -7.373 1.00 91.25 407 PHE A C 1
ATOM 3269 O O . PHE A 1 407 ? 7.105 -21.020 -7.944 1.00 91.25 407 PHE A O 1
ATOM 3276 N N . LEU A 1 408 ? 8.859 -19.813 -7.228 1.00 94.44 408 LEU A N 1
ATOM 3277 C CA . LEU A 1 408 ? 8.383 -18.529 -7.733 1.00 94.44 408 LEU A CA 1
ATOM 3278 C C . LEU A 1 408 ? 8.755 -18.281 -9.201 1.00 94.44 408 LEU A C 1
ATOM 3280 O O . LEU A 1 408 ? 8.230 -17.342 -9.798 1.00 94.44 408 LEU A O 1
ATOM 3284 N N . ALA A 1 409 ? 9.614 -19.084 -9.820 1.00 97.25 409 ALA A N 1
ATOM 3285 C CA . ALA A 1 409 ? 9.919 -18.917 -11.236 1.00 97.25 409 ALA A CA 1
ATOM 3286 C C . ALA A 1 409 ? 8.675 -19.053 -12.121 1.00 97.25 409 ALA A C 1
ATOM 3288 O O . ALA A 1 409 ? 7.797 -19.876 -11.861 1.00 97.25 409 ALA A O 1
ATOM 3289 N N . PHE A 1 410 ? 8.627 -18.258 -13.187 1.00 98.19 410 PHE A N 1
ATOM 3290 C CA . PHE A 1 410 ? 7.680 -18.452 -14.277 1.00 98.19 410 PHE A CA 1
ATOM 3291 C C . PHE A 1 410 ? 8.336 -19.170 -15.459 1.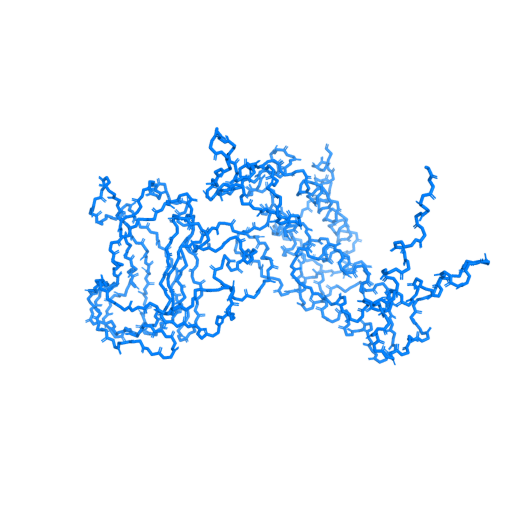00 98.19 410 PHE A C 1
ATOM 3293 O O . PHE A 1 410 ? 9.532 -19.007 -15.735 1.00 98.19 410 PHE A O 1
ATOM 3300 N N . ASP A 1 411 ? 7.539 -19.962 -16.173 1.00 98.25 411 ASP A N 1
ATOM 3301 C CA . ASP A 1 411 ? 7.858 -20.387 -17.535 1.00 98.25 411 ASP A CA 1
ATOM 3302 C C . ASP A 1 411 ? 7.666 -19.178 -18.478 1.00 98.25 411 ASP A C 1
ATOM 3304 O O . ASP A 1 411 ? 6.548 -18.653 -18.555 1.00 98.25 411 ASP A O 1
ATOM 3308 N N . PRO A 1 412 ? 8.718 -18.696 -19.171 1.00 98.50 412 PRO A N 1
ATOM 3309 C CA . PRO A 1 412 ? 8.586 -17.566 -20.086 1.00 98.50 412 PRO A CA 1
ATOM 3310 C C . PRO A 1 412 ? 7.594 -17.841 -21.225 1.00 98.50 412 PRO A C 1
ATOM 3312 O O . PRO A 1 412 ? 6.866 -16.929 -21.618 1.00 98.50 412 PRO A O 1
ATOM 3315 N N . ASP A 1 413 ? 7.492 -19.080 -21.717 1.00 98.62 413 ASP A N 1
ATOM 3316 C CA . ASP A 1 413 ? 6.568 -19.399 -22.808 1.00 98.62 413 ASP A CA 1
ATOM 3317 C C . ASP A 1 413 ? 5.114 -19.373 -22.332 1.00 98.62 413 ASP A C 1
ATOM 3319 O O . ASP A 1 413 ? 4.221 -18.954 -23.071 1.00 98.62 413 ASP A O 1
ATOM 3323 N N . PHE A 1 414 ? 4.857 -19.771 -21.083 1.00 98.50 414 PHE A N 1
ATOM 3324 C CA . PHE A 1 414 ? 3.551 -19.590 -20.455 1.00 98.50 414 PHE A CA 1
ATOM 3325 C C . PHE A 1 414 ? 3.151 -18.113 -20.398 1.00 98.50 414 PHE A C 1
ATOM 3327 O O . PHE A 1 414 ? 2.041 -17.781 -20.813 1.00 98.50 414 PHE A O 1
ATOM 3334 N N . LEU A 1 415 ? 4.047 -17.226 -19.951 1.00 98.69 415 LEU A N 1
ATOM 3335 C CA . LEU A 1 415 ? 3.761 -15.790 -19.871 1.00 98.69 415 LEU A CA 1
ATOM 3336 C C . LEU A 1 415 ? 3.447 -15.194 -21.251 1.00 98.69 415 LEU A C 1
ATOM 3338 O O . LEU A 1 415 ? 2.467 -14.467 -21.398 1.00 98.69 415 LEU A O 1
ATOM 3342 N N . LEU A 1 416 ? 4.222 -15.561 -22.277 1.00 98.56 416 LEU A N 1
ATOM 3343 C CA . LEU A 1 416 ? 3.995 -15.112 -23.656 1.00 98.56 416 LEU A CA 1
ATOM 3344 C C . LEU A 1 416 ? 2.688 -15.647 -24.249 1.00 98.56 416 LEU A C 1
ATOM 3346 O O . LEU A 1 416 ? 2.020 -14.931 -24.991 1.00 98.56 416 LEU A O 1
ATOM 3350 N N . ARG A 1 417 ? 2.315 -16.898 -23.947 1.00 98.38 417 ARG A N 1
ATOM 3351 C CA . ARG A 1 417 ? 1.018 -17.458 -24.358 1.00 98.38 417 ARG A CA 1
ATOM 3352 C C . ARG A 1 417 ? -0.140 -16.781 -23.638 1.00 98.38 417 ARG A C 1
ATOM 3354 O O . ARG A 1 417 ? -1.175 -16.581 -24.255 1.00 98.38 417 ARG A O 1
ATOM 3361 N N . HIS A 1 418 ? 0.023 -16.456 -22.357 1.00 98.19 418 HIS A N 1
ATOM 3362 C CA . HIS A 1 418 ? -1.016 -15.804 -21.569 1.00 98.19 418 HIS A CA 1
ATOM 3363 C C . HIS A 1 418 ? -1.263 -14.354 -22.012 1.00 98.19 418 HIS A C 1
ATOM 3365 O O . HIS A 1 418 ? -2.404 -13.906 -21.998 1.00 98.19 418 HIS A O 1
ATOM 3371 N N . ALA A 1 419 ? -0.217 -13.658 -22.467 1.00 96.81 419 ALA A N 1
ATOM 3372 C CA . ALA A 1 419 ? -0.307 -12.298 -23.000 1.00 96.81 419 ALA A CA 1
ATOM 3373 C C . ALA A 1 419 ? -1.058 -12.190 -24.348 1.00 96.81 419 ALA A C 1
ATOM 3375 O O . ALA A 1 419 ? -1.381 -11.082 -24.767 1.00 96.81 419 ALA A O 1
ATOM 3376 N N . ARG A 1 420 ? -1.307 -13.312 -25.037 1.00 92.44 420 ARG A N 1
ATOM 3377 C CA . ARG A 1 420 ? -2.077 -13.400 -26.291 1.00 92.44 420 ARG A CA 1
ATOM 3378 C C . ARG A 1 420 ? -3.503 -13.849 -26.005 1.00 92.44 420 ARG A C 1
ATOM 3380 O O . ARG A 1 420 ? -4.417 -13.394 -26.719 1.00 92.44 420 ARG A O 1
#